Protein AF-A0A843T7A4-F1 (afdb_monomer)

Nearest PDB structures (foldseek):
  7qun-assembly1_A  TM=5.580E-01  e=2.796E-06  Sus scrofa domesticus
  6w3g-assembly2_B  TM=7.634E-01  e=1.228E-01  synthetic construct
  6w3g-assembly1_A  TM=7.476E-01  e=2.231E-01  synthetic construct
  6w3d-assembly1_A  TM=8.335E-01  e=5.316E-01  synthetic construct
  6uk5-assembly1_B  TM=4.728E-01  e=7.772E-01  Micromonospora echinospora

pLDDT: mean 81.69, std 20.85, range [26.53, 98.75]

Foldseek 3Di:
DDDDDDDDDDDDDDDDDDDDDDDDDDPPPPPPPPPDVLVVVVPPPPPVPPPDQDEPVNVLVLLVVLLVVQDQPQKEKEWEAEPLDVLLVVQVVQQVLLCVVVVHYYHYHYLVNLQVLLCVLQPPPFFDPPVSPLPDSSSVVSLVLVQLPVLQAPGWMWIDGSSHTQHHIDDAGEGNVVSNVVNVCSVVSVQCPPQAFQDPADDADPQFPDKDKAFDPADWHQDKAAQAPQCWIWTAHSQWIWIQRNVPSDIFTAAGRDQFDAALNNQWTWFADPPLQAIFIAGRVVLVVCRVVNRRHVDHGLDGHSQHSAGDKAKAWQDWDDDPQKIWTKMWIWHDHYPAIKIWIWIWIDGPVDGRIDIDTDDDIAGADRQWPPWHAERNNQKIWTQGNRNRFIFIWGQDPRRYTDTDGTLSFNFHHWEAASVRQKIKTFDDQSNHAGRVRHGPSDSTSQPTFMWMAGRVVRHIHGDPPGSQFDRSHYWYDNHNFKIWTWGDPPPHRIIIMITGRPDD

Structure (mmCIF, N/CA/C/O backbone):
data_AF-A0A843T7A4-F1
#
_entry.id   AF-A0A843T7A4-F1
#
loop_
_atom_site.group_PDB
_atom_site.id
_atom_site.type_symbol
_atom_site.label_atom_id
_atom_site.label_alt_id
_atom_site.label_comp_id
_atom_site.label_asym_id
_atom_site.label_entity_id
_atom_site.label_seq_id
_atom_site.pdbx_PDB_ins_code
_atom_site.Cartn_x
_atom_site.Cartn_y
_atom_site.Cartn_z
_atom_site.occupancy
_atom_site.B_iso_or_equiv
_atom_site.auth_seq_id
_atom_site.auth_comp_id
_atom_site.auth_asym_id
_atom_site.auth_atom_id
_atom_site.pdbx_PDB_m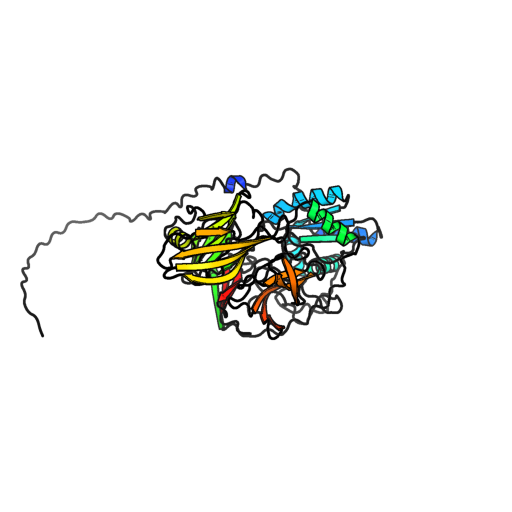odel_num
ATOM 1 N N . MET A 1 1 ? -36.726 32.105 47.347 1.00 32.94 1 MET A N 1
ATOM 2 C CA . MET A 1 1 ? -36.975 33.467 47.876 1.00 32.94 1 MET A CA 1
ATOM 3 C C . MET A 1 1 ? -35.730 33.967 48.592 1.00 32.94 1 MET A C 1
ATOM 5 O O . MET A 1 1 ? -34.893 33.162 48.966 1.00 32.94 1 MET A O 1
ATOM 9 N N . ARG A 1 2 ? -35.601 35.293 48.638 1.00 27.58 2 ARG A N 1
ATOM 10 C CA . ARG A 1 2 ? -34.392 36.120 48.757 1.00 27.58 2 ARG A CA 1
ATOM 11 C C . ARG A 1 2 ? -33.567 36.023 50.068 1.00 27.58 2 ARG A C 1
ATOM 13 O O . ARG A 1 2 ? -34.093 35.556 51.071 1.00 27.58 2 ARG A O 1
ATOM 20 N N . PRO A 1 3 ? -32.307 36.523 50.027 1.00 58.66 3 PRO A N 1
ATOM 21 C CA . PRO A 1 3 ? -31.283 36.493 51.084 1.00 58.66 3 PRO A CA 1
ATOM 22 C C . PRO A 1 3 ? -31.205 37.799 51.912 1.00 58.66 3 PRO A C 1
ATOM 24 O O . PRO A 1 3 ? -31.914 38.748 51.585 1.00 58.66 3 PRO A O 1
ATOM 27 N N . ALA A 1 4 ? -30.298 37.840 52.911 1.00 34.97 4 ALA A N 1
ATOM 28 C CA . ALA A 1 4 ? -29.448 38.959 53.416 1.00 34.97 4 ALA A CA 1
ATOM 29 C C . ALA A 1 4 ? -29.015 38.647 54.889 1.00 34.97 4 ALA A C 1
ATOM 31 O O . ALA A 1 4 ? -29.746 37.945 55.572 1.00 34.97 4 ALA A O 1
ATOM 32 N N . THR A 1 5 ? -27.889 39.063 55.503 1.00 38.06 5 THR A N 1
ATOM 33 C CA . THR A 1 5 ? -27.015 40.236 55.300 1.00 38.06 5 THR A CA 1
ATOM 34 C C . THR A 1 5 ? -25.673 40.133 56.085 1.00 38.06 5 THR A C 1
ATOM 36 O O . THR A 1 5 ? -25.670 39.687 57.225 1.00 38.06 5 THR A O 1
ATOM 39 N N . LEU A 1 6 ? -24.588 40.642 55.470 1.00 34.41 6 LEU A N 1
ATOM 40 C CA . LEU A 1 6 ? -23.441 41.466 55.951 1.00 34.41 6 LEU A CA 1
ATOM 41 C C . LEU A 1 6 ? -22.726 41.259 57.313 1.00 34.41 6 LEU A C 1
ATOM 43 O O . LEU A 1 6 ? -23.307 41.472 58.373 1.00 34.41 6 LEU A O 1
ATOM 47 N N . LYS A 1 7 ? -21.376 41.258 57.250 1.00 31.23 7 LYS A N 1
ATOM 48 C CA . LYS A 1 7 ? -20.558 42.284 57.943 1.00 31.23 7 LYS A CA 1
ATOM 49 C C . LYS A 1 7 ? -19.188 42.534 57.281 1.00 31.23 7 LYS A C 1
ATOM 51 O O . LYS A 1 7 ? -18.397 41.618 57.094 1.00 31.23 7 LYS A O 1
ATOM 56 N N . ARG A 1 8 ? -18.928 43.807 56.954 1.00 38.66 8 ARG A N 1
ATOM 57 C CA . ARG A 1 8 ? -17.623 44.404 56.603 1.00 38.66 8 ARG A CA 1
ATOM 58 C C . ARG A 1 8 ? -16.931 44.889 57.880 1.00 38.66 8 ARG A C 1
ATOM 60 O O . ARG A 1 8 ? -17.603 45.476 58.725 1.00 38.66 8 ARG A O 1
ATOM 67 N N . ILE A 1 9 ? -15.605 44.778 57.941 1.00 40.78 9 ILE A N 1
ATOM 68 C CA . IL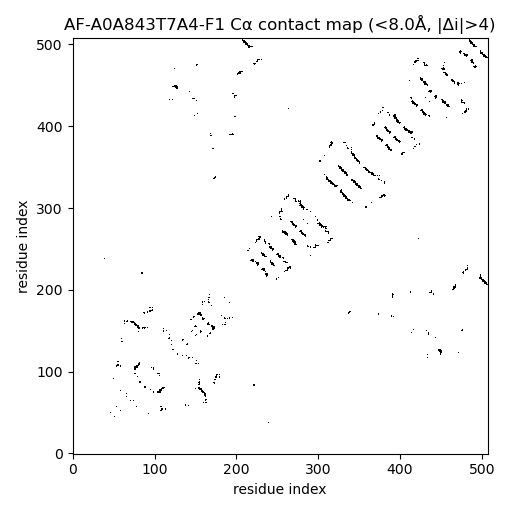E A 1 9 ? -14.725 45.663 58.721 1.00 40.78 9 ILE A CA 1
ATOM 69 C C . ILE A 1 9 ? -13.539 46.010 57.813 1.00 40.78 9 ILE A C 1
ATOM 71 O O . ILE A 1 9 ? -13.006 45.132 57.140 1.00 40.78 9 ILE A O 1
ATOM 75 N N . GLY A 1 10 ? -13.201 47.297 57.734 1.00 38.22 10 GLY A N 1
ATOM 76 C CA . GLY A 1 10 ? -12.089 47.832 56.949 1.00 38.22 10 GLY A CA 1
ATOM 77 C C . GLY A 1 10 ? -10.997 48.461 57.817 1.00 38.22 10 GLY A C 1
ATOM 78 O O . GLY A 1 10 ? -11.131 48.534 59.036 1.00 38.22 10 GLY A O 1
ATOM 79 N N . GLY A 1 11 ? -9.965 48.962 57.132 1.00 34.75 11 GLY A N 1
ATOM 80 C CA . GLY A 1 11 ? -8.785 49.663 57.660 1.00 34.75 11 GLY A CA 1
ATOM 81 C C . GLY A 1 11 ? -7.541 48.786 57.496 1.00 34.75 11 GLY A C 1
ATOM 82 O O . GLY A 1 11 ? -7.519 47.677 58.001 1.00 34.75 11 GLY A O 1
ATOM 83 N N . GLY A 1 12 ? -6.490 49.136 56.759 1.00 31.48 12 GLY A N 1
ATOM 84 C CA . GLY A 1 12 ? -5.969 50.443 56.372 1.00 31.48 12 GLY A CA 1
ATOM 85 C C . GLY A 1 12 ? -4.492 50.446 56.772 1.00 31.48 12 GLY A C 1
ATOM 86 O O . GLY A 1 12 ? -4.188 50.546 57.953 1.00 31.48 12 GLY A O 1
ATOM 87 N N . GLY A 1 13 ? -3.583 50.273 55.811 1.00 28.12 13 GLY A N 1
ATOM 88 C CA . GLY A 1 13 ? -2.144 50.207 56.070 1.00 28.12 13 GLY A CA 1
ATOM 89 C C . GLY A 1 13 ? -1.349 50.272 54.773 1.00 28.12 13 GLY A C 1
ATOM 90 O O . GLY A 1 13 ? -1.184 49.271 54.086 1.00 28.12 13 GLY A O 1
ATOM 91 N N . LEU A 1 14 ? -0.911 51.483 54.437 1.00 28.67 14 LEU A N 1
ATOM 92 C CA . LEU A 1 14 ? -0.013 51.806 53.336 1.00 28.67 14 LEU A CA 1
ATOM 93 C C . LEU A 1 14 ? 1.423 51.454 53.768 1.00 28.67 14 LEU A C 1
ATOM 95 O O . LEU A 1 14 ? 1.902 52.007 54.757 1.00 28.67 14 LEU A O 1
ATOM 99 N N . LEU A 1 15 ? 2.119 50.582 53.036 1.00 26.86 15 LEU A N 1
ATOM 100 C CA . LEU A 1 15 ? 3.578 50.478 53.109 1.00 26.86 15 LEU A CA 1
ATOM 101 C C . LEU A 1 15 ? 4.146 50.458 51.687 1.00 26.86 15 LEU A C 1
ATOM 103 O O . LEU A 1 15 ? 3.897 49.542 50.908 1.00 26.86 15 LEU A O 1
ATOM 107 N N . VAL A 1 16 ? 4.880 51.518 51.362 1.00 28.86 16 VAL A N 1
ATOM 108 C CA . VAL A 1 16 ? 5.720 51.651 50.171 1.00 28.86 16 VAL A CA 1
ATOM 109 C C . VAL A 1 16 ? 7.085 51.063 50.513 1.00 28.86 16 VAL A C 1
ATOM 111 O O . VAL A 1 16 ? 7.691 51.509 51.483 1.00 28.86 16 VAL A O 1
ATOM 114 N N . LEU A 1 17 ? 7.585 50.120 49.712 1.00 27.45 17 LEU A N 1
ATOM 115 C CA . LEU A 1 17 ? 9.018 49.847 49.565 1.00 27.45 17 LEU A CA 1
ATOM 116 C C . LEU A 1 17 ? 9.290 49.183 48.208 1.00 27.45 17 LEU A C 1
ATOM 118 O O . LEU A 1 17 ? 8.478 48.430 47.677 1.00 27.45 17 LEU A O 1
ATOM 122 N N . ALA A 1 18 ? 10.414 49.585 47.630 1.00 26.53 18 ALA A N 1
ATOM 123 C CA . ALA A 1 18 ? 10.749 49.529 46.221 1.00 26.53 18 ALA A CA 1
ATOM 124 C C . ALA A 1 18 ? 11.377 48.203 45.749 1.00 26.53 18 ALA A C 1
ATOM 126 O O . ALA A 1 18 ? 12.042 47.510 46.508 1.00 26.53 18 ALA A O 1
ATOM 127 N N . ALA A 1 19 ? 11.197 47.962 44.446 1.00 27.08 19 ALA A N 1
ATOM 128 C CA . ALA A 1 19 ? 12.132 47.392 43.470 1.00 27.08 19 ALA A CA 1
ATOM 129 C C . ALA A 1 19 ? 12.989 46.163 43.844 1.00 27.08 19 ALA A C 1
ATOM 131 O O . ALA A 1 19 ? 14.020 46.277 44.496 1.00 27.08 19 ALA A O 1
ATOM 132 N N . ALA A 1 20 ? 12.682 45.038 43.192 1.00 27.23 20 ALA A N 1
ATOM 133 C CA . ALA A 1 20 ? 13.686 44.192 42.545 1.00 27.23 20 ALA A CA 1
ATOM 134 C C . ALA A 1 20 ? 13.016 43.446 41.381 1.00 27.23 20 ALA A C 1
ATOM 136 O O . ALA A 1 20 ? 12.158 42.589 41.585 1.00 27.23 20 ALA A O 1
ATOM 137 N N . GLY A 1 21 ? 13.367 43.826 40.151 1.00 28.50 21 GLY A N 1
ATOM 138 C CA . GLY A 1 21 ? 12.999 43.078 38.956 1.00 28.50 21 GLY A CA 1
ATOM 139 C C . GLY A 1 21 ? 13.788 41.775 38.910 1.00 28.50 21 GLY A C 1
ATOM 140 O O . GLY A 1 21 ? 15.016 41.798 38.929 1.00 28.50 21 GLY A O 1
ATOM 141 N N . ALA A 1 22 ? 13.079 40.653 38.842 1.00 28.42 22 ALA A N 1
ATOM 142 C CA . ALA A 1 22 ? 13.646 39.359 38.503 1.00 28.42 22 ALA A CA 1
ATOM 143 C C . ALA A 1 22 ? 13.045 38.926 37.166 1.00 28.42 22 ALA A C 1
ATOM 145 O O . ALA A 1 22 ? 11.831 38.761 37.029 1.00 28.42 22 ALA A O 1
ATOM 146 N N . ALA A 1 23 ? 13.925 38.829 36.175 1.00 28.23 23 ALA A N 1
ATOM 147 C CA . ALA A 1 23 ? 13.643 38.347 34.841 1.00 28.23 23 ALA A CA 1
ATOM 148 C C . ALA A 1 23 ? 13.050 36.933 34.898 1.00 28.23 23 ALA A C 1
ATOM 150 O O . ALA A 1 23 ? 13.580 36.050 35.571 1.00 28.23 23 ALA A O 1
ATOM 151 N N . TRP A 1 24 ? 11.954 36.731 34.172 1.00 27.98 24 TRP A N 1
ATOM 152 C CA . TRP A 1 24 ? 11.478 35.404 33.813 1.00 27.98 24 TRP A CA 1
ATOM 153 C C . TRP A 1 24 ? 12.401 34.859 32.726 1.00 27.98 24 TRP A C 1
ATOM 155 O O . TRP A 1 24 ? 12.303 35.243 31.561 1.00 27.98 24 TRP A O 1
ATOM 165 N N . SER A 1 25 ? 13.334 34.002 33.123 1.00 27.39 25 SER A N 1
ATOM 166 C CA . SER A 1 25 ? 14.077 33.155 32.199 1.00 27.39 25 SER A CA 1
ATOM 167 C C . SER A 1 25 ? 13.113 32.110 31.648 1.00 27.39 25 SER A C 1
ATOM 169 O O . SER A 1 25 ? 12.501 31.361 32.413 1.00 27.39 25 SER A O 1
ATOM 171 N N . ALA A 1 26 ? 12.985 32.072 30.324 1.00 29.28 26 ALA A N 1
ATOM 172 C CA . ALA A 1 26 ? 12.411 30.950 29.607 1.00 29.28 26 ALA A CA 1
ATOM 173 C C . ALA A 1 26 ? 13.112 29.664 30.066 1.00 29.28 26 ALA A C 1
ATOM 175 O O . ALA A 1 26 ? 14.338 29.559 30.013 1.00 29.28 26 ALA A O 1
ATOM 176 N N . VAL A 1 27 ? 12.332 28.711 30.568 1.00 28.22 27 VAL A N 1
ATOM 177 C CA . VAL A 1 27 ? 12.802 27.341 30.732 1.00 28.22 27 VAL A CA 1
ATOM 178 C C . VAL A 1 27 ? 12.770 26.745 29.334 1.00 28.22 27 VAL A C 1
ATOM 180 O O . VAL A 1 27 ? 11.709 26.366 28.845 1.00 28.22 27 VAL A O 1
ATOM 183 N N . ASP A 1 28 ? 13.932 26.731 28.683 1.00 27.98 28 ASP A N 1
ATOM 184 C CA . ASP A 1 28 ? 14.195 25.846 27.556 1.00 27.98 28 ASP A CA 1
ATOM 185 C C . ASP A 1 28 ? 13.931 24.418 28.035 1.00 27.98 28 ASP A C 1
ATOM 187 O O . ASP A 1 28 ? 14.698 23.828 28.801 1.00 27.98 28 ASP A O 1
ATOM 191 N N . SER A 1 29 ? 12.799 23.866 27.611 1.00 31.92 29 SER A N 1
ATOM 192 C CA . SER A 1 29 ? 12.557 22.435 27.630 1.00 31.92 29 SER A CA 1
ATOM 193 C C . SER A 1 29 ? 13.517 21.806 26.627 1.00 31.92 29 SER A C 1
ATOM 195 O O . SER A 1 29 ? 13.191 21.647 25.451 1.00 31.92 29 SER A O 1
ATOM 197 N N . ALA A 1 30 ? 14.720 21.487 27.100 1.00 28.83 30 ALA A N 1
ATOM 198 C CA . ALA A 1 30 ? 15.607 20.545 26.449 1.00 28.83 30 ALA A CA 1
ATOM 199 C C . ALA A 1 30 ? 14.851 19.216 26.344 1.00 28.83 30 ALA A C 1
ATOM 201 O O . ALA A 1 30 ? 14.731 18.466 27.313 1.00 28.83 30 ALA A O 1
ATOM 202 N N . ALA A 1 31 ? 14.267 18.979 25.171 1.00 34.06 31 ALA A N 1
ATOM 203 C CA . ALA A 1 31 ? 13.872 17.652 24.758 1.00 34.06 31 ALA A CA 1
ATOM 204 C C . ALA A 1 31 ? 15.146 16.810 24.776 1.00 34.06 31 ALA A C 1
ATOM 206 O O . ALA A 1 31 ? 16.089 17.058 24.027 1.00 34.06 31 ALA A O 1
ATOM 207 N N . ASP A 1 32 ? 15.180 15.878 25.716 1.00 30.86 32 ASP A N 1
ATOM 208 C CA . ASP A 1 32 ? 16.190 14.849 25.841 1.00 30.86 32 ASP A CA 1
ATOM 209 C C . ASP A 1 32 ? 16.163 14.031 24.539 1.00 30.86 32 ASP A C 1
ATOM 211 O O . ASP A 1 32 ? 15.323 13.145 24.352 1.00 30.86 32 ASP A O 1
ATOM 215 N N . GLU A 1 33 ? 17.034 14.386 23.588 1.00 35.16 33 GLU A N 1
ATOM 216 C CA . GLU A 1 33 ? 17.391 13.571 22.426 1.00 35.16 33 GLU A CA 1
ATOM 217 C C . GLU A 1 33 ? 18.154 12.336 22.925 1.00 35.16 33 GLU A C 1
ATOM 219 O O . GLU A 1 33 ? 19.340 12.130 22.668 1.00 35.16 33 GLU A O 1
ATOM 224 N N . GLY A 1 34 ? 17.456 11.488 23.677 1.00 32.03 34 GLY A N 1
ATOM 225 C CA . GLY A 1 34 ? 17.878 10.133 23.961 1.00 32.03 34 GLY A CA 1
ATOM 226 C C . GLY A 1 34 ? 17.916 9.379 22.641 1.00 32.03 34 GLY A C 1
ATOM 227 O O . GLY A 1 34 ? 16.900 8.843 22.191 1.00 32.03 34 GLY A O 1
ATOM 228 N N . ALA A 1 35 ? 19.089 9.381 22.005 1.00 36.66 35 ALA A N 1
ATOM 229 C CA . ALA A 1 35 ? 19.400 8.565 20.847 1.00 36.66 35 ALA A CA 1
ATOM 230 C C . ALA A 1 35 ? 18.907 7.138 21.104 1.00 36.66 35 ALA A C 1
ATOM 232 O O . ALA A 1 35 ? 19.307 6.478 22.061 1.00 36.66 35 ALA A O 1
ATOM 233 N N . ASN A 1 36 ? 17.978 6.696 20.263 1.00 39.56 36 ASN A N 1
ATOM 234 C CA . ASN A 1 36 ? 17.315 5.413 20.384 1.00 39.56 36 ASN A CA 1
ATOM 235 C C . ASN A 1 36 ? 18.342 4.278 20.161 1.00 39.56 36 ASN A C 1
ATOM 237 O O . ASN A 1 36 ? 18.807 4.115 19.030 1.00 39.56 36 ASN A O 1
ATOM 241 N N . PRO A 1 37 ? 18.680 3.448 21.167 1.00 34.62 37 PRO A N 1
ATOM 242 C CA . PRO A 1 37 ? 19.574 2.309 20.960 1.00 34.62 37 PRO A CA 1
ATOM 243 C C . PRO A 1 37 ? 18.940 1.217 20.078 1.00 34.62 37 PRO A C 1
ATOM 245 O O . PRO A 1 37 ? 19.645 0.326 19.619 1.00 34.62 37 PRO A O 1
ATOM 248 N N . VAL A 1 38 ? 17.634 1.293 19.777 1.00 40.56 38 VAL A N 1
ATOM 249 C CA . VAL A 1 38 ? 16.965 0.414 18.799 1.00 40.56 38 VAL A CA 1
ATOM 250 C C . VAL A 1 38 ? 17.103 0.956 17.370 1.00 40.56 38 VAL A C 1
ATOM 252 O O . VAL A 1 38 ? 17.266 0.171 16.439 1.00 40.56 38 VAL A O 1
ATOM 255 N N . ALA A 1 39 ? 17.180 2.281 17.185 1.00 36.53 39 ALA A N 1
ATOM 256 C CA . ALA A 1 39 ? 17.607 2.861 15.906 1.00 36.53 39 ALA A CA 1
ATOM 257 C C . ALA A 1 39 ? 19.091 2.575 15.625 1.00 36.53 39 ALA A C 1
ATOM 259 O O . ALA A 1 39 ? 19.486 2.538 14.468 1.00 36.53 39 ALA A O 1
ATOM 260 N N . ALA A 1 40 ? 19.894 2.287 16.658 1.00 33.09 40 ALA A N 1
ATOM 261 C CA . ALA A 1 40 ? 21.277 1.829 16.517 1.00 33.09 40 ALA A CA 1
ATOM 262 C C . ALA A 1 40 ? 21.425 0.383 15.993 1.00 33.09 40 ALA A C 1
ATOM 264 O O . ALA A 1 40 ? 22.534 -0.026 15.671 1.00 33.09 40 ALA A O 1
ATOM 265 N N . GLY A 1 41 ? 20.331 -0.384 15.888 1.00 33.44 41 GLY A N 1
ATOM 266 C CA . GLY A 1 41 ? 20.296 -1.673 15.177 1.00 33.44 41 GLY A CA 1
ATOM 267 C C . GLY A 1 41 ? 19.819 -1.566 13.722 1.00 33.44 41 GLY A C 1
ATOM 268 O O . GLY A 1 41 ? 19.955 -2.518 12.961 1.00 33.44 41 GLY A O 1
ATOM 269 N N . LEU A 1 42 ? 19.277 -0.403 13.345 1.00 38.19 42 LEU A N 1
ATOM 270 C CA . LEU A 1 42 ? 18.969 0.011 11.972 1.00 38.19 42 LEU A CA 1
ATOM 271 C C . LEU A 1 42 ? 19.854 1.190 11.545 1.00 38.19 42 LEU A C 1
ATOM 273 O O . LEU A 1 42 ? 19.560 1.867 10.555 1.00 38.19 42 LEU A O 1
ATOM 277 N N . THR A 1 43 ? 20.949 1.445 12.274 1.00 35.44 43 THR A N 1
ATOM 278 C CA . THR A 1 43 ? 22.011 2.281 11.741 1.00 35.44 43 THR A CA 1
ATOM 279 C C . THR A 1 43 ? 22.417 1.641 10.437 1.00 35.44 43 THR A C 1
ATOM 281 O O . THR A 1 43 ? 22.543 0.423 10.309 1.00 35.44 43 THR A O 1
ATOM 284 N N . SER A 1 44 ? 22.539 2.492 9.434 1.00 38.09 44 SER A N 1
ATOM 285 C CA . SER A 1 44 ? 23.208 2.194 8.194 1.00 38.09 44 SER A CA 1
ATOM 286 C C . SER A 1 44 ? 24.624 1.713 8.500 1.00 38.09 44 SER A C 1
ATOM 288 O O . SER A 1 44 ? 25.580 2.465 8.330 1.00 38.09 44 SER A O 1
ATOM 290 N N . ASP A 1 45 ? 24.788 0.452 8.888 1.00 33.81 45 ASP A N 1
ATOM 291 C CA . ASP A 1 45 ? 25.914 -0.269 8.347 1.00 33.81 45 ASP A CA 1
ATOM 292 C C . ASP A 1 45 ? 25.742 -0.106 6.830 1.00 33.81 45 ASP A C 1
ATOM 294 O O . ASP A 1 45 ? 24.685 -0.465 6.278 1.00 33.81 45 ASP A O 1
ATOM 298 N N . PRO A 1 46 ? 26.671 0.583 6.138 1.00 38.31 46 PRO A N 1
ATOM 299 C CA . PRO A 1 46 ? 26.697 0.496 4.694 1.00 38.31 46 PRO A CA 1
ATOM 300 C C . PRO A 1 46 ? 26.722 -0.999 4.416 1.00 38.31 46 PRO A C 1
ATOM 302 O O . PRO A 1 46 ? 27.550 -1.719 4.980 1.00 38.31 46 PRO A O 1
ATOM 305 N N . ILE A 1 47 ? 25.742 -1.483 3.654 1.00 42.53 47 ILE A N 1
ATOM 306 C CA . ILE A 1 47 ? 25.723 -2.873 3.222 1.00 42.53 47 ILE A CA 1
ATOM 307 C C . ILE A 1 47 ? 27.067 -3.059 2.523 1.00 42.53 47 ILE A C 1
ATOM 309 O O . ILE A 1 47 ? 27.257 -2.548 1.421 1.00 42.53 47 ILE A O 1
ATOM 313 N N . ARG A 1 48 ? 28.033 -3.689 3.205 1.00 36.66 48 ARG A N 1
ATOM 314 C CA . ARG A 1 48 ? 29.382 -3.902 2.682 1.00 36.66 48 ARG A CA 1
ATOM 315 C C . ARG A 1 48 ? 29.216 -4.686 1.384 1.00 36.66 48 ARG A C 1
ATOM 317 O O . ARG A 1 48 ? 28.902 -5.872 1.434 1.00 36.66 48 ARG A O 1
ATOM 324 N N . GLY A 1 49 ? 29.373 -4.006 0.248 1.00 40.50 49 GLY A N 1
ATOM 325 C CA . GLY A 1 49 ? 29.210 -4.581 -1.090 1.00 40.50 49 GLY A CA 1
ATOM 326 C C . GLY A 1 49 ? 28.120 -3.966 -1.978 1.00 40.50 49 GLY A C 1
ATOM 327 O O . GLY A 1 49 ? 28.036 -4.367 -3.133 1.00 40.50 49 GLY A O 1
ATOM 328 N N . VAL A 1 50 ? 27.322 -2.997 -1.509 1.00 48.53 50 VAL A N 1
ATOM 329 C CA . VAL A 1 50 ? 26.348 -2.269 -2.353 1.00 48.53 50 VAL A CA 1
ATOM 330 C C . VAL A 1 50 ? 26.647 -0.763 -2.332 1.00 48.53 50 VAL A C 1
ATOM 332 O O . VAL A 1 50 ? 25.810 0.051 -1.966 1.00 48.53 50 VAL A O 1
ATOM 335 N N . ASP A 1 51 ? 27.863 -0.389 -2.734 1.00 45.94 51 ASP A N 1
ATOM 336 C CA . ASP A 1 51 ? 28.260 1.009 -2.998 1.00 45.94 51 ASP A CA 1
ATOM 337 C C . ASP A 1 51 ? 27.915 1.452 -4.440 1.00 45.94 51 ASP A C 1
ATOM 339 O O . ASP A 1 51 ? 28.473 2.412 -4.962 1.00 45.94 51 ASP A O 1
ATOM 343 N N . GLY A 1 52 ? 27.016 0.743 -5.128 1.00 61.41 52 GLY A N 1
ATOM 344 C CA . GLY A 1 52 ? 26.780 0.919 -6.561 1.00 61.41 52 GLY A CA 1
ATOM 345 C C . GLY A 1 52 ? 25.311 1.069 -6.916 1.00 61.41 52 GLY A C 1
ATOM 346 O O . GLY A 1 52 ? 24.770 0.207 -7.608 1.00 61.41 52 GLY A O 1
ATOM 347 N N . SER A 1 53 ? 24.663 2.157 -6.487 1.00 82.38 53 SER A N 1
ATOM 348 C CA . SER A 1 53 ? 23.508 2.631 -7.255 1.00 82.38 53 SER A CA 1
ATOM 349 C C . SER A 1 53 ? 23.996 2.886 -8.680 1.00 82.38 53 SER A C 1
ATOM 351 O O . SER A 1 53 ? 24.945 3.635 -8.903 1.00 82.38 53 SER A O 1
ATOM 353 N N . THR A 1 54 ? 23.399 2.198 -9.639 1.00 92.00 54 THR A N 1
ATOM 354 C CA . THR A 1 54 ? 23.608 2.450 -11.057 1.00 92.00 54 THR A CA 1
ATOM 355 C C . THR A 1 54 ? 22.861 3.736 -11.396 1.00 92.00 54 THR A C 1
ATOM 357 O O . THR A 1 54 ? 21.642 3.748 -11.214 1.00 92.00 54 THR A O 1
ATOM 360 N N . PRO A 1 55 ? 23.536 4.794 -11.886 1.00 95.75 55 PRO A N 1
ATOM 361 C CA . PRO A 1 55 ? 22.841 5.979 -12.377 1.00 95.75 55 PRO A CA 1
ATOM 362 C C . PRO A 1 55 ? 21.770 5.577 -13.391 1.00 95.75 55 PRO A C 1
ATOM 364 O O . PRO A 1 55 ? 22.006 4.702 -14.232 1.00 95.75 55 PRO A O 1
ATOM 367 N N . PHE A 1 56 ? 20.597 6.204 -13.343 1.00 95.75 56 PHE A N 1
ATOM 368 C CA . PHE A 1 56 ? 19.471 5.787 -14.181 1.00 95.75 56 PHE A CA 1
ATOM 369 C C . PHE A 1 56 ? 19.815 5.803 -15.680 1.00 95.75 56 PHE A C 1
ATOM 371 O O . PHE A 1 56 ? 19.479 4.867 -16.408 1.00 95.75 56 PHE A O 1
ATOM 378 N N . ASN A 1 57 ? 20.572 6.808 -16.130 1.00 95.38 57 ASN A N 1
ATOM 379 C CA . ASN A 1 57 ? 21.034 6.902 -17.517 1.00 95.38 57 ASN A CA 1
ATOM 380 C C . ASN A 1 57 ? 21.938 5.725 -17.922 1.00 95.38 57 ASN A C 1
ATOM 382 O O . ASN A 1 57 ? 21.800 5.207 -19.027 1.00 95.38 57 ASN A O 1
ATOM 386 N N . ASP A 1 58 ? 22.796 5.231 -17.025 1.00 96.69 58 ASP A N 1
ATOM 387 C CA . ASP A 1 58 ? 23.665 4.084 -17.315 1.00 96.69 58 ASP A CA 1
ATOM 388 C C . ASP A 1 58 ? 22.847 2.792 -17.480 1.00 96.69 58 ASP A C 1
ATOM 390 O O . ASP A 1 58 ? 23.167 1.943 -18.323 1.00 96.69 58 ASP A O 1
ATOM 394 N N . ALA A 1 59 ? 21.768 2.645 -16.699 1.00 96.38 59 ALA A N 1
ATOM 395 C CA . ALA A 1 59 ? 20.830 1.532 -16.827 1.00 96.38 59 ALA A CA 1
ATOM 396 C C . ALA A 1 59 ? 20.074 1.583 -18.168 1.00 96.38 59 ALA A C 1
ATOM 398 O O . ALA A 1 59 ? 19.994 0.568 -18.867 1.00 96.38 59 ALA A O 1
ATOM 399 N N . ILE A 1 60 ? 19.584 2.763 -18.562 1.00 96.56 60 ILE A N 1
ATOM 400 C CA . ILE A 1 60 ? 18.940 3.003 -19.863 1.00 96.56 60 ILE A CA 1
ATOM 401 C C . ILE A 1 60 ? 19.898 2.676 -21.012 1.00 96.56 60 ILE A C 1
ATOM 403 O O . ILE A 1 60 ? 19.565 1.874 -21.889 1.00 96.56 60 ILE A O 1
ATOM 407 N N . ASP A 1 61 ? 21.115 3.216 -20.974 1.00 95.88 61 ASP A N 1
ATOM 408 C CA . ASP A 1 61 ? 22.126 3.001 -22.005 1.00 95.88 61 ASP A CA 1
ATOM 409 C C . ASP A 1 61 ? 22.482 1.519 -22.155 1.00 95.88 61 ASP A C 1
ATOM 411 O O . ASP A 1 61 ? 22.688 1.026 -23.268 1.00 95.88 61 ASP A O 1
ATOM 415 N N . ARG A 1 62 ? 22.539 0.769 -21.047 1.00 94.69 62 ARG A N 1
ATOM 416 C CA . ARG A 1 62 ? 22.769 -0.682 -21.075 1.00 94.69 62 ARG A CA 1
ATOM 417 C C . ARG A 1 62 ? 21.665 -1.408 -21.840 1.00 94.69 62 ARG A C 1
ATOM 419 O O . ARG A 1 62 ? 21.978 -2.220 -22.713 1.00 94.69 62 ARG A O 1
ATOM 426 N N . ILE A 1 63 ? 20.401 -1.103 -21.552 1.00 95.38 63 ILE A N 1
ATOM 427 C CA . ILE A 1 63 ? 19.248 -1.723 -22.221 1.00 95.38 63 ILE A CA 1
ATOM 428 C C . ILE A 1 63 ? 19.236 -1.350 -23.711 1.00 95.38 63 ILE A C 1
ATOM 430 O O . ILE A 1 63 ? 19.091 -2.226 -24.569 1.00 95.38 63 ILE A O 1
ATOM 434 N N . LEU A 1 64 ? 19.460 -0.077 -24.045 1.00 95.38 64 LEU A N 1
ATOM 435 C CA . LEU A 1 64 ? 19.486 0.390 -25.433 1.00 95.38 64 LEU A CA 1
ATOM 436 C C . LEU A 1 64 ? 20.652 -0.207 -26.233 1.00 95.38 64 LEU A C 1
ATOM 438 O O . LEU A 1 64 ? 20.462 -0.594 -27.387 1.00 95.38 64 LEU A O 1
ATOM 442 N N . ARG A 1 65 ? 21.838 -0.380 -25.633 1.00 94.44 65 ARG A N 1
ATOM 443 C CA . ARG A 1 65 ? 22.955 -1.093 -26.281 1.00 94.44 65 ARG A CA 1
ATOM 444 C C . ARG A 1 65 ? 22.582 -2.526 -26.645 1.00 94.44 65 ARG A C 1
ATOM 446 O O . ARG A 1 65 ? 22.960 -2.991 -27.718 1.00 94.44 65 ARG A O 1
ATOM 453 N N . CYS A 1 66 ? 21.818 -3.210 -25.799 1.00 92.38 66 CYS A N 1
ATOM 454 C CA . CYS A 1 66 ? 21.336 -4.554 -26.104 1.00 92.38 66 CYS A CA 1
ATOM 455 C C . CYS A 1 66 ? 20.370 -4.587 -27.286 1.00 92.38 66 CYS A C 1
ATOM 457 O O . CYS A 1 66 ? 20.466 -5.493 -28.116 1.00 92.38 66 CYS A O 1
ATOM 459 N N . ARG A 1 67 ? 19.503 -3.572 -27.394 1.00 90.56 67 ARG A N 1
ATOM 460 C CA . ARG A 1 67 ? 18.597 -3.386 -28.534 1.00 90.56 67 ARG A CA 1
ATOM 461 C C . ARG A 1 67 ? 19.388 -3.205 -29.833 1.00 90.56 67 ARG A C 1
ATOM 463 O O . ARG A 1 67 ? 19.154 -3.919 -30.802 1.00 90.56 67 ARG A O 1
ATOM 470 N N . THR A 1 68 ? 20.370 -2.303 -29.831 1.00 90.31 68 THR A N 1
ATOM 471 C CA . THR A 1 68 ? 21.191 -1.981 -31.013 1.00 90.31 68 THR A CA 1
ATOM 472 C C . THR A 1 68 ? 22.103 -3.132 -31.435 1.00 90.31 68 THR A C 1
ATOM 474 O O . THR A 1 68 ? 22.313 -3.346 -32.625 1.00 90.31 68 THR A O 1
ATOM 477 N N . ALA A 1 69 ? 22.639 -3.894 -30.478 1.00 89.81 69 ALA A N 1
ATOM 478 C CA . ALA A 1 69 ? 23.503 -5.036 -30.767 1.00 89.81 69 ALA A CA 1
ATOM 479 C C . ALA A 1 69 ? 22.740 -6.270 -31.288 1.00 89.81 69 ALA A C 1
ATOM 481 O O . ALA A 1 69 ? 23.384 -7.219 -31.729 1.00 89.81 69 ALA A O 1
ATOM 482 N N . GLY A 1 70 ? 21.401 -6.292 -31.208 1.00 83.00 70 GLY A N 1
ATOM 483 C CA . GLY A 1 70 ? 20.584 -7.433 -31.641 1.00 83.00 70 GLY A CA 1
ATOM 484 C C . GLY A 1 70 ? 20.886 -8.728 -30.879 1.00 83.00 70 GLY A C 1
ATOM 485 O O . GLY A 1 70 ? 20.745 -9.819 -31.423 1.00 83.00 70 GLY A O 1
ATOM 486 N N . ARG A 1 71 ? 21.363 -8.618 -29.633 1.00 82.75 71 ARG A N 1
ATOM 487 C CA . ARG A 1 71 ? 21.812 -9.757 -28.826 1.00 82.75 71 ARG A CA 1
ATOM 488 C C . ARG A 1 71 ? 20.638 -10.427 -28.118 1.00 82.75 71 ARG A C 1
ATOM 490 O O . ARG A 1 71 ? 20.107 -9.899 -27.138 1.00 82.75 71 ARG A O 1
ATOM 497 N N . GLU A 1 72 ? 20.251 -11.608 -28.594 1.00 82.69 72 GLU A N 1
ATOM 498 C CA . GLU A 1 72 ? 19.220 -12.444 -27.955 1.00 82.69 72 GLU A CA 1
ATOM 499 C C . GLU A 1 72 ? 19.600 -12.868 -26.529 1.00 82.69 72 GLU A C 1
ATOM 501 O O . GLU A 1 72 ? 18.737 -13.024 -25.667 1.00 82.69 72 GLU A O 1
ATOM 506 N N . ASP A 1 73 ? 20.901 -12.973 -26.255 1.00 87.44 73 ASP A N 1
ATOM 507 C CA . ASP A 1 73 ? 21.458 -13.350 -24.959 1.00 87.44 73 ASP A CA 1
ATOM 508 C C . ASP A 1 73 ? 21.589 -12.180 -23.970 1.00 87.44 73 ASP A C 1
ATOM 510 O O . ASP A 1 73 ? 21.933 -12.404 -22.810 1.00 87.44 73 ASP A O 1
ATOM 514 N N . CYS A 1 74 ? 21.296 -10.938 -24.378 1.00 93.88 74 CYS A N 1
ATOM 515 C CA . CYS A 1 74 ? 21.280 -9.829 -23.429 1.00 93.88 74 CYS A CA 1
ATOM 516 C C . CYS A 1 74 ? 20.007 -9.859 -22.576 1.00 93.88 74 CYS A C 1
ATOM 518 O O . CYS A 1 74 ? 18.937 -9.412 -23.002 1.00 93.88 74 CYS A O 1
ATOM 520 N N . VAL A 1 75 ? 20.151 -10.346 -21.347 1.00 96.06 75 VAL A N 1
ATOM 521 C CA . VAL A 1 75 ? 19.088 -10.448 -20.349 1.00 96.06 75 VAL A CA 1
ATOM 522 C C . VAL A 1 75 ? 19.536 -9.779 -19.058 1.00 96.06 75 VAL A C 1
ATOM 524 O O . VAL A 1 75 ? 20.671 -9.963 -18.617 1.00 96.06 75 VAL A O 1
ATOM 527 N N . GLY A 1 76 ? 18.635 -9.028 -18.434 1.00 96.62 76 GLY A N 1
ATOM 528 C CA . GLY A 1 76 ? 18.930 -8.371 -17.172 1.00 96.62 76 GLY A CA 1
ATOM 529 C C . GLY A 1 76 ? 17.704 -7.856 -16.443 1.00 96.62 76 GLY A C 1
ATOM 530 O O . GLY A 1 76 ? 16.560 -8.021 -16.877 1.00 96.62 76 GLY A O 1
ATOM 531 N N . VAL A 1 77 ? 17.980 -7.249 -15.298 1.00 97.81 77 VAL A N 1
ATOM 532 C CA . VAL A 1 77 ? 17.014 -6.709 -14.356 1.00 97.81 77 VAL A CA 1
ATOM 533 C C . VAL A 1 77 ? 17.404 -5.283 -13.978 1.00 97.81 77 VAL A C 1
ATOM 535 O O . VAL A 1 77 ? 18.560 -5.013 -13.653 1.00 97.81 77 VAL A O 1
ATOM 538 N N . VAL A 1 78 ? 16.416 -4.389 -13.944 1.00 98.12 78 VAL A N 1
ATOM 539 C CA . VAL A 1 78 ? 16.506 -3.108 -13.236 1.00 98.12 78 VAL A CA 1
ATOM 540 C C . VAL A 1 78 ? 15.725 -3.228 -11.932 1.00 98.12 78 VAL A C 1
ATOM 542 O O . VAL A 1 78 ? 14.510 -3.423 -11.951 1.00 98.12 78 VAL A O 1
ATOM 545 N N . TYR A 1 79 ? 16.424 -3.128 -10.807 1.00 97.75 79 TYR A N 1
ATOM 546 C CA . TYR A 1 79 ? 15.848 -3.072 -9.470 1.00 97.75 79 TYR A CA 1
ATOM 547 C C . TYR A 1 79 ? 15.710 -1.613 -9.043 1.00 97.75 79 TYR A C 1
ATOM 549 O O . TYR A 1 79 ? 16.712 -0.921 -8.861 1.00 97.75 79 TYR A O 1
ATOM 557 N N . VAL A 1 80 ? 14.476 -1.148 -8.883 1.00 96.88 80 VAL A N 1
ATOM 558 C CA . VAL A 1 80 ? 14.163 0.219 -8.466 1.00 96.88 80 VAL A CA 1
ATOM 559 C C . VAL A 1 80 ? 13.894 0.232 -6.965 1.00 96.88 80 VAL A C 1
ATOM 561 O O . VAL A 1 80 ? 13.041 -0.513 -6.477 1.00 96.88 80 VAL A O 1
ATOM 564 N N . TRP A 1 81 ? 14.603 1.078 -6.223 1.00 94.62 81 TRP A N 1
ATOM 565 C CA . TRP A 1 81 ? 14.508 1.160 -4.760 1.00 94.62 81 TRP A CA 1
ATOM 566 C C . TRP A 1 81 ? 14.265 2.593 -4.282 1.00 94.62 81 TRP A C 1
ATOM 568 O O . TRP A 1 81 ? 14.423 3.540 -5.047 1.00 94.62 81 TRP A O 1
ATOM 578 N N . SER A 1 82 ? 13.869 2.760 -3.019 1.00 88.81 82 SER A N 1
ATOM 579 C CA . SER A 1 82 ? 13.670 4.077 -2.411 1.00 88.81 82 SER A CA 1
ATOM 580 C C . SER A 1 82 ? 14.260 4.143 -0.997 1.00 88.81 82 SER A C 1
ATOM 582 O O . SER A 1 82 ? 13.989 3.259 -0.176 1.00 88.81 82 SER A O 1
ATOM 584 N N . PRO A 1 83 ? 14.993 5.214 -0.641 1.00 83.19 83 PRO A N 1
ATOM 585 C CA . PRO A 1 83 ? 15.484 5.408 0.721 1.00 83.19 83 PRO A CA 1
ATOM 586 C C . PRO A 1 83 ? 14.360 5.577 1.754 1.00 83.19 83 PRO A C 1
ATOM 588 O O . PRO A 1 83 ? 14.590 5.326 2.935 1.00 83.19 83 PRO A O 1
ATOM 591 N N . SER A 1 84 ? 13.144 5.950 1.336 1.00 78.31 84 SER A N 1
ATOM 592 C CA . SER A 1 84 ? 11.981 6.068 2.228 1.00 78.31 84 SER A CA 1
ATOM 593 C C . SER A 1 84 ? 11.284 4.734 2.517 1.00 78.31 84 SER A C 1
ATOM 595 O O . SER A 1 84 ? 10.304 4.707 3.255 1.00 78.31 84 SER A O 1
ATOM 597 N N . MET A 1 85 ? 11.752 3.628 1.929 1.00 82.88 85 MET A N 1
ATOM 598 C CA . MET A 1 85 ? 11.179 2.295 2.117 1.00 82.88 85 MET A CA 1
ATOM 599 C C . MET A 1 85 ? 12.284 1.322 2.546 1.00 82.88 85 MET A C 1
ATOM 601 O O . MET A 1 85 ? 12.956 0.758 1.675 1.00 82.88 85 MET A O 1
ATOM 605 N N . PRO A 1 86 ? 12.479 1.083 3.860 1.00 82.44 86 PRO A N 1
ATOM 606 C CA . PRO A 1 86 ? 13.580 0.264 4.381 1.00 82.44 86 PRO A CA 1
ATOM 607 C C . PRO A 1 86 ? 13.698 -1.113 3.717 1.00 82.44 86 PRO A C 1
ATOM 609 O O . PRO A 1 86 ? 14.784 -1.530 3.317 1.00 82.44 86 PRO A O 1
ATOM 612 N N . LEU A 1 87 ? 12.564 -1.777 3.482 1.00 84.31 87 LEU A N 1
ATOM 613 C CA . LEU A 1 87 ? 12.527 -3.091 2.835 1.00 84.31 87 LEU A CA 1
ATOM 614 C C . LEU A 1 87 ? 12.974 -3.049 1.366 1.00 84.31 87 LEU A C 1
ATOM 616 O O . LEU A 1 87 ? 13.486 -4.040 0.852 1.00 84.31 87 LEU A O 1
ATOM 620 N N . SER A 1 88 ? 12.840 -1.912 0.679 1.00 89.81 88 SER A N 1
ATOM 621 C CA . SER A 1 88 ? 13.386 -1.764 -0.674 1.00 89.81 88 SER A CA 1
ATOM 622 C C . SER A 1 88 ? 14.917 -1.758 -0.676 1.00 89.81 88 SER A C 1
ATOM 624 O O . SER A 1 88 ? 15.522 -2.312 -1.592 1.00 89.81 88 SER A O 1
ATOM 626 N N . ARG A 1 89 ? 15.547 -1.231 0.382 1.00 89.38 89 ARG A N 1
ATOM 627 C CA . ARG A 1 89 ? 17.000 -1.282 0.579 1.00 89.38 89 ARG A CA 1
ATOM 628 C C . ARG A 1 89 ? 17.460 -2.693 0.941 1.00 89.38 89 ARG A C 1
ATOM 630 O O . ARG A 1 89 ? 18.421 -3.185 0.358 1.00 89.38 89 ARG A O 1
ATOM 637 N N . GLU A 1 90 ? 16.753 -3.365 1.852 1.00 87.69 90 GLU A N 1
ATOM 638 C CA . GLU A 1 90 ? 17.053 -4.760 2.213 1.00 87.69 90 GLU A CA 1
ATOM 639 C C . GLU A 1 90 ? 16.988 -5.698 1.000 1.00 87.69 90 GLU A C 1
ATOM 641 O O . GLU A 1 90 ? 17.825 -6.590 0.848 1.00 87.69 90 GLU A O 1
ATOM 646 N N . GLY A 1 91 ? 16.026 -5.478 0.100 1.00 91.88 91 GLY A N 1
ATOM 647 C CA . GLY A 1 91 ? 15.840 -6.325 -1.075 1.00 91.88 91 GLY A CA 1
ATOM 648 C C . GLY A 1 91 ? 16.960 -6.242 -2.117 1.00 91.88 91 GLY A C 1
ATOM 649 O O . GLY A 1 91 ? 17.022 -7.130 -2.964 1.00 91.88 91 GLY A O 1
ATOM 650 N N . ILE A 1 92 ? 17.876 -5.262 -2.041 1.00 94.81 92 ILE A N 1
ATOM 651 C CA . ILE A 1 92 ? 19.015 -5.160 -2.972 1.00 94.81 92 ILE A CA 1
ATOM 652 C C . ILE A 1 92 ? 19.929 -6.393 -2.859 1.00 94.81 92 ILE A C 1
ATOM 654 O O . ILE A 1 92 ? 20.388 -6.936 -3.864 1.00 94.81 92 ILE A O 1
ATOM 658 N N . VAL A 1 93 ? 20.156 -6.883 -1.636 1.00 93.69 93 VAL A N 1
ATOM 659 C CA . VAL A 1 93 ? 20.963 -8.094 -1.408 1.00 93.69 93 VAL A CA 1
ATOM 660 C C . VAL A 1 93 ? 20.254 -9.330 -1.965 1.00 93.69 93 VAL A C 1
ATOM 662 O O . VAL A 1 93 ? 20.889 -10.193 -2.573 1.00 93.69 93 VAL A O 1
ATOM 665 N N . GLU A 1 94 ? 18.936 -9.413 -1.785 1.00 94.31 94 GLU A N 1
ATOM 666 C CA . GLU A 1 94 ? 18.132 -10.544 -2.251 1.00 94.31 94 GLU A CA 1
ATOM 667 C C . GLU A 1 94 ? 18.069 -10.612 -3.782 1.00 94.31 94 GLU A C 1
ATOM 669 O O . GLU A 1 94 ? 18.287 -11.683 -4.353 1.00 94.31 94 GLU A O 1
ATOM 674 N N . ILE A 1 95 ? 17.845 -9.483 -4.467 1.00 96.25 95 ILE A N 1
ATOM 675 C CA . ILE A 1 95 ? 17.852 -9.464 -5.935 1.00 96.25 95 ILE A CA 1
ATOM 676 C C . ILE A 1 95 ? 19.251 -9.733 -6.494 1.00 96.25 95 ILE A C 1
ATOM 678 O O . ILE A 1 95 ? 19.364 -10.463 -7.473 1.00 96.25 95 ILE A O 1
ATOM 682 N N . GLY A 1 96 ? 20.313 -9.234 -5.847 1.00 96.44 96 GLY A N 1
ATOM 683 C CA . GLY A 1 96 ? 21.696 -9.504 -6.246 1.00 96.44 96 GLY A CA 1
ATOM 684 C C . GLY A 1 96 ? 21.989 -11.002 -6.291 1.00 96.44 96 GLY A C 1
ATOM 685 O O . GLY A 1 96 ? 22.424 -11.521 -7.321 1.00 96.44 96 GLY A O 1
ATOM 686 N N . ARG A 1 97 ? 21.634 -11.719 -5.216 1.00 96.62 97 ARG A N 1
ATOM 687 C CA . ARG A 1 97 ? 21.739 -13.187 -5.148 1.00 96.62 97 ARG A CA 1
ATOM 688 C C . ARG A 1 97 ? 20.908 -13.879 -6.228 1.00 96.62 97 ARG A C 1
ATOM 690 O O . ARG A 1 97 ? 21.385 -14.827 -6.846 1.00 96.62 97 ARG A O 1
ATOM 697 N N . ALA A 1 98 ? 19.679 -13.420 -6.467 1.00 96.75 98 ALA A N 1
ATOM 698 C CA . ALA A 1 98 ? 18.822 -13.992 -7.503 1.00 96.75 98 ALA A CA 1
ATOM 699 C C . ALA A 1 98 ? 19.433 -13.821 -8.906 1.00 96.75 98 ALA A C 1
ATOM 701 O O . ALA A 1 98 ? 19.506 -14.784 -9.668 1.00 96.75 98 ALA A O 1
ATOM 702 N N . THR A 1 99 ? 19.933 -12.625 -9.238 1.00 97.06 99 THR A N 1
ATOM 703 C CA . THR A 1 99 ? 20.563 -12.349 -10.539 1.00 97.06 99 THR A CA 1
ATOM 704 C C . THR A 1 99 ? 21.882 -13.093 -10.734 1.00 97.06 99 THR A C 1
ATOM 706 O O . THR A 1 99 ? 22.147 -13.568 -11.836 1.00 97.06 99 THR A O 1
ATOM 709 N N . GLU A 1 100 ? 22.668 -13.287 -9.668 1.00 97.00 100 GLU A N 1
ATOM 710 C CA . GLU A 1 100 ? 23.893 -14.096 -9.699 1.00 97.00 100 GLU A CA 1
ATOM 711 C C . GLU A 1 100 ? 23.583 -15.564 -10.026 1.00 97.00 100 GLU A C 1
ATOM 713 O O . GLU A 1 100 ? 24.214 -16.158 -10.902 1.00 97.00 100 GLU A O 1
ATOM 718 N N . GLN A 1 101 ? 22.561 -16.137 -9.382 1.00 97.44 101 GLN A N 1
ATOM 719 C CA . GLN A 1 101 ? 22.112 -17.507 -9.652 1.00 97.44 101 GLN A CA 1
ATOM 720 C C . GLN A 1 101 ? 21.598 -17.675 -11.087 1.00 97.44 101 GLN A C 1
ATOM 722 O O . GLN A 1 101 ? 21.866 -18.697 -11.719 1.00 97.44 101 GLN A O 1
ATOM 727 N N . LEU A 1 102 ? 20.900 -16.663 -11.610 1.00 96.88 102 LEU A N 1
ATOM 728 C CA . LEU A 1 102 ? 20.405 -16.633 -12.989 1.00 96.88 102 LEU A CA 1
ATOM 729 C C . LEU A 1 102 ? 21.484 -16.313 -14.023 1.00 96.88 102 LEU A C 1
ATOM 731 O O . LEU A 1 102 ? 21.260 -16.540 -15.210 1.00 96.88 102 LEU A O 1
ATOM 735 N N . ARG A 1 103 ? 22.645 -15.811 -13.585 1.00 96.81 103 ARG A N 1
ATOM 736 C CA . ARG A 1 103 ? 23.729 -15.318 -14.445 1.00 96.81 103 ARG A CA 1
ATOM 737 C C . ARG A 1 103 ? 23.246 -14.246 -15.425 1.00 96.81 103 ARG A C 1
ATOM 739 O O . ARG A 1 103 ? 23.592 -14.278 -16.604 1.00 96.81 103 ARG A O 1
ATOM 746 N N . ILE A 1 104 ? 22.436 -13.317 -14.925 1.00 96.19 104 ILE A N 1
ATOM 747 C CA . ILE A 1 104 ? 21.924 -12.174 -15.687 1.00 96.19 104 ILE A CA 1
ATOM 748 C C . ILE A 1 104 ? 22.408 -10.863 -15.082 1.00 96.19 104 ILE A C 1
ATOM 750 O O . ILE A 1 104 ? 22.865 -10.799 -13.941 1.00 96.19 104 ILE A O 1
ATOM 754 N N . ASP A 1 105 ? 22.272 -9.807 -15.865 1.00 95.81 105 ASP A N 1
ATOM 755 C CA . ASP A 1 105 ? 22.683 -8.468 -15.492 1.00 95.81 105 ASP A CA 1
ATOM 756 C C . ASP A 1 105 ? 21.761 -7.839 -14.434 1.00 95.81 105 ASP A C 1
ATOM 758 O O . ASP A 1 105 ? 20.543 -7.991 -14.497 1.00 95.81 105 ASP A O 1
ATOM 762 N N . LEU A 1 106 ? 22.331 -7.070 -13.501 1.00 97.25 106 LEU A N 1
ATOM 763 C CA . LEU A 1 106 ? 21.593 -6.248 -12.536 1.00 97.25 106 LEU A CA 1
ATOM 764 C C . LEU A 1 106 ? 22.003 -4.774 -12.663 1.00 97.25 106 LEU A C 1
ATOM 766 O O . LEU A 1 106 ? 23.194 -4.461 -12.741 1.00 97.25 106 LEU A O 1
ATOM 770 N N . ALA A 1 107 ? 21.015 -3.883 -12.657 1.00 97.19 107 ALA A N 1
ATOM 771 C CA . ALA A 1 107 ? 21.160 -2.453 -12.401 1.00 97.19 107 ALA A CA 1
ATOM 772 C C . ALA A 1 107 ? 20.289 -2.074 -11.195 1.00 97.19 107 ALA A C 1
ATOM 774 O O . ALA A 1 107 ? 19.122 -2.457 -11.140 1.00 97.19 107 ALA A O 1
ATOM 775 N N . VAL A 1 108 ? 20.840 -1.334 -10.233 1.00 97.25 108 VAL A N 1
ATOM 776 C CA . VAL A 1 108 ? 20.122 -0.889 -9.024 1.00 97.25 108 VAL A CA 1
ATOM 777 C C . VAL A 1 108 ? 19.916 0.616 -9.116 1.00 97.25 108 VAL A C 1
ATOM 779 O O . VAL A 1 108 ? 20.884 1.354 -9.006 1.00 97.25 108 VAL A O 1
ATOM 782 N N . VAL A 1 109 ? 18.685 1.073 -9.324 1.00 96.69 109 VAL A N 1
ATOM 783 C CA . VAL A 1 109 ? 18.363 2.477 -9.635 1.00 96.69 109 VAL A CA 1
ATOM 784 C C . VAL A 1 109 ? 17.515 3.083 -8.520 1.00 96.69 109 VAL A C 1
ATOM 786 O O . VAL A 1 109 ? 16.587 2.438 -8.029 1.00 96.69 109 VAL A O 1
ATOM 789 N N . GLU A 1 110 ? 17.807 4.317 -8.111 1.00 94.69 110 GLU A N 1
ATOM 790 C CA . GLU A 1 110 ? 16.952 5.029 -7.159 1.00 94.69 110 GLU A CA 1
ATOM 791 C C . GLU A 1 110 ? 15.671 5.529 -7.849 1.00 94.69 110 GLU A C 1
ATOM 793 O O . GLU A 1 110 ? 15.710 6.104 -8.937 1.00 94.69 110 GLU A O 1
ATOM 798 N N . ALA A 1 111 ? 14.514 5.325 -7.216 1.00 92.00 111 ALA A N 1
ATOM 799 C CA . ALA A 1 111 ? 13.213 5.714 -7.761 1.00 92.00 111 ALA A CA 1
ATOM 800 C C . ALA A 1 111 ? 13.127 7.212 -8.093 1.00 92.00 111 ALA A C 1
ATOM 802 O O . ALA A 1 111 ? 12.520 7.572 -9.101 1.00 92.00 111 ALA A O 1
ATOM 803 N N . SER A 1 112 ? 13.784 8.061 -7.296 1.00 89.00 112 SER A N 1
ATOM 804 C CA . SER A 1 112 ? 13.797 9.518 -7.468 1.00 89.00 112 SER A CA 1
ATOM 805 C C . SER A 1 112 ? 14.380 9.953 -8.822 1.00 89.00 112 SER A C 1
ATOM 807 O O . SER A 1 112 ? 13.907 10.924 -9.411 1.00 89.00 112 SER A O 1
ATOM 809 N N . GLU A 1 113 ? 15.339 9.206 -9.382 1.00 93.12 113 GLU A N 1
ATOM 810 C CA . GLU A 1 113 ? 15.911 9.487 -10.707 1.00 93.12 113 GLU A CA 1
ATOM 811 C C . GLU A 1 113 ? 14.898 9.227 -11.834 1.00 93.12 113 GLU A C 1
ATOM 813 O O . GLU A 1 113 ? 14.783 10.013 -12.780 1.00 93.12 113 GLU A O 1
ATOM 818 N N . ILE A 1 114 ? 14.121 8.145 -11.715 1.00 91.69 114 ILE A N 1
ATOM 819 C CA . ILE A 1 114 ? 13.049 7.808 -12.663 1.00 91.69 114 ILE A CA 1
ATOM 820 C C . ILE A 1 114 ? 11.908 8.820 -12.533 1.00 91.69 114 ILE A C 1
ATOM 822 O O . ILE A 1 114 ? 11.369 9.285 -13.535 1.00 91.69 114 ILE A O 1
ATOM 826 N N . GLU A 1 115 ? 11.554 9.194 -11.304 1.00 86.06 115 GLU A N 1
ATOM 827 C CA . GLU A 1 115 ? 10.489 10.148 -10.994 1.00 86.06 115 GLU A CA 1
ATOM 828 C C . GLU A 1 115 ? 10.782 11.563 -11.497 1.00 86.06 115 GLU A C 1
ATOM 830 O O . GLU A 1 115 ? 9.874 12.201 -12.040 1.00 86.06 115 GLU A O 1
ATOM 835 N N . ALA A 1 116 ? 12.027 12.030 -11.370 1.00 87.56 116 ALA A N 1
ATOM 836 C CA . ALA A 1 116 ? 12.468 13.313 -11.912 1.00 87.56 116 ALA A CA 1
ATOM 837 C C . ALA A 1 116 ? 12.407 13.319 -13.448 1.00 87.56 116 ALA A C 1
ATOM 839 O O . ALA A 1 116 ? 11.979 14.295 -14.070 1.00 87.56 116 ALA A O 1
ATOM 840 N N . ARG A 1 117 ? 12.779 12.200 -14.087 1.00 88.19 117 ARG A N 1
ATOM 841 C CA . ARG A 1 117 ? 12.639 12.047 -15.541 1.00 88.19 117 ARG A CA 1
ATOM 842 C C . ARG A 1 117 ? 11.170 11.996 -15.960 1.00 88.19 117 ARG A C 1
ATOM 844 O O . ARG A 1 117 ? 10.812 12.628 -16.951 1.00 88.19 117 ARG A O 1
ATOM 851 N N . ALA A 1 118 ? 10.325 11.299 -15.202 1.00 82.38 118 ALA A N 1
ATOM 852 C CA . ALA A 1 118 ? 8.884 11.236 -15.429 1.00 82.38 118 ALA A CA 1
ATOM 853 C C . ALA A 1 118 ? 8.251 12.630 -15.380 1.00 82.38 118 ALA A C 1
ATOM 855 O O . ALA A 1 118 ? 7.470 12.972 -16.256 1.00 82.38 118 ALA A O 1
ATOM 856 N N . GLU A 1 119 ? 8.625 13.462 -14.411 1.00 80.44 119 GLU A N 1
ATOM 857 C CA . GLU A 1 119 ? 8.131 14.837 -14.310 1.00 80.44 119 GLU A CA 1
ATOM 858 C C . GLU A 1 119 ? 8.568 15.717 -15.487 1.00 80.44 119 GLU A C 1
ATOM 860 O O . GLU A 1 119 ? 7.779 16.502 -16.010 1.00 80.44 119 GLU A O 1
ATOM 865 N N . ALA A 1 120 ? 9.797 15.543 -15.977 1.00 83.00 120 ALA A N 1
ATOM 866 C CA . ALA A 1 120 ? 10.255 16.249 -17.171 1.00 83.00 120 ALA A CA 1
ATOM 867 C C . ALA A 1 120 ? 9.476 15.842 -18.442 1.00 83.00 120 ALA A C 1
ATOM 869 O O . ALA A 1 120 ? 9.270 16.674 -19.340 1.00 83.00 120 ALA A O 1
ATOM 870 N N . LEU A 1 121 ? 9.057 14.571 -18.519 1.00 79.12 121 LEU A N 1
ATOM 871 C CA . LEU A 1 121 ? 8.253 14.011 -19.610 1.00 79.12 121 LEU A CA 1
ATOM 872 C C . LEU A 1 121 ? 6.767 14.391 -19.500 1.00 79.12 121 LEU A C 1
ATOM 874 O O . LEU A 1 121 ? 6.137 14.669 -20.521 1.00 79.12 121 LEU A O 1
ATOM 878 N N . PHE A 1 122 ? 6.239 14.444 -18.276 1.00 76.75 122 PHE A N 1
ATOM 879 C CA . PHE A 1 122 ? 4.826 14.639 -17.939 1.00 76.75 122 PHE A CA 1
ATOM 880 C C . PHE A 1 122 ? 4.678 15.745 -16.867 1.00 76.75 122 PHE A C 1
ATOM 882 O O . PHE A 1 122 ? 4.456 15.436 -15.691 1.00 76.75 122 PHE A O 1
ATOM 889 N N . PRO A 1 123 ? 4.869 17.030 -17.226 1.00 71.06 123 PRO A N 1
ATOM 890 C CA . PRO A 1 123 ? 4.753 18.137 -16.275 1.00 71.06 123 PRO A CA 1
ATOM 891 C C . PRO A 1 123 ? 3.294 18.393 -15.874 1.00 71.06 123 PRO A C 1
ATOM 893 O O . PRO A 1 123 ? 2.399 18.205 -16.690 1.00 71.06 123 PRO A O 1
ATOM 896 N N . SER A 1 124 ? 3.090 18.893 -14.652 1.00 64.88 124 SER A N 1
ATOM 897 C CA . SER A 1 124 ? 1.776 19.167 -14.039 1.00 64.88 124 SER A CA 1
ATOM 898 C C . SER A 1 124 ? 1.013 20.366 -14.611 1.00 64.88 124 SER A C 1
ATOM 900 O O . SER A 1 124 ? -0.160 20.547 -14.314 1.00 64.88 124 SER A O 1
ATOM 902 N N . ASP A 1 125 ? 1.684 21.238 -15.368 1.00 63.47 125 ASP A N 1
ATOM 903 C CA . ASP A 1 125 ? 1.154 22.568 -15.710 1.00 63.47 125 ASP A CA 1
ATOM 904 C C . ASP A 1 125 ? 0.577 22.626 -17.140 1.00 63.47 125 ASP A C 1
ATOM 906 O O . ASP A 1 125 ? 0.504 23.694 -17.755 1.00 63.47 125 ASP A O 1
ATOM 910 N N . GLY A 1 126 ? 0.179 21.478 -17.700 1.00 54.59 126 GLY A N 1
ATOM 911 C CA . GLY A 1 126 ? -0.601 21.422 -18.935 1.00 54.59 126 GLY A CA 1
ATOM 912 C C . GLY A 1 126 ? -0.334 20.222 -19.844 1.00 54.59 126 GLY A C 1
ATOM 913 O O . GLY A 1 126 ? 0.719 19.585 -19.802 1.00 54.59 126 GLY A O 1
ATOM 914 N N . ALA A 1 127 ? -1.309 19.976 -20.729 1.00 53.00 127 ALA A N 1
ATOM 915 C CA . ALA A 1 127 ? -1.285 18.994 -21.816 1.00 53.00 127 ALA A CA 1
ATOM 916 C C . ALA A 1 127 ? 0.103 18.892 -22.476 1.00 53.00 127 ALA A C 1
ATOM 918 O O . ALA A 1 127 ? 0.637 19.921 -22.917 1.00 53.00 127 ALA A O 1
ATOM 919 N N . PRO A 1 128 ? 0.698 17.691 -22.636 1.00 51.31 128 PRO A N 1
ATOM 920 C CA . PRO A 1 128 ? 1.914 17.570 -23.416 1.00 51.31 128 PRO A CA 1
ATOM 921 C C . PRO A 1 128 ? 1.546 18.009 -24.831 1.00 51.31 128 PRO A C 1
ATOM 923 O O . PRO A 1 128 ? 0.630 17.456 -25.445 1.00 51.31 128 PRO A O 1
ATOM 926 N N . THR A 1 129 ? 2.213 19.033 -25.364 1.00 53.06 129 THR A N 1
ATOM 927 C CA . THR A 1 129 ? 1.964 19.407 -26.755 1.00 53.06 129 THR A CA 1
ATOM 928 C C . THR A 1 129 ? 2.271 18.190 -27.641 1.00 53.06 129 THR A C 1
ATOM 930 O O . THR A 1 129 ? 3.223 17.459 -27.359 1.00 53.06 129 THR A O 1
ATOM 933 N N . PRO A 1 130 ? 1.524 17.944 -28.734 1.00 50.28 130 PRO A N 1
ATOM 934 C CA . PRO A 1 130 ? 1.801 16.840 -29.663 1.00 50.28 130 PRO A CA 1
ATOM 935 C C . PRO A 1 130 ? 3.235 16.825 -30.231 1.00 50.28 130 PRO A C 1
ATOM 937 O O . PRO A 1 130 ? 3.673 15.825 -30.795 1.00 50.28 130 PRO A O 1
ATOM 940 N N . GLU A 1 131 ? 3.966 17.932 -30.090 1.00 49.72 131 GLU A N 1
ATOM 941 C CA . GLU A 1 131 ? 5.375 18.127 -30.453 1.00 49.72 131 GLU A CA 1
ATOM 942 C C . GLU A 1 131 ? 6.362 17.588 -29.401 1.00 49.72 131 GLU A C 1
ATOM 944 O O . GLU A 1 131 ? 7.551 17.426 -29.676 1.00 49.72 131 GLU A O 1
ATOM 949 N N . ARG A 1 132 ? 5.881 17.260 -28.199 1.00 56.53 132 ARG A N 1
ATOM 950 C CA . ARG A 1 132 ? 6.647 16.675 -27.092 1.00 56.53 132 ARG A CA 1
ATOM 951 C C . ARG A 1 132 ? 6.687 15.142 -27.154 1.00 56.53 132 ARG A C 1
ATOM 953 O O . ARG A 1 132 ? 6.884 14.496 -26.130 1.00 56.53 132 ARG A O 1
ATOM 960 N N . ARG A 1 133 ? 6.522 14.567 -28.359 1.00 57.25 133 ARG A N 1
ATOM 961 C CA . ARG A 1 133 ? 6.791 13.143 -28.641 1.00 57.25 133 ARG A CA 1
ATOM 962 C C . ARG A 1 133 ? 8.120 12.759 -28.010 1.00 57.25 133 ARG A C 1
ATOM 964 O O . ARG A 1 133 ? 9.055 13.544 -28.126 1.00 57.25 133 ARG A O 1
ATOM 971 N N . LEU A 1 134 ? 8.172 11.574 -27.398 1.00 69.12 134 LEU A N 1
ATOM 972 C CA . LEU A 1 134 ? 9.368 10.919 -26.853 1.00 69.12 134 LEU A CA 1
ATOM 973 C C . LEU A 1 134 ? 10.560 11.216 -27.779 1.00 69.12 134 LEU A C 1
ATOM 975 O O . LEU A 1 134 ? 10.643 10.661 -28.877 1.00 69.12 134 LEU A O 1
ATOM 979 N N . LYS A 1 135 ? 11.388 12.206 -27.410 1.00 74.94 135 LYS A N 1
ATOM 980 C CA . LYS A 1 135 ? 12.297 12.872 -28.365 1.00 74.94 135 LYS A CA 1
ATOM 981 C C . LYS A 1 135 ? 13.507 12.006 -28.663 1.00 74.94 135 LYS A C 1
ATOM 983 O O . LYS A 1 135 ? 14.202 12.230 -29.654 1.00 74.94 135 LYS A O 1
ATOM 988 N N . SER A 1 136 ? 13.745 11.027 -27.802 1.00 88.81 136 SER A N 1
ATOM 989 C CA . SER A 1 136 ? 14.880 10.137 -27.861 1.00 88.81 136 SER A CA 1
ATOM 990 C C . SER A 1 136 ? 14.483 8.702 -27.468 1.00 88.81 136 SER A C 1
ATOM 992 O O . SER A 1 136 ? 13.451 8.495 -26.817 1.00 88.81 136 SER A O 1
ATOM 994 N N . PRO A 1 137 ? 15.271 7.685 -27.860 1.00 90.56 137 PRO A N 1
ATOM 995 C CA . PRO A 1 137 ? 15.065 6.305 -27.415 1.00 90.56 137 PRO A CA 1
ATOM 996 C C . PRO A 1 137 ? 15.043 6.150 -25.885 1.00 90.56 137 PRO A C 1
ATOM 998 O O . PRO A 1 137 ? 14.339 5.286 -25.368 1.00 90.56 137 PRO A O 1
ATOM 1001 N N . GLU A 1 138 ? 15.776 6.999 -25.163 1.00 92.31 138 GLU A N 1
ATOM 1002 C CA . GLU A 1 138 ? 15.825 7.057 -23.700 1.00 92.31 138 GLU A CA 1
ATOM 1003 C C . GLU A 1 138 ? 14.492 7.525 -23.105 1.00 92.31 138 GLU A C 1
ATOM 1005 O O . GLU A 1 138 ? 14.012 6.929 -22.139 1.00 92.31 138 GLU A O 1
ATOM 1010 N N . ASP A 1 139 ? 13.864 8.556 -23.688 1.00 88.50 139 ASP A N 1
ATOM 1011 C CA . ASP A 1 139 ? 12.521 8.999 -23.287 1.00 88.50 139 ASP A CA 1
ATOM 1012 C C . ASP A 1 139 ? 11.509 7.868 -23.487 1.00 88.50 139 ASP A C 1
ATOM 1014 O O . ASP A 1 139 ? 10.700 7.587 -22.600 1.00 88.50 139 ASP A O 1
ATOM 1018 N N . ALA A 1 140 ? 11.581 7.189 -24.639 1.00 86.88 140 ALA A N 1
ATOM 1019 C CA . ALA A 1 140 ? 10.688 6.082 -24.959 1.00 86.88 140 ALA A CA 1
ATOM 1020 C C . ALA A 1 140 ? 10.841 4.920 -23.974 1.00 86.88 140 ALA A C 1
ATOM 1022 O O . ALA A 1 140 ? 9.846 4.472 -23.406 1.00 86.88 140 ALA A O 1
ATOM 1023 N N . LEU A 1 141 ? 12.075 4.491 -23.695 1.00 90.81 141 LEU A N 1
ATOM 1024 C CA . LEU A 1 141 ? 12.329 3.433 -22.721 1.00 90.81 141 LEU A CA 1
ATOM 1025 C C . LEU A 1 141 ? 11.928 3.854 -21.299 1.00 90.81 141 LEU A C 1
ATOM 1027 O O . LEU A 1 141 ? 11.344 3.056 -20.575 1.00 90.81 141 LEU A O 1
ATOM 1031 N N . THR A 1 142 ? 12.160 5.108 -20.905 1.00 91.25 142 THR A N 1
ATOM 1032 C CA . THR A 1 142 ? 11.698 5.622 -19.604 1.00 91.25 142 THR A CA 1
ATOM 1033 C C . THR A 1 142 ? 10.177 5.527 -19.488 1.00 91.25 142 THR A C 1
ATOM 1035 O O . THR A 1 142 ? 9.654 5.041 -18.485 1.00 91.25 142 THR A O 1
ATOM 1038 N N . SER A 1 143 ? 9.454 5.940 -20.531 1.00 85.50 143 SER A N 1
ATOM 1039 C CA . SER A 1 143 ? 7.996 5.832 -20.577 1.00 85.50 143 SER A CA 1
ATOM 1040 C C . SER A 1 143 ? 7.527 4.372 -20.540 1.00 85.50 143 SER A C 1
ATOM 1042 O O . SER A 1 143 ? 6.561 4.075 -19.839 1.00 85.50 143 SER A O 1
ATOM 1044 N N . GLU A 1 144 ? 8.221 3.453 -21.223 1.00 87.31 144 GLU A N 1
ATOM 1045 C CA . GLU A 1 144 ? 7.961 2.009 -21.138 1.00 87.31 144 GLU A CA 1
ATOM 1046 C C . GLU A 1 144 ? 8.142 1.484 -19.703 1.00 87.31 144 GLU A C 1
ATOM 1048 O O . GLU A 1 144 ? 7.297 0.728 -19.224 1.00 87.31 144 GLU A O 1
ATOM 1053 N N . MET A 1 145 ? 9.202 1.903 -19.001 1.00 91.81 145 MET A N 1
ATOM 1054 C CA . MET A 1 145 ? 9.484 1.496 -17.617 1.00 91.81 145 MET A CA 1
ATOM 1055 C C . MET A 1 145 ? 8.410 1.998 -16.647 1.00 91.81 145 MET A C 1
ATOM 1057 O O . MET A 1 145 ? 7.915 1.226 -15.824 1.00 91.81 145 MET A O 1
ATOM 1061 N N . ILE A 1 146 ? 8.001 3.265 -16.766 1.00 87.69 146 ILE A N 1
ATOM 1062 C CA . ILE A 1 146 ? 6.920 3.842 -15.952 1.00 87.69 146 ILE A CA 1
ATOM 1063 C C . ILE A 1 146 ? 5.613 3.082 -16.196 1.00 87.69 146 ILE A C 1
ATOM 1065 O O . ILE A 1 146 ? 4.984 2.633 -15.243 1.00 87.69 146 ILE A O 1
ATOM 1069 N N . ALA A 1 147 ? 5.255 2.849 -17.462 1.00 81.31 147 ALA A N 1
ATOM 1070 C CA . ALA A 1 147 ? 4.044 2.117 -17.830 1.00 81.31 147 ALA A CA 1
ATOM 1071 C C . ALA A 1 147 ? 4.067 0.636 -17.403 1.00 81.31 147 ALA A C 1
ATOM 1073 O O . ALA A 1 147 ? 3.018 0.012 -17.237 1.00 81.31 147 ALA A O 1
ATOM 1074 N N . ALA A 1 148 ? 5.257 0.052 -17.251 1.00 86.75 148 ALA A N 1
ATOM 1075 C CA . ALA A 1 148 ? 5.420 -1.282 -16.686 1.00 86.75 148 ALA A CA 1
ATOM 1076 C C . ALA A 1 148 ? 5.217 -1.301 -15.159 1.00 86.75 148 ALA A C 1
ATOM 1078 O O . ALA A 1 148 ? 5.011 -2.376 -14.601 1.00 86.75 148 ALA A O 1
ATOM 1079 N N . GLY A 1 149 ? 5.255 -0.147 -14.490 1.00 88.19 149 GLY A N 1
ATOM 1080 C CA . GLY A 1 149 ? 5.018 -0.013 -13.055 1.00 88.19 149 GLY A CA 1
ATOM 1081 C C . GLY A 1 149 ? 6.272 0.274 -12.227 1.00 88.19 149 GLY A C 1
ATOM 1082 O O . GLY A 1 149 ? 6.271 0.019 -11.025 1.00 88.19 149 GLY A O 1
ATOM 1083 N N . ALA A 1 150 ? 7.344 0.800 -12.836 1.00 91.88 150 ALA A N 1
ATOM 1084 C CA . ALA A 1 150 ? 8.604 1.117 -12.147 1.00 91.88 150 ALA A CA 1
ATOM 1085 C C . ALA A 1 150 ? 8.421 1.991 -10.891 1.00 91.88 150 ALA A C 1
ATOM 1087 O O . ALA A 1 150 ? 9.129 1.828 -9.897 1.00 91.88 150 ALA A O 1
ATOM 1088 N N . THR A 1 151 ? 7.459 2.911 -10.940 1.00 88.31 151 THR A N 1
ATOM 1089 C CA . THR A 1 151 ? 7.204 3.923 -9.906 1.00 88.31 151 THR A CA 1
ATOM 1090 C C . THR A 1 151 ? 5.946 3.643 -9.081 1.00 88.31 151 THR A C 1
ATOM 1092 O O . THR A 1 151 ? 5.595 4.445 -8.225 1.00 88.31 151 THR A O 1
ATOM 1095 N N . VAL A 1 152 ? 5.265 2.513 -9.309 1.00 86.19 152 VAL A N 1
ATOM 1096 C CA . VAL A 1 152 ? 3.991 2.184 -8.639 1.00 86.19 152 VAL A CA 1
ATOM 1097 C C . VAL A 1 152 ? 4.190 1.821 -7.165 1.00 86.19 152 VAL A C 1
ATOM 1099 O O . VAL A 1 152 ? 3.347 2.124 -6.324 1.00 86.19 152 VAL A O 1
ATOM 1102 N N . HIS A 1 153 ? 5.298 1.154 -6.843 1.00 90.38 153 HIS A N 1
ATOM 1103 C CA . HIS A 1 153 ? 5.670 0.763 -5.485 1.00 90.38 153 HIS A CA 1
ATOM 1104 C C . HIS A 1 153 ? 7.175 0.469 -5.437 1.00 90.38 153 HIS A C 1
ATOM 1106 O O . HIS A 1 153 ? 7.728 0.040 -6.449 1.00 90.38 153 HIS A O 1
ATOM 1112 N N . GLN A 1 154 ? 7.838 0.611 -4.280 1.00 91.31 154 GLN A N 1
ATOM 1113 C CA . GLN A 1 154 ? 9.226 0.158 -4.106 1.00 91.31 154 GLN A CA 1
ATOM 1114 C C . GLN A 1 154 ? 9.377 -0.955 -3.049 1.00 91.31 154 GLN A C 1
ATOM 1116 O O . GLN A 1 154 ? 8.712 -0.942 -2.013 1.00 91.31 154 GLN A O 1
ATOM 1121 N N . PRO A 1 155 ? 10.251 -1.945 -3.298 1.00 93.69 155 PRO A N 1
ATOM 1122 C CA . PRO A 1 155 ? 11.012 -2.097 -4.534 1.00 93.69 155 PRO A CA 1
ATOM 1123 C C . PRO A 1 155 ? 10.124 -2.521 -5.713 1.00 93.69 155 PRO A C 1
ATOM 1125 O O . PRO A 1 155 ? 9.059 -3.108 -5.511 1.00 93.69 155 PRO A O 1
ATOM 1128 N N . SER A 1 156 ? 10.570 -2.215 -6.928 1.00 94.56 156 SER A N 1
ATOM 1129 C CA . SER A 1 156 ? 10.011 -2.764 -8.166 1.00 94.56 156 SER A CA 1
ATOM 1130 C C . SER A 1 156 ? 11.129 -3.332 -9.035 1.00 94.56 156 SER A C 1
ATOM 1132 O O . SER A 1 156 ? 12.285 -2.917 -8.949 1.00 94.56 156 SER A O 1
ATOM 1134 N N . ILE A 1 157 ? 10.799 -4.335 -9.844 1.00 95.75 157 ILE A N 1
ATOM 1135 C CA . ILE A 1 157 ? 11.765 -5.061 -10.668 1.00 95.75 157 ILE A CA 1
ATOM 1136 C C . ILE A 1 157 ? 11.267 -5.097 -12.098 1.00 95.75 157 ILE A C 1
ATOM 1138 O O . ILE A 1 157 ? 10.208 -5.655 -12.378 1.00 95.75 157 ILE A O 1
ATOM 1142 N N . LEU A 1 158 ? 12.068 -4.556 -13.006 1.00 96.19 158 LEU A N 1
ATOM 1143 C CA . LEU A 1 158 ? 11.823 -4.588 -14.440 1.00 96.19 158 LEU A CA 1
ATOM 1144 C C . LEU A 1 158 ? 12.758 -5.616 -15.065 1.00 96.19 158 LEU A C 1
ATOM 1146 O O . LEU A 1 158 ? 13.976 -5.514 -14.932 1.00 96.19 158 LEU A O 1
ATOM 1150 N N . VAL A 1 159 ? 12.193 -6.600 -15.755 1.00 96.06 159 VAL A N 1
ATOM 1151 C CA . VAL A 1 159 ? 12.961 -7.616 -16.482 1.00 96.06 159 VAL A CA 1
ATOM 1152 C C . VAL A 1 159 ? 13.095 -7.171 -17.931 1.00 96.06 159 VAL A C 1
ATOM 1154 O O . VAL A 1 159 ? 12.113 -6.730 -18.525 1.00 96.06 159 VAL A O 1
ATOM 1157 N N . HIS A 1 160 ? 14.281 -7.301 -18.522 1.00 95.56 160 HIS A N 1
ATOM 1158 C CA . HIS A 1 160 ? 14.493 -7.012 -19.938 1.00 95.56 160 HIS A CA 1
ATOM 1159 C C . HIS A 1 160 ? 15.198 -8.159 -20.669 1.00 95.56 160 HIS A C 1
ATOM 1161 O O . HIS A 1 160 ? 16.034 -8.870 -20.108 1.00 95.56 160 HIS A O 1
ATOM 1167 N N . ARG A 1 161 ? 14.886 -8.304 -21.959 1.00 94.56 161 ARG A N 1
ATOM 1168 C CA . ARG A 1 161 ? 15.539 -9.217 -22.905 1.00 94.56 161 ARG A CA 1
ATOM 1169 C C . ARG A 1 161 ? 15.735 -8.498 -24.233 1.00 94.56 161 ARG A C 1
ATOM 1171 O O . ARG A 1 161 ? 14.808 -7.867 -24.732 1.00 94.56 161 ARG A O 1
ATOM 1178 N N . SER A 1 162 ? 16.941 -8.576 -24.790 1.00 93.31 162 SER A N 1
ATOM 1179 C CA . SER A 1 162 ? 17.290 -7.992 -26.096 1.00 93.31 162 SER A CA 1
ATOM 1180 C C . SER A 1 162 ? 16.958 -6.501 -26.207 1.00 93.31 162 SER A C 1
ATOM 1182 O O . SER A 1 162 ? 16.565 -6.003 -27.259 1.00 93.31 162 SER A O 1
ATOM 1184 N N . GLY A 1 163 ? 17.094 -5.782 -25.090 1.00 91.19 163 GLY A N 1
ATOM 1185 C CA . GLY A 1 163 ? 16.807 -4.352 -25.009 1.00 91.19 163 GLY A CA 1
ATOM 1186 C C . GLY A 1 163 ? 15.323 -3.975 -24.969 1.00 91.19 163 GLY A C 1
ATOM 1187 O O . GLY A 1 163 ? 14.999 -2.805 -25.165 1.00 91.19 163 GLY A O 1
ATOM 1188 N N . SER A 1 164 ? 14.426 -4.928 -24.714 1.00 92.31 164 SER A N 1
ATOM 1189 C CA . SER A 1 164 ? 12.991 -4.695 -24.511 1.00 92.31 164 SER A CA 1
ATOM 1190 C C . SER A 1 164 ? 12.559 -5.188 -23.135 1.00 92.31 164 SER A C 1
ATOM 1192 O O . SER A 1 164 ? 13.060 -6.209 -22.658 1.00 92.31 164 SER A O 1
ATOM 1194 N N . LEU A 1 165 ? 11.624 -4.483 -22.497 1.00 92.44 165 LEU A N 1
ATOM 1195 C CA . LEU A 1 165 ? 11.023 -4.940 -21.244 1.00 92.44 165 LEU A CA 1
ATOM 1196 C C . LEU A 1 165 ? 10.169 -6.192 -21.480 1.00 92.44 165 LEU A C 1
ATOM 1198 O O . LEU A 1 165 ? 9.495 -6.320 -22.503 1.00 92.44 165 LEU A O 1
ATOM 1202 N N . VAL A 1 166 ? 10.189 -7.111 -20.519 1.00 91.06 166 VAL A N 1
ATOM 1203 C CA . VAL A 1 166 ? 9.431 -8.362 -20.552 1.00 91.06 166 VAL A CA 1
ATOM 1204 C C . VAL A 1 166 ? 8.319 -8.284 -19.510 1.00 91.06 166 VAL A C 1
ATOM 1206 O O . VAL A 1 166 ? 8.540 -8.511 -18.323 1.00 91.06 166 VAL A O 1
ATOM 1209 N N . GLY A 1 167 ? 7.109 -7.965 -19.971 1.00 86.38 167 GLY A N 1
ATOM 1210 C CA . GLY A 1 167 ? 5.923 -7.807 -19.128 1.00 86.38 167 GLY A CA 1
ATOM 1211 C C . GLY A 1 167 ? 5.984 -6.597 -18.186 1.00 86.38 167 GLY A C 1
ATOM 1212 O O . GLY A 1 167 ? 6.776 -5.676 -18.368 1.00 86.38 167 GLY A O 1
ATOM 1213 N N . SER A 1 168 ? 5.103 -6.596 -17.188 1.00 88.31 168 SER A N 1
ATOM 1214 C CA . SER A 1 168 ? 5.052 -5.585 -16.127 1.00 88.31 168 SER A CA 1
ATOM 1215 C C . SER A 1 168 ? 6.144 -5.760 -15.061 1.00 88.31 168 SER A C 1
ATOM 1217 O O . SER A 1 168 ? 6.784 -6.808 -14.964 1.00 88.31 168 SER A O 1
ATOM 1219 N N . ALA A 1 169 ? 6.326 -4.742 -14.224 1.00 91.81 169 ALA A N 1
ATOM 1220 C CA . ALA A 1 169 ? 7.195 -4.793 -13.063 1.00 91.81 169 ALA A CA 1
ATOM 1221 C C . ALA A 1 169 ? 6.693 -5.828 -12.047 1.00 91.81 169 ALA A C 1
ATOM 1223 O O . ALA A 1 169 ? 5.486 -5.965 -11.833 1.00 91.81 169 ALA A O 1
ATOM 1224 N N . ILE A 1 170 ? 7.620 -6.521 -11.392 1.00 91.50 170 ILE A N 1
ATOM 1225 C CA . ILE A 1 170 ? 7.345 -7.319 -10.193 1.00 91.50 170 ILE A CA 1
ATOM 1226 C C . ILE A 1 170 ? 7.437 -6.372 -8.994 1.00 91.50 170 ILE A C 1
ATOM 1228 O O . ILE A 1 170 ? 8.448 -5.682 -8.848 1.00 91.50 170 ILE A O 1
ATOM 1232 N N . LEU A 1 171 ? 6.398 -6.313 -8.155 1.00 90.81 171 LEU A N 1
ATOM 1233 C CA . LEU A 1 171 ? 6.326 -5.344 -7.055 1.00 90.81 171 LEU A CA 1
ATOM 1234 C C . LEU A 1 171 ? 6.598 -5.955 -5.679 1.00 90.81 171 LEU A C 1
ATOM 1236 O O . LEU A 1 171 ? 6.180 -7.072 -5.350 1.00 90.81 171 LEU A O 1
ATOM 1240 N N . GLY A 1 172 ? 7.240 -5.148 -4.838 1.00 88.81 172 GLY A N 1
ATOM 1241 C CA . GLY A 1 172 ? 7.492 -5.418 -3.432 1.00 88.81 172 GLY A CA 1
ATOM 1242 C C . GLY A 1 172 ? 8.687 -6.329 -3.182 1.00 88.81 172 GLY A C 1
ATOM 1243 O O . GLY A 1 172 ? 9.087 -7.100 -4.055 1.00 88.81 172 GLY A O 1
ATOM 1244 N N . TYR A 1 173 ? 9.234 -6.275 -1.963 1.00 89.75 173 TYR A N 1
ATOM 1245 C CA . TYR A 1 173 ? 10.343 -7.145 -1.564 1.00 89.75 173 TYR A CA 1
ATOM 1246 C C . TYR A 1 173 ? 9.957 -8.607 -1.764 1.00 89.75 173 TYR A C 1
ATOM 1248 O O . TYR A 1 173 ? 8.797 -8.974 -1.565 1.00 89.75 173 TYR A O 1
ATOM 1256 N N . LYS A 1 174 ? 10.940 -9.435 -2.099 1.00 89.06 174 LYS A N 1
ATOM 1257 C CA . LYS A 1 174 ? 10.873 -10.889 -2.018 1.00 89.06 174 LYS A CA 1
ATOM 1258 C C . LYS A 1 174 ? 12.224 -11.414 -1.537 1.00 89.06 174 LYS A C 1
ATOM 1260 O O . LYS A 1 174 ? 13.236 -10.715 -1.591 1.00 89.06 174 LYS A O 1
ATOM 1265 N N . THR A 1 175 ? 12.240 -12.666 -1.103 1.00 89.25 175 THR A N 1
ATOM 1266 C CA . THR A 1 175 ? 13.489 -13.414 -0.916 1.00 89.25 175 THR A CA 1
ATOM 1267 C C . THR A 1 175 ? 14.168 -13.689 -2.261 1.00 89.25 175 THR A C 1
ATOM 1269 O O . THR A 1 175 ? 13.514 -13.679 -3.307 1.00 89.25 175 THR A O 1
ATOM 1272 N N . ALA A 1 176 ? 15.470 -13.987 -2.249 1.00 93.25 176 ALA A N 1
ATOM 1273 C CA . ALA A 1 176 ? 16.224 -14.312 -3.461 1.00 93.25 176 ALA A CA 1
ATOM 1274 C C . ALA A 1 176 ? 15.592 -15.452 -4.284 1.00 93.25 176 ALA A C 1
ATOM 1276 O O . ALA A 1 176 ? 15.489 -15.343 -5.504 1.00 93.25 176 ALA A O 1
ATOM 1277 N N . ASP A 1 177 ? 15.118 -16.523 -3.636 1.00 91.62 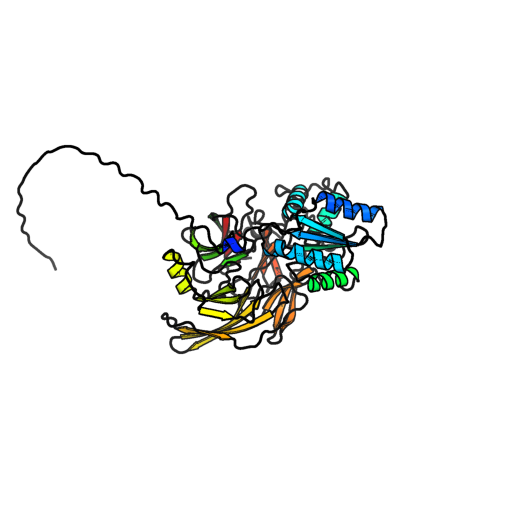177 ASP A N 1
ATOM 1278 C CA . ASP A 1 177 ? 14.473 -17.648 -4.330 1.00 91.62 177 ASP A CA 1
ATOM 1279 C C . ASP A 1 177 ? 13.160 -17.236 -5.008 1.00 91.62 177 ASP A C 1
ATOM 1281 O O . ASP A 1 177 ? 12.878 -17.666 -6.129 1.00 91.62 177 ASP A O 1
ATOM 1285 N N . ALA A 1 178 ? 12.368 -16.386 -4.351 1.00 88.50 178 ALA A N 1
ATOM 1286 C CA . ALA A 1 178 ? 11.123 -15.876 -4.907 1.00 88.50 178 ALA A CA 1
ATOM 1287 C C . ALA A 1 178 ? 11.385 -14.905 -6.069 1.00 88.50 178 ALA A C 1
ATOM 1289 O O . ALA A 1 178 ? 10.764 -15.047 -7.122 1.00 88.50 178 ALA A O 1
ATOM 1290 N N . TYR A 1 179 ? 12.354 -13.990 -5.945 1.00 92.94 179 TYR A N 1
ATOM 1291 C CA . TYR A 1 179 ? 12.776 -13.158 -7.075 1.00 92.94 179 TYR A CA 1
ATOM 1292 C C . TYR A 1 179 ? 13.276 -13.995 -8.247 1.00 92.94 179 TYR A C 1
ATOM 1294 O O . TYR A 1 179 ? 12.850 -13.757 -9.375 1.00 92.94 179 TYR A O 1
ATOM 1302 N N . ARG A 1 180 ? 14.122 -15.003 -7.996 1.00 95.19 180 ARG A N 1
ATOM 1303 C CA . ARG A 1 180 ? 14.602 -15.919 -9.037 1.00 95.19 180 ARG A CA 1
ATOM 1304 C C . ARG A 1 180 ? 13.428 -16.551 -9.779 1.00 95.19 180 ARG A C 1
ATOM 1306 O O . ARG A 1 180 ? 13.349 -16.431 -10.998 1.00 95.19 180 ARG A O 1
ATOM 1313 N N . ALA A 1 181 ? 12.502 -17.173 -9.048 1.00 91.31 181 ALA A N 1
ATOM 1314 C CA . ALA A 1 181 ? 11.356 -17.860 -9.637 1.00 91.31 181 ALA A CA 1
ATOM 1315 C C . ALA A 1 181 ? 10.487 -16.922 -10.495 1.00 91.31 181 ALA A C 1
ATOM 1317 O O . ALA A 1 181 ? 10.122 -17.282 -11.615 1.00 91.31 181 ALA A O 1
ATOM 1318 N N . MET A 1 182 ? 10.203 -15.709 -10.005 1.00 90.12 182 MET A N 1
ATOM 1319 C CA . MET A 1 182 ? 9.390 -14.726 -10.731 1.00 90.12 182 MET A CA 1
ATOM 1320 C C . MET A 1 182 ? 10.108 -14.173 -11.972 1.00 90.12 182 MET A C 1
ATOM 1322 O O . MET A 1 182 ? 9.478 -13.991 -13.015 1.00 90.12 182 MET A O 1
ATOM 1326 N N . VAL A 1 183 ? 11.421 -13.927 -11.895 1.00 93.94 183 VAL A N 1
ATOM 1327 C CA . VAL A 1 183 ? 12.219 -13.477 -13.047 1.00 93.94 183 VAL A CA 1
ATOM 1328 C C . VAL A 1 183 ? 12.307 -14.579 -14.106 1.00 93.94 183 VAL A C 1
ATOM 1330 O O . VAL A 1 183 ? 12.104 -14.299 -15.286 1.00 93.94 183 VAL A O 1
ATOM 1333 N N . GLU A 1 184 ? 12.533 -15.837 -13.718 1.00 94.25 184 GLU A N 1
ATOM 1334 C CA . GLU A 1 184 ? 12.524 -16.970 -14.654 1.00 94.25 184 GLU A CA 1
ATOM 1335 C C . GLU A 1 184 ? 11.174 -17.139 -15.352 1.00 94.25 184 GLU A C 1
ATOM 1337 O O . GLU A 1 184 ? 11.134 -17.344 -16.564 1.00 94.25 184 GLU A O 1
ATOM 1342 N N . GLU A 1 185 ? 10.071 -17.049 -14.605 1.00 89.50 185 GLU A N 1
ATOM 1343 C CA . GLU A 1 185 ? 8.716 -17.119 -15.162 1.00 89.50 185 GLU A CA 1
ATOM 1344 C C . GLU A 1 185 ? 8.483 -16.009 -16.191 1.00 89.50 185 GLU A C 1
ATOM 1346 O O . GLU A 1 185 ? 7.964 -16.264 -17.281 1.00 89.50 185 GLU A O 1
ATOM 1351 N N . ARG A 1 186 ? 8.944 -14.790 -15.893 1.00 89.56 186 ARG A N 1
ATOM 1352 C CA . ARG A 1 186 ? 8.860 -13.657 -16.818 1.00 89.56 186 ARG A CA 1
ATOM 1353 C C . ARG A 1 186 ? 9.672 -13.912 -18.088 1.00 89.56 186 ARG A C 1
ATOM 1355 O O . ARG A 1 186 ? 9.175 -13.713 -19.193 1.00 89.56 186 ARG A O 1
ATOM 1362 N N . LEU A 1 187 ? 10.894 -14.421 -17.942 1.00 91.69 187 LEU A N 1
ATOM 1363 C CA . LEU A 1 187 ? 11.786 -14.759 -19.051 1.00 91.69 187 LEU A CA 1
ATOM 1364 C C . LEU A 1 187 ? 11.265 -15.922 -19.912 1.00 91.69 187 LEU A C 1
ATOM 1366 O O . LEU A 1 187 ? 11.531 -15.952 -21.115 1.00 91.69 187 LEU A O 1
ATOM 1370 N N . ARG A 1 188 ? 10.516 -16.875 -19.356 1.00 90.69 188 ARG A N 1
ATOM 1371 C CA . ARG A 1 188 ? 9.894 -17.948 -20.150 1.00 90.69 188 ARG A CA 1
ATOM 1372 C C . ARG A 1 188 ? 8.754 -17.450 -21.045 1.00 90.69 188 ARG A C 1
ATOM 1374 O O . ARG A 1 188 ? 8.461 -18.088 -22.048 1.00 90.69 188 ARG A O 1
ATOM 1381 N N . GLY A 1 189 ? 8.180 -16.283 -20.742 1.00 78.88 189 GLY A N 1
ATOM 1382 C CA . GLY A 1 189 ? 7.032 -15.731 -21.467 1.00 78.88 189 GLY A CA 1
ATOM 1383 C C . GLY A 1 189 ? 5.689 -16.308 -21.012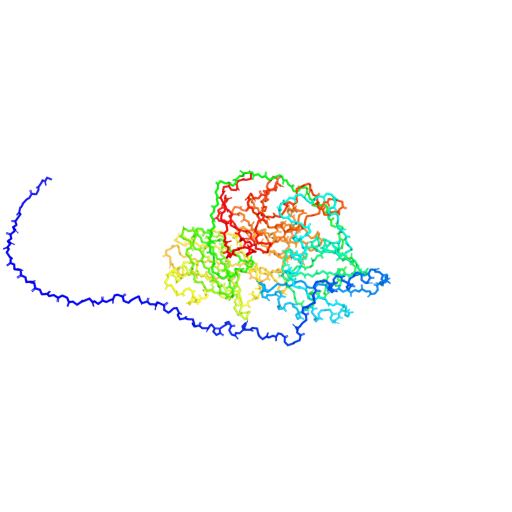 1.00 78.88 189 GLY A C 1
ATOM 1384 O O . GLY A 1 189 ? 4.663 -15.986 -21.601 1.00 78.88 189 GLY A O 1
ATOM 1385 N N . ASP A 1 190 ? 5.680 -17.102 -19.936 1.00 61.97 190 ASP A N 1
ATOM 1386 C CA . ASP A 1 190 ? 4.498 -17.809 -19.418 1.00 61.97 190 ASP A CA 1
ATOM 1387 C C . ASP A 1 190 ? 3.427 -16.861 -18.833 1.00 61.97 190 ASP A C 1
ATOM 1389 O O . ASP A 1 190 ? 2.293 -17.268 -18.585 1.00 61.97 190 ASP A O 1
ATOM 1393 N N . THR A 1 191 ? 3.773 -15.591 -18.594 1.00 56.50 191 THR A N 1
ATOM 1394 C CA . THR A 1 191 ? 2.937 -14.606 -17.879 1.00 56.50 191 THR A CA 1
ATOM 1395 C C . THR A 1 191 ? 2.622 -13.345 -18.667 1.00 56.50 191 THR A C 1
ATOM 1397 O O . THR A 1 191 ? 1.913 -12.481 -18.158 1.00 56.50 191 THR A O 1
ATOM 1400 N N . ALA A 1 192 ? 3.095 -13.218 -19.909 1.00 50.28 192 ALA A N 1
ATOM 1401 C CA . ALA A 1 192 ? 2.786 -12.057 -20.733 1.00 50.28 192 ALA A CA 1
ATOM 1402 C C . ALA A 1 192 ? 1.377 -12.190 -21.331 1.00 50.28 192 ALA A C 1
ATOM 1404 O O . ALA A 1 192 ? 1.210 -12.328 -22.543 1.00 50.28 192 ALA A O 1
ATOM 1405 N N . ALA A 1 193 ? 0.343 -12.126 -20.486 1.00 47.81 193 ALA A N 1
ATOM 1406 C CA . ALA A 1 193 ? -0.924 -11.625 -20.986 1.00 47.81 193 ALA A CA 1
ATOM 1407 C C . ALA A 1 193 ? -0.621 -10.236 -21.576 1.00 47.81 193 ALA A C 1
ATOM 1409 O O . ALA A 1 193 ? 0.028 -9.427 -20.900 1.00 47.81 193 ALA A O 1
ATOM 1410 N N . PRO A 1 194 ? -0.991 -9.953 -22.838 1.00 51.62 194 PRO A N 1
ATOM 1411 C CA . PRO A 1 194 ? -0.867 -8.600 -23.352 1.00 51.62 194 PRO A CA 1
ATOM 1412 C C . PRO A 1 194 ? -1.583 -7.688 -22.360 1.00 51.62 194 PRO A C 1
ATOM 1414 O O . PRO A 1 194 ? -2.723 -7.982 -21.989 1.00 51.62 194 PRO A O 1
ATOM 1417 N N . MET A 1 195 ? -0.887 -6.646 -21.882 1.00 51.03 195 MET A N 1
ATOM 1418 C CA . MET A 1 195 ? -1.483 -5.657 -20.985 1.00 51.03 195 MET A CA 1
ATOM 1419 C C . MET A 1 195 ? -2.817 -5.253 -21.589 1.00 51.03 195 MET A C 1
ATOM 1421 O O . MET A 1 195 ? -2.862 -4.747 -22.715 1.00 51.03 195 MET A O 1
ATOM 1425 N N . ARG A 1 196 ? -3.901 -5.566 -20.877 1.00 47.72 196 ARG A N 1
ATOM 1426 C CA . ARG A 1 196 ? -5.222 -5.213 -21.360 1.00 47.72 196 ARG A CA 1
ATOM 1427 C C . ARG A 1 196 ? -5.308 -3.690 -21.428 1.00 47.72 196 ARG A C 1
ATOM 1429 O O . ARG A 1 196 ? -4.687 -3.015 -20.606 1.00 47.72 196 ARG A O 1
ATOM 1436 N N . PRO A 1 197 ? -6.068 -3.160 -22.395 1.00 46.94 197 PRO A N 1
ATOM 1437 C CA . PRO A 1 197 ? -6.574 -1.809 -22.309 1.00 46.94 197 PRO A CA 1
ATOM 1438 C C . PRO A 1 197 ? -6.989 -1.460 -20.894 1.00 46.94 197 PRO A C 1
ATOM 1440 O O . PRO A 1 197 ? -7.883 -2.108 -20.349 1.00 46.94 197 PRO A O 1
ATOM 1443 N N . THR A 1 198 ? -6.376 -0.429 -20.324 1.00 51.81 198 THR A N 1
ATOM 1444 C CA . THR A 1 198 ? -7.008 0.250 -19.202 1.00 51.81 198 THR A CA 1
ATOM 1445 C C . THR A 1 198 ? -8.349 0.763 -19.721 1.00 51.81 198 THR A C 1
ATOM 1447 O O . THR A 1 198 ? -8.406 1.349 -20.812 1.00 51.81 198 THR A O 1
ATOM 1450 N N . GLY A 1 199 ? -9.434 0.524 -18.982 1.00 50.59 199 GLY A N 1
ATOM 1451 C CA . GLY A 1 199 ? -10.682 1.240 -19.232 1.00 50.59 199 GLY A CA 1
ATOM 1452 C C . GLY A 1 199 ? -10.404 2.746 -19.238 1.00 50.59 199 GLY A C 1
ATOM 1453 O O . GLY A 1 199 ? -9.478 3.211 -18.573 1.00 50.59 199 GLY A O 1
ATOM 1454 N N . SER A 1 200 ? -11.147 3.517 -20.031 1.00 52.75 200 SER A N 1
ATOM 1455 C CA . SER A 1 200 ? -11.033 4.977 -19.987 1.00 52.75 200 SER A CA 1
ATOM 1456 C C . SER A 1 200 ? -11.313 5.456 -18.562 1.00 52.75 200 SER A C 1
ATOM 1458 O O . SER A 1 200 ? -12.415 5.224 -18.062 1.00 52.75 200 SER A O 1
ATOM 1460 N N . LEU A 1 201 ? -10.332 6.104 -17.928 1.00 56.88 201 LEU A N 1
ATOM 1461 C CA . LEU A 1 201 ? -10.545 6.778 -16.651 1.00 56.88 201 LEU A CA 1
ATOM 1462 C C . LEU A 1 201 ? -11.527 7.949 -16.875 1.00 56.88 201 LEU A C 1
ATOM 1464 O O . LEU A 1 201 ? -11.313 8.722 -17.814 1.00 56.88 201 LEU A O 1
ATOM 1468 N N . PRO A 1 202 ? -12.632 8.047 -16.113 1.00 57.16 202 PRO A N 1
ATOM 1469 C CA . PRO A 1 202 ? -13.639 9.095 -16.276 1.00 57.16 202 PRO A CA 1
ATOM 1470 C C . PRO A 1 202 ? -13.196 10.474 -15.758 1.00 57.16 202 PRO A C 1
ATOM 1472 O O . PRO A 1 202 ? -12.085 10.669 -15.271 1.00 57.16 202 PRO A O 1
ATOM 1475 N N . VAL A 1 203 ? -14.103 11.434 -15.952 1.00 56.88 203 VAL A N 1
ATOM 1476 C CA . VAL A 1 203 ? -13.964 12.892 -15.815 1.00 56.88 203 VAL A CA 1
ATOM 1477 C C . VAL A 1 203 ? -13.818 13.329 -14.351 1.00 56.88 203 VAL A C 1
ATOM 1479 O O . VAL A 1 203 ? -14.440 12.752 -13.467 1.00 56.88 203 VAL A O 1
ATOM 1482 N N . VAL A 1 204 ? -13.027 14.381 -14.116 1.00 56.56 204 VAL A N 1
ATOM 1483 C CA . VAL A 1 204 ? -12.911 15.083 -12.824 1.00 56.56 204 VAL A CA 1
ATOM 1484 C C . VAL A 1 204 ? -14.293 15.519 -12.336 1.00 56.56 204 VAL A C 1
ATOM 1486 O O . VAL A 1 204 ? -15.025 16.165 -13.088 1.00 56.56 204 VAL A O 1
ATOM 1489 N N . ASN A 1 205 ? -14.647 15.182 -11.095 1.00 58.56 205 ASN A N 1
ATOM 1490 C CA . ASN A 1 205 ? -15.845 15.714 -10.455 1.00 58.56 205 ASN A CA 1
ATOM 1491 C C . ASN A 1 205 ? -15.429 16.766 -9.415 1.00 58.56 205 ASN A C 1
ATOM 1493 O O . ASN A 1 205 ? -14.611 16.477 -8.543 1.00 58.56 205 ASN A O 1
ATOM 1497 N N . ASP A 1 206 ? -15.998 17.972 -9.495 1.00 60.88 206 ASP A N 1
ATOM 1498 C CA . ASP A 1 206 ? -15.723 19.100 -8.586 1.00 60.88 206 ASP A CA 1
ATOM 1499 C C . ASP A 1 206 ? -16.422 18.900 -7.216 1.00 60.88 206 ASP A C 1
ATOM 1501 O O . ASP A 1 206 ? -17.125 19.784 -6.724 1.00 60.88 206 ASP A O 1
ATOM 1505 N N . SER A 1 207 ? -16.309 17.712 -6.607 1.00 66.62 207 SER A N 1
ATOM 1506 C CA . SER A 1 207 ? -17.066 17.336 -5.401 1.00 66.62 207 SER A CA 1
ATOM 1507 C C . SER A 1 207 ? -16.348 17.611 -4.075 1.00 66.62 207 SER A C 1
ATOM 1509 O O . SER A 1 207 ? -16.907 17.347 -3.013 1.00 66.62 207 SER A O 1
ATOM 1511 N N . VAL A 1 208 ? -15.138 18.180 -4.085 1.00 78.31 208 VAL A N 1
ATOM 1512 C CA . VAL A 1 208 ? -14.424 18.510 -2.840 1.00 78.31 208 VAL A CA 1
ATOM 1513 C C . VAL A 1 208 ? -14.984 19.796 -2.231 1.00 78.31 208 VAL A C 1
ATOM 1515 O O . VAL A 1 208 ? -14.759 20.894 -2.734 1.00 78.31 208 VAL A O 1
ATOM 1518 N N . GLU A 1 209 ? -15.684 19.675 -1.101 1.00 84.38 209 GLU A N 1
ATOM 1519 C CA . GLU A 1 209 ? -16.267 20.838 -0.414 1.00 84.38 209 GLU A CA 1
ATOM 1520 C C . GLU A 1 209 ? -15.230 21.641 0.381 1.00 84.38 209 GLU A C 1
ATOM 1522 O O . GLU A 1 209 ? -15.287 22.872 0.436 1.00 84.38 209 GLU A O 1
ATOM 1527 N N . TRP A 1 210 ? -14.285 20.957 1.035 1.00 88.62 210 TRP A N 1
ATOM 1528 C CA . TRP A 1 210 ? -13.221 21.609 1.795 1.00 88.62 210 TRP A CA 1
ATOM 1529 C C . TRP A 1 210 ? -11.972 20.741 1.926 1.00 88.62 210 TRP A C 1
ATOM 1531 O O . TRP A 1 210 ? -12.023 19.510 1.885 1.00 88.62 210 TRP A O 1
ATOM 1541 N N . THR A 1 211 ? -10.844 21.417 2.156 1.00 91.38 211 THR A N 1
ATOM 1542 C CA . THR A 1 211 ? -9.529 20.804 2.365 1.00 91.38 211 THR A CA 1
ATOM 1543 C C . THR A 1 211 ? -8.860 21.346 3.629 1.00 91.38 211 THR A C 1
ATOM 1545 O O . THR A 1 211 ? -8.961 22.543 3.915 1.00 91.38 211 THR A O 1
ATOM 1548 N N . LYS A 1 212 ? -8.123 20.508 4.362 1.00 94.12 212 LYS A N 1
ATOM 1549 C CA . LYS A 1 212 ? -7.279 20.921 5.493 1.00 94.12 212 LYS A CA 1
ATOM 1550 C C . LYS A 1 212 ? -5.935 20.199 5.450 1.00 94.12 212 LYS A C 1
ATOM 1552 O O . LYS A 1 212 ? -5.896 18.973 5.445 1.00 94.12 212 LYS A O 1
ATOM 1557 N N . ASP A 1 213 ? -4.851 20.969 5.496 1.00 94.44 213 ASP A N 1
ATOM 1558 C CA . ASP A 1 213 ? -3.487 20.439 5.506 1.00 94.44 213 ASP A CA 1
ATOM 1559 C C . ASP A 1 213 ? -2.948 20.362 6.946 1.00 94.44 213 ASP A C 1
ATOM 1561 O O . ASP A 1 213 ? -3.003 21.330 7.710 1.00 94.44 213 ASP A O 1
ATOM 1565 N N . TYR A 1 214 ? -2.384 19.213 7.307 1.00 94.38 214 TYR A N 1
ATOM 1566 C CA . TYR A 1 214 ? -1.748 18.938 8.591 1.00 94.38 214 TYR A CA 1
ATOM 1567 C C . TYR A 1 214 ? -0.247 18.802 8.386 1.00 94.38 214 TYR A C 1
ATOM 1569 O O . TYR A 1 214 ? 0.216 17.879 7.719 1.00 94.38 214 TYR A O 1
ATOM 1577 N N . SER A 1 215 ? 0.526 19.719 8.967 1.00 91.19 215 SER A N 1
ATOM 1578 C CA . SER A 1 215 ? 1.986 19.614 8.948 1.00 91.19 215 SER A CA 1
ATOM 1579 C C . SER A 1 215 ? 2.436 18.399 9.749 1.00 91.19 215 SER A C 1
ATOM 1581 O O . SER A 1 215 ? 1.941 18.174 10.850 1.00 91.19 215 SER A O 1
ATOM 1583 N N . VAL A 1 216 ? 3.411 17.658 9.230 1.00 88.06 216 VAL A N 1
ATOM 1584 C CA . VAL A 1 216 ? 3.965 16.494 9.928 1.00 88.06 216 VAL A CA 1
ATOM 1585 C C . VAL A 1 216 ? 5.430 16.681 10.286 1.00 88.06 216 VAL A C 1
ATOM 1587 O O . VAL A 1 216 ? 6.175 17.431 9.648 1.00 88.06 216 VAL A O 1
ATOM 1590 N N . SER A 1 217 ? 5.850 15.963 11.323 1.00 77.81 217 SER A N 1
ATOM 1591 C CA . SER A 1 217 ? 7.260 15.849 11.682 1.00 77.81 217 SER A CA 1
ATOM 1592 C C . SER A 1 217 ? 7.962 14.822 10.793 1.00 77.81 217 SER A C 1
ATOM 1594 O O . SER A 1 217 ? 7.464 13.713 10.602 1.00 77.81 217 SER A O 1
ATOM 1596 N N . GLY A 1 218 ? 9.150 15.173 10.300 1.00 84.81 218 GLY A N 1
ATOM 1597 C CA . GLY A 1 218 ? 9.978 14.283 9.487 1.00 84.81 218 GLY A CA 1
ATOM 1598 C C . GLY A 1 218 ? 9.455 14.080 8.063 1.00 84.81 218 GLY A C 1
ATOM 1599 O O . GLY A 1 218 ? 8.777 14.936 7.497 1.00 84.81 218 GLY A O 1
ATOM 1600 N N . ARG A 1 219 ? 9.833 12.946 7.469 1.00 86.38 219 ARG A N 1
ATOM 1601 C CA . ARG A 1 219 ? 9.349 12.482 6.166 1.00 86.38 219 ARG A CA 1
ATOM 1602 C C . ARG A 1 219 ? 8.576 11.192 6.408 1.00 86.38 219 ARG A C 1
ATOM 1604 O O . ARG A 1 219 ? 9.231 10.179 6.664 1.00 86.38 219 ARG A O 1
ATOM 1611 N N . PRO A 1 220 ? 7.235 11.228 6.401 1.00 88.94 220 PRO A N 1
ATOM 1612 C CA . PRO A 1 220 ? 6.456 10.017 6.545 1.00 88.94 220 PRO A CA 1
ATOM 1613 C C . PRO A 1 220 ? 6.839 8.999 5.476 1.00 88.94 220 PRO A C 1
ATOM 1615 O O . PRO A 1 220 ? 7.162 9.359 4.337 1.00 88.94 220 PRO A O 1
ATOM 1618 N N . GLY A 1 221 ? 6.817 7.730 5.862 1.00 84.38 221 GLY A N 1
ATOM 1619 C CA . GLY A 1 221 ? 6.902 6.627 4.926 1.00 84.38 221 GLY A CA 1
ATOM 1620 C C . GLY A 1 221 ? 5.685 6.590 4.000 1.00 84.38 221 GLY A C 1
ATOM 1621 O O . GLY A 1 221 ? 4.771 7.411 4.061 1.00 84.38 221 GLY A O 1
ATOM 1622 N N . ALA A 1 222 ? 5.653 5.580 3.137 1.00 80.38 222 ALA A N 1
ATOM 1623 C CA . ALA A 1 222 ? 4.533 5.370 2.222 1.00 80.38 222 ALA A CA 1
ATOM 1624 C C . ALA A 1 222 ? 3.217 5.016 2.946 1.00 80.38 222 ALA A C 1
ATOM 1626 O O . ALA A 1 222 ? 2.147 5.143 2.359 1.00 80.38 222 ALA A O 1
ATOM 1627 N N . TYR A 1 223 ? 3.283 4.548 4.198 1.00 87.06 223 TYR A N 1
ATOM 1628 C CA . TYR A 1 223 ? 2.152 3.948 4.898 1.00 87.06 223 TYR A CA 1
ATOM 1629 C C . TYR A 1 223 ? 1.671 4.775 6.094 1.00 87.06 223 TYR A C 1
ATOM 1631 O O . TYR A 1 223 ? 2.427 5.077 7.019 1.00 87.06 223 TYR A O 1
ATOM 1639 N N . PHE A 1 224 ? 0.378 5.076 6.089 1.00 94.12 224 PHE A N 1
ATOM 1640 C CA . PHE A 1 224 ? -0.370 5.648 7.200 1.00 94.12 224 PHE A CA 1
ATOM 1641 C C . PHE A 1 224 ? -1.813 5.146 7.128 1.00 94.12 224 PHE A C 1
ATOM 1643 O O . PHE A 1 224 ? -2.241 4.688 6.068 1.00 94.12 224 PHE A O 1
ATOM 1650 N N . ARG A 1 225 ? -2.545 5.194 8.245 1.00 96.38 225 ARG A N 1
ATOM 1651 C CA . ARG A 1 225 ? -3.944 4.761 8.326 1.00 96.38 225 ARG A CA 1
ATOM 1652 C C . ARG A 1 225 ? -4.770 5.621 9.266 1.00 96.38 225 ARG A C 1
ATOM 1654 O O . ARG A 1 225 ? -4.277 6.034 10.315 1.00 96.38 225 ARG A O 1
ATOM 1661 N N . SER A 1 226 ? -6.031 5.847 8.927 1.00 96.94 226 SER A N 1
ATOM 1662 C CA . SER A 1 226 ? -6.996 6.466 9.826 1.00 96.94 226 SER A CA 1
ATOM 1663 C C . SER A 1 226 ? -7.414 5.501 10.930 1.00 96.94 226 SER A C 1
ATOM 1665 O O . SER A 1 226 ? -7.499 4.288 10.738 1.00 96.94 226 SER A O 1
ATOM 1667 N N . VAL A 1 227 ? -7.666 6.043 12.119 1.00 97.81 227 VAL A N 1
ATOM 1668 C CA . VAL A 1 227 ? -8.126 5.265 13.268 1.00 97.81 227 VAL A CA 1
ATOM 1669 C C . VAL A 1 227 ? -9.619 5.497 13.451 1.00 97.81 227 VAL A C 1
ATOM 1671 O O . VAL A 1 227 ? -10.046 6.575 13.886 1.00 97.81 227 VAL A O 1
ATOM 1674 N N . ALA A 1 228 ? -10.411 4.475 13.120 1.00 96.06 228 ALA A N 1
ATOM 1675 C CA . ALA A 1 228 ? -11.865 4.521 13.211 1.00 96.06 228 ALA A CA 1
ATOM 1676 C C . ALA A 1 228 ? -12.325 4.989 14.604 1.00 96.06 228 ALA A C 1
ATOM 1678 O O . ALA A 1 228 ? -11.813 4.553 15.634 1.00 96.06 228 ALA A O 1
ATOM 1679 N N . GLY A 1 229 ? -13.266 5.935 14.631 1.00 95.19 229 GLY A N 1
ATOM 1680 C CA . GLY A 1 229 ? -13.830 6.491 15.866 1.00 95.19 229 GLY A CA 1
ATOM 1681 C C . GLY A 1 229 ? -12.946 7.485 16.633 1.00 95.19 229 GLY A C 1
ATOM 1682 O O . GLY A 1 229 ? -13.429 8.076 17.596 1.00 95.19 229 GLY A O 1
ATOM 1683 N N . ARG A 1 230 ? -11.688 7.729 16.226 1.00 94.69 230 ARG A N 1
ATOM 1684 C CA . ARG A 1 230 ? -10.734 8.527 17.028 1.00 94.69 230 ARG A CA 1
ATOM 1685 C C . ARG A 1 230 ? -10.256 9.837 16.399 1.00 94.69 230 ARG A C 1
ATOM 1687 O O . ARG A 1 230 ? -9.487 10.545 17.036 1.00 94.69 230 ARG A O 1
ATOM 1694 N N . GLN A 1 231 ? -10.715 10.188 15.191 1.00 95.75 231 GLN A N 1
ATOM 1695 C CA . GLN A 1 231 ? -10.240 11.367 14.438 1.00 95.75 231 GLN A CA 1
ATOM 1696 C C . GLN A 1 231 ? -8.710 11.498 14.483 1.00 95.75 231 GLN A C 1
ATOM 1698 O O . GLN A 1 231 ? -8.169 12.556 14.795 1.00 95.75 231 GLN A O 1
ATOM 1703 N N . ALA A 1 232 ? -8.016 10.399 14.209 1.00 97.62 232 ALA A N 1
ATOM 1704 C CA . ALA A 1 232 ? -6.567 10.332 14.266 1.00 97.62 232 ALA A CA 1
ATOM 1705 C C . ALA A 1 232 ? -6.015 9.545 13.078 1.00 97.62 232 ALA A C 1
ATOM 1707 O O . ALA A 1 232 ? -6.715 8.698 12.521 1.00 97.62 232 ALA A O 1
ATOM 1708 N N . LEU A 1 233 ? -4.757 9.804 12.725 1.00 97.31 233 LEU A N 1
ATOM 1709 C CA . LEU A 1 233 ? -3.986 9.019 11.763 1.00 97.31 233 LEU A CA 1
ATOM 1710 C C . LEU A 1 233 ? -2.782 8.392 12.456 1.00 97.31 233 LEU A C 1
ATOM 1712 O O . LEU A 1 233 ? -2.024 9.092 13.125 1.00 97.31 233 LEU A O 1
ATOM 1716 N N . ALA A 1 234 ? -2.577 7.098 12.251 1.00 97.00 234 ALA A N 1
ATOM 1717 C CA . ALA A 1 234 ? -1.327 6.424 12.552 1.00 97.00 234 ALA A CA 1
ATOM 1718 C C . ALA A 1 234 ? -0.401 6.517 11.337 1.00 97.00 234 ALA A C 1
ATOM 1720 O O . ALA A 1 234 ? -0.806 6.166 10.231 1.00 97.00 234 ALA A O 1
ATOM 1721 N N . TYR A 1 235 ? 0.837 6.967 11.520 1.00 95.06 235 TYR A N 1
ATOM 1722 C CA . TYR A 1 235 ? 1.829 7.023 10.445 1.00 95.06 235 TYR A CA 1
ATOM 1723 C C . TYR A 1 235 ? 3.231 6.715 10.965 1.00 95.06 235 TYR A C 1
ATOM 1725 O O . TYR A 1 235 ? 3.506 6.841 12.157 1.00 95.06 235 TYR A O 1
ATOM 1733 N N . GLU A 1 236 ? 4.129 6.307 10.075 1.00 92.12 236 GLU A N 1
ATOM 1734 C CA . GLU A 1 236 ? 5.533 6.053 10.400 1.00 92.12 236 GLU A CA 1
ATOM 1735 C C . GLU A 1 236 ? 6.430 7.120 9.767 1.00 92.12 236 GLU A C 1
ATOM 1737 O O . GLU A 1 236 ? 6.198 7.540 8.634 1.00 92.12 236 GLU A O 1
ATOM 1742 N N . ALA A 1 237 ? 7.445 7.571 10.504 1.00 89.31 237 ALA A N 1
ATOM 1743 C CA . ALA A 1 237 ? 8.532 8.382 9.970 1.00 89.31 237 ALA A CA 1
ATOM 1744 C C . ALA A 1 237 ? 9.851 8.054 10.689 1.00 89.31 237 ALA A C 1
ATOM 1746 O O . ALA A 1 237 ? 9.974 8.225 11.905 1.00 89.31 237 ALA A O 1
ATOM 1747 N N . GLY A 1 238 ? 10.862 7.612 9.937 1.00 86.12 238 GLY A N 1
ATOM 1748 C CA . GLY A 1 238 ? 12.201 7.334 10.469 1.00 86.12 238 GLY A CA 1
ATOM 1749 C C . GLY A 1 238 ? 12.246 6.198 11.500 1.00 86.12 238 GLY A C 1
ATOM 1750 O O . GLY A 1 238 ? 12.981 6.288 12.483 1.00 86.12 238 GLY A O 1
ATOM 1751 N N . GLY A 1 239 ? 11.433 5.157 11.318 1.00 87.12 239 GLY A N 1
ATOM 1752 C CA . GLY A 1 239 ? 11.295 4.017 12.227 1.00 87.12 239 GLY A CA 1
ATOM 1753 C C . GLY A 1 239 ? 10.555 4.339 13.527 1.00 87.12 239 GLY A C 1
ATOM 1754 O O . GLY A 1 239 ? 10.648 3.580 14.491 1.00 87.12 239 GLY A O 1
ATOM 1755 N N . THR A 1 240 ? 9.870 5.484 13.594 1.00 91.62 240 THR A N 1
ATOM 1756 C CA . THR A 1 240 ? 9.008 5.864 14.719 1.00 91.62 240 THR A CA 1
ATOM 1757 C C . THR A 1 240 ? 7.565 5.946 14.251 1.00 91.62 240 THR A C 1
ATOM 1759 O O . THR A 1 240 ? 7.273 6.576 13.236 1.00 91.62 240 THR A O 1
ATOM 1762 N N . VAL A 1 241 ? 6.664 5.344 15.025 1.00 95.38 241 VAL A N 1
ATOM 1763 C CA . VAL A 1 241 ? 5.220 5.452 14.823 1.00 95.38 241 VAL A CA 1
ATOM 1764 C C . VAL A 1 241 ? 4.684 6.680 15.553 1.00 95.38 241 VAL A C 1
ATOM 1766 O O . VAL A 1 241 ? 5.028 6.947 16.708 1.00 95.38 241 VAL A O 1
ATOM 1769 N N . TYR A 1 242 ? 3.809 7.408 14.877 1.00 96.56 242 TYR A N 1
ATOM 1770 C CA . TYR A 1 242 ? 3.166 8.618 15.352 1.00 96.56 242 TYR A CA 1
ATOM 1771 C C . TYR A 1 242 ? 1.644 8.516 15.225 1.00 96.56 242 TYR A C 1
ATOM 1773 O O . TYR A 1 242 ? 1.130 7.880 14.306 1.00 96.56 242 TYR A O 1
ATOM 1781 N N . LEU A 1 243 ? 0.936 9.188 16.131 1.00 97.75 243 LEU A N 1
ATOM 1782 C CA . LEU A 1 243 ? -0.500 9.436 16.073 1.00 97.75 243 LEU A CA 1
ATOM 1783 C C . LEU A 1 243 ? -0.722 10.935 15.869 1.00 97.75 243 LEU A C 1
ATOM 1785 O O . LEU A 1 243 ? -0.429 11.730 16.764 1.00 97.75 243 LEU A O 1
ATOM 1789 N N . LEU A 1 244 ? -1.229 11.312 14.697 1.00 97.38 244 LEU A N 1
ATOM 1790 C CA . LEU A 1 244 ? -1.673 12.668 14.383 1.00 97.38 244 LEU A CA 1
ATOM 1791 C C . LEU A 1 244 ? -3.148 12.817 14.756 1.00 97.38 244 LEU A C 1
ATOM 1793 O O . LEU A 1 244 ? -3.995 12.131 14.190 1.00 97.38 244 LEU A O 1
ATOM 1797 N N . ASN A 1 245 ? -3.464 13.733 15.663 1.00 97.19 245 ASN A N 1
ATOM 1798 C CA . ASN A 1 245 ? -4.831 14.106 16.005 1.00 97.19 245 ASN A CA 1
ATOM 1799 C C . ASN A 1 245 ? -5.382 15.078 14.947 1.00 97.19 245 ASN A C 1
ATOM 1801 O O . ASN A 1 245 ? -4.852 16.164 14.731 1.00 97.19 245 ASN A O 1
ATOM 1805 N N . LEU A 1 246 ? -6.467 14.701 14.271 1.00 96.12 246 LEU A N 1
ATOM 1806 C CA . LEU A 1 246 ? -7.061 15.490 13.190 1.00 96.12 246 LEU A CA 1
ATOM 1807 C C . LEU A 1 246 ? -7.899 16.674 13.695 1.00 96.12 246 LEU A C 1
ATOM 1809 O O . LEU A 1 246 ? -8.270 17.546 12.904 1.00 96.12 246 LEU A O 1
ATOM 1813 N N . ARG A 1 247 ? -8.192 16.769 14.993 1.00 95.19 247 ARG A N 1
ATOM 1814 C CA . ARG A 1 247 ? -8.891 17.936 15.552 1.00 95.19 247 ARG A CA 1
ATOM 1815 C C . ARG A 1 247 ? -7.967 19.147 15.593 1.00 95.19 247 ARG A C 1
ATOM 1817 O O . ARG A 1 247 ? -8.262 20.172 14.974 1.00 95.19 247 ARG A O 1
ATOM 1824 N N . ASP A 1 248 ? -6.835 18.999 16.267 1.00 95.69 248 ASP A N 1
ATOM 1825 C CA . ASP A 1 248 ? -5.889 20.074 16.590 1.00 95.69 248 ASP A CA 1
ATOM 1826 C C . ASP A 1 248 ? -4.588 20.022 15.772 1.00 95.69 248 ASP A C 1
ATOM 1828 O O . ASP A 1 248 ? -3.901 21.034 15.663 1.00 95.69 248 ASP A O 1
ATOM 1832 N N . GLY A 1 249 ? -4.288 18.897 15.120 1.00 95.69 249 GLY A N 1
ATOM 1833 C CA . GLY A 1 249 ? -3.056 18.690 14.361 1.00 95.69 249 GLY A CA 1
ATOM 1834 C C . GLY A 1 249 ? -1.853 18.312 15.223 1.00 95.69 249 GLY A C 1
ATOM 1835 O O . GLY A 1 249 ? -0.731 18.292 14.715 1.00 95.69 249 GLY A O 1
ATOM 1836 N N . GLU A 1 250 ? -2.054 18.010 16.507 1.00 96.06 250 GLU A N 1
ATOM 1837 C CA . GLU A 1 250 ? -0.972 17.573 17.379 1.00 96.06 250 GLU A CA 1
ATOM 1838 C C . GLU A 1 250 ? -0.533 16.147 17.049 1.00 96.06 250 GLU A C 1
ATOM 1840 O O . GLU A 1 250 ? -1.330 15.278 16.695 1.00 96.06 250 GLU A O 1
ATOM 1845 N N . THR A 1 251 ? 0.768 15.900 17.171 1.00 95.88 251 THR A N 1
ATOM 1846 C CA . THR A 1 251 ? 1.363 14.585 16.942 1.00 95.88 251 THR A CA 1
ATOM 1847 C C . THR A 1 251 ? 1.922 14.039 18.246 1.00 95.88 251 THR A C 1
ATOM 1849 O O . THR A 1 251 ? 2.677 14.717 18.940 1.00 95.88 251 THR A O 1
ATOM 1852 N N . SER A 1 252 ? 1.612 12.783 18.539 1.00 96.62 252 SER A N 1
ATOM 1853 C CA . SER A 1 252 ? 2.164 12.038 19.670 1.00 96.62 252 SER A CA 1
ATOM 1854 C C . SER A 1 252 ? 2.855 10.767 19.186 1.00 96.62 252 SER A C 1
ATOM 1856 O O . SER A 1 252 ? 2.603 10.290 18.083 1.00 96.62 252 SER A O 1
ATOM 1858 N N . VAL A 1 253 ? 3.781 10.234 19.978 1.00 96.94 253 VAL A N 1
ATOM 1859 C CA . VAL A 1 253 ? 4.502 9.005 19.623 1.00 96.94 253 VAL A CA 1
ATOM 1860 C C . VAL A 1 253 ? 3.719 7.788 20.109 1.00 96.94 253 VAL A C 1
ATOM 1862 O O . VAL A 1 253 ? 3.230 7.796 21.236 1.00 96.94 253 VAL A O 1
ATOM 1865 N N . ALA A 1 254 ? 3.663 6.738 19.292 1.00 97.19 254 ALA A N 1
ATOM 1866 C CA . ALA A 1 254 ? 3.010 5.460 19.579 1.00 97.19 254 ALA A CA 1
ATOM 1867 C C . ALA A 1 254 ? 4.032 4.301 19.667 1.00 97.19 254 ALA A C 1
ATOM 1869 O O . ALA A 1 254 ? 5.218 4.507 19.374 1.00 97.19 254 ALA A O 1
ATOM 1870 N N . PRO A 1 255 ? 3.615 3.097 20.107 1.00 96.62 255 PRO A N 1
ATOM 1871 C CA . PRO A 1 255 ? 4.472 1.917 20.076 1.00 96.62 255 PRO A CA 1
ATOM 1872 C C . PRO A 1 255 ? 4.610 1.367 18.647 1.00 96.62 255 PRO A C 1
ATOM 1874 O O . PRO A 1 255 ? 4.014 1.873 17.698 1.00 96.62 255 PRO A O 1
ATOM 1877 N N . GLY A 1 256 ? 5.403 0.306 18.499 1.00 92.19 256 GLY A N 1
ATOM 1878 C CA . GLY A 1 256 ? 5.733 -0.272 17.198 1.00 92.19 256 GLY A CA 1
ATOM 1879 C C . GLY A 1 256 ? 6.846 0.491 16.475 1.00 92.19 256 GLY A C 1
ATOM 1880 O O . GLY A 1 256 ? 7.422 1.448 16.997 1.00 92.19 256 GLY A O 1
ATOM 1881 N N . PHE A 1 257 ? 7.189 0.023 15.275 1.00 88.25 257 PHE A N 1
ATOM 1882 C CA . PHE A 1 257 ? 8.281 0.604 14.483 1.00 88.25 257 PHE A CA 1
ATOM 1883 C C . PHE A 1 257 ? 7.937 0.825 13.003 1.00 88.25 257 PHE A C 1
ATOM 1885 O O . PHE A 1 257 ? 8.589 1.643 12.359 1.00 88.25 257 PHE A O 1
ATOM 1892 N N . VAL A 1 258 ? 6.937 0.118 12.462 1.00 90.75 258 VAL A N 1
ATOM 1893 C CA . VAL A 1 258 ? 6.479 0.225 11.064 1.00 90.75 258 VAL A CA 1
ATOM 1894 C C . VAL A 1 258 ? 5.049 -0.302 10.935 1.00 90.75 258 VAL A C 1
ATOM 1896 O O . VAL A 1 258 ? 4.623 -1.084 11.777 1.00 90.75 258 VAL A O 1
ATOM 1899 N N . ASP A 1 259 ? 4.310 0.099 9.898 1.00 90.62 259 ASP A N 1
ATOM 1900 C CA . ASP A 1 259 ? 2.981 -0.437 9.563 1.00 90.62 259 ASP A CA 1
ATOM 1901 C C . ASP A 1 259 ? 2.064 -0.615 10.791 1.00 90.62 259 ASP A C 1
ATOM 1903 O O . ASP A 1 259 ? 1.658 -1.725 11.133 1.00 90.62 259 ASP A O 1
ATOM 1907 N N . PHE A 1 260 ? 1.779 0.476 11.507 1.00 95.62 260 PHE A N 1
ATOM 1908 C CA . PHE A 1 260 ? 0.910 0.461 12.686 1.00 95.62 260 PHE A CA 1
ATOM 1909 C C . PHE A 1 260 ? -0.559 0.535 12.253 1.00 95.62 260 PHE A C 1
ATOM 1911 O O . PHE A 1 260 ? -1.090 1.612 11.985 1.00 95.62 260 PHE A O 1
ATOM 1918 N N . VAL A 1 261 ? -1.195 -0.627 12.094 1.00 97.19 261 VAL A N 1
ATOM 1919 C CA . VAL A 1 261 ? -2.490 -0.771 11.414 1.00 97.19 261 VAL A CA 1
ATOM 1920 C C . VAL A 1 261 ? -3.629 -0.841 12.417 1.00 97.19 261 VAL A C 1
ATOM 1922 O O . VAL A 1 261 ? -3.708 -1.817 13.162 1.00 97.19 261 VAL A O 1
ATOM 1925 N N . PRO A 1 262 ? -4.542 0.139 12.438 1.00 98.12 262 PRO A N 1
ATOM 1926 C CA . PRO A 1 262 ? -5.746 0.036 13.239 1.00 98.12 262 PRO A CA 1
ATOM 1927 C C . PRO A 1 262 ? -6.687 -1.026 12.662 1.00 98.12 262 PRO A C 1
ATOM 1929 O O . PRO A 1 262 ? -6.815 -1.206 11.450 1.00 98.12 262 PRO A O 1
ATOM 1932 N N . THR A 1 263 ? -7.373 -1.723 13.557 1.00 98.31 263 THR A N 1
ATOM 1933 C CA . THR A 1 263 ? -8.545 -2.546 13.225 1.00 98.31 263 THR A CA 1
ATOM 1934 C C . THR A 1 263 ? -9.671 -1.682 12.641 1.00 98.31 263 THR A C 1
ATOM 1936 O O . THR A 1 263 ? -9.768 -0.506 13.000 1.00 98.31 263 THR A O 1
ATOM 1939 N N . PRO A 1 264 ? -10.564 -2.236 11.792 1.00 97.75 264 PRO A N 1
ATOM 1940 C CA . PRO A 1 264 ? -11.656 -1.459 11.193 1.00 97.75 264 PRO A CA 1
ATOM 1941 C C . PRO A 1 264 ? -12.607 -0.800 12.203 1.00 97.75 264 PRO A C 1
ATOM 1943 O O . PRO A 1 264 ? -13.250 0.191 11.878 1.00 97.75 264 PRO A O 1
ATOM 1946 N N . ASP A 1 265 ? -12.688 -1.322 13.430 1.00 96.62 265 ASP A N 1
ATOM 1947 C CA . ASP A 1 265 ? -13.470 -0.743 14.526 1.00 96.62 265 ASP A CA 1
ATOM 1948 C C . ASP A 1 265 ? -12.635 0.093 15.514 1.00 96.62 265 ASP A C 1
ATOM 1950 O O . ASP A 1 265 ? -13.154 0.523 16.541 1.00 96.62 265 ASP A O 1
ATOM 1954 N N . GLY A 1 266 ? -11.351 0.332 15.221 1.00 96.56 266 GLY A N 1
ATOM 1955 C CA . GLY A 1 266 ? -10.479 1.241 15.973 1.00 96.56 266 GLY A CA 1
ATOM 1956 C C . GLY A 1 266 ? -10.122 0.780 17.390 1.00 96.56 266 GLY A C 1
ATOM 1957 O O . GLY A 1 266 ? -9.666 1.596 18.199 1.00 96.56 266 GLY A O 1
ATOM 1958 N N . ARG A 1 267 ? -10.347 -0.503 17.708 1.00 95.81 267 ARG A N 1
ATOM 1959 C CA . ARG A 1 267 ? -10.124 -1.078 19.047 1.00 95.81 267 ARG A CA 1
ATOM 1960 C C . ARG A 1 267 ? -8.704 -1.524 19.305 1.00 95.81 267 ARG A C 1
ATOM 1962 O O . ARG A 1 267 ? -8.220 -1.409 20.421 1.00 95.81 267 ARG A O 1
ATOM 1969 N N . LEU A 1 268 ? -8.064 -2.064 18.284 1.00 97.94 268 LEU A N 1
ATOM 1970 C CA . LEU A 1 268 ? -6.700 -2.561 18.351 1.00 97.94 268 LEU A CA 1
ATOM 1971 C C . LEU A 1 268 ? -5.842 -1.927 17.271 1.00 97.94 268 LEU A C 1
ATOM 1973 O O . LEU A 1 268 ? -6.348 -1.572 16.201 1.00 97.94 268 LEU A O 1
ATOM 1977 N N . PHE A 1 269 ? -4.541 -1.915 17.527 1.00 98.44 269 PHE A N 1
ATOM 1978 C CA . PHE A 1 269 ? -3.520 -1.808 16.498 1.00 98.44 269 PHE A CA 1
ATOM 1979 C C . PHE A 1 269 ? -2.806 -3.140 16.308 1.00 98.44 269 PHE A C 1
ATOM 1981 O O . PHE A 1 269 ? -2.604 -3.900 17.255 1.00 98.44 269 PHE A O 1
ATOM 1988 N N . VAL A 1 270 ? -2.392 -3.387 15.072 1.00 98.12 270 VAL A N 1
ATOM 1989 C CA . VAL A 1 270 ? -1.592 -4.534 14.669 1.00 98.12 270 VAL A CA 1
ATOM 1990 C C . VAL A 1 270 ? -0.367 -4.030 13.916 1.00 98.12 270 VAL A C 1
ATOM 1992 O O . VAL A 1 270 ? -0.486 -3.200 13.019 1.00 98.12 270 VAL A O 1
ATOM 1995 N N . THR A 1 271 ? 0.813 -4.530 14.262 1.00 96.75 271 THR A N 1
ATOM 1996 C CA . THR A 1 271 ? 2.078 -4.123 13.635 1.00 96.75 271 THR A CA 1
ATOM 1997 C C . THR A 1 271 ? 3.066 -5.282 13.620 1.00 96.75 271 THR A C 1
ATOM 1999 O O . THR A 1 271 ? 3.024 -6.136 14.513 1.00 96.75 271 THR A O 1
ATOM 2002 N N . PRO A 1 272 ? 3.961 -5.381 12.624 1.00 94.50 272 PRO A N 1
ATOM 2003 C CA . PRO A 1 272 ? 5.075 -6.306 12.714 1.00 94.50 272 PRO A CA 1
ATOM 2004 C C . PRO A 1 272 ? 5.927 -5.971 13.941 1.00 94.50 272 PRO A C 1
ATOM 2006 O O . PRO A 1 272 ? 6.192 -4.811 14.241 1.00 94.50 272 PRO A O 1
ATOM 2009 N N . GLY A 1 273 ? 6.394 -6.996 14.639 1.00 92.94 273 GLY A N 1
ATOM 2010 C CA . GLY A 1 273 ? 7.302 -6.855 15.766 1.00 92.94 273 GLY A CA 1
ATOM 2011 C C . GLY A 1 273 ? 8.747 -6.697 15.313 1.00 92.94 273 GLY A C 1
ATOM 2012 O O . GLY A 1 273 ? 9.206 -7.363 14.375 1.00 92.94 273 GLY A O 1
ATOM 2013 N N . ALA A 1 274 ? 9.487 -5.822 15.998 1.00 87.81 274 ALA A N 1
ATOM 2014 C CA . ALA A 1 274 ? 10.891 -5.556 15.686 1.00 87.81 274 ALA A CA 1
ATOM 2015 C C . ALA A 1 274 ? 11.704 -6.860 15.664 1.00 87.81 274 ALA A C 1
ATOM 2017 O O . ALA A 1 274 ? 11.407 -7.798 16.408 1.00 87.81 274 ALA A O 1
ATOM 2018 N N . ASN A 1 275 ? 12.734 -6.934 14.815 1.00 84.44 275 ASN A N 1
ATOM 2019 C CA . ASN A 1 275 ? 13.577 -8.128 14.650 1.00 84.44 275 ASN A CA 1
ATOM 2020 C C . ASN A 1 275 ? 12.791 -9.409 14.304 1.00 84.44 275 ASN A C 1
ATOM 2022 O O . ASN A 1 275 ? 13.199 -10.510 14.677 1.00 84.44 275 ASN A O 1
ATOM 2026 N N . ARG A 1 276 ? 11.652 -9.277 13.606 1.00 84.06 276 ARG A N 1
ATOM 2027 C CA . ARG A 1 276 ? 10.799 -10.401 13.178 1.00 84.06 276 ARG A CA 1
ATOM 2028 C C . ARG A 1 276 ? 10.310 -11.267 14.352 1.00 84.06 276 ARG A C 1
ATOM 2030 O O . ARG A 1 276 ? 10.178 -12.486 14.217 1.00 84.06 276 ARG A O 1
ATOM 2037 N N . ARG A 1 277 ? 10.048 -10.652 15.516 1.00 92.06 277 ARG A N 1
ATOM 2038 C CA . ARG A 1 277 ? 9.550 -11.351 16.723 1.00 92.06 277 ARG A CA 1
ATOM 2039 C C . ARG A 1 277 ? 8.168 -11.984 16.536 1.00 92.06 277 ARG A C 1
ATOM 2041 O O . ARG A 1 277 ? 7.835 -12.918 17.264 1.00 92.06 277 ARG A O 1
ATOM 2048 N N . GLY A 1 278 ? 7.401 -11.514 15.561 1.00 94.69 278 GLY A N 1
ATOM 2049 C CA . GLY A 1 278 ? 6.025 -11.925 15.309 1.00 94.69 278 GLY A CA 1
ATOM 2050 C C . GLY A 1 278 ? 5.164 -10.718 14.979 1.00 94.69 278 GLY A C 1
ATOM 2051 O O . GLY A 1 278 ? 5.695 -9.631 14.782 1.00 94.69 278 GLY A O 1
ATOM 2052 N N . LEU A 1 279 ? 3.857 -10.917 14.948 1.00 97.31 279 LEU A N 1
ATOM 2053 C CA . LEU A 1 279 ? 2.863 -9.870 14.788 1.00 97.31 279 LEU A CA 1
ATOM 2054 C C . LEU A 1 279 ? 2.401 -9.405 16.172 1.00 97.31 279 LEU A C 1
ATOM 2056 O O . LEU A 1 279 ? 1.984 -10.228 16.985 1.00 97.31 279 LEU A O 1
ATOM 2060 N N . GLU A 1 280 ? 2.500 -8.114 16.452 1.00 98.12 280 GLU A N 1
ATOM 2061 C CA . GLU A 1 280 ? 2.213 -7.513 17.754 1.00 98.12 280 GLU A CA 1
ATOM 2062 C C . GLU A 1 280 ? 0.832 -6.843 17.733 1.00 98.12 280 GLU A C 1
ATOM 2064 O O . GLU A 1 280 ? 0.492 -6.129 16.788 1.00 98.12 280 GLU A O 1
ATOM 2069 N N . PHE A 1 281 ? 0.037 -7.093 18.775 1.00 98.38 281 PHE A N 1
ATOM 2070 C CA . PHE A 1 281 ? -1.293 -6.521 18.979 1.00 98.38 281 PHE A CA 1
ATOM 2071 C C . PHE A 1 281 ? -1.253 -5.568 20.168 1.00 98.38 281 PHE A C 1
ATOM 2073 O O . PHE A 1 281 ? -0.704 -5.912 21.215 1.00 98.38 281 PHE A O 1
ATOM 2080 N N . TYR A 1 282 ? -1.878 -4.407 20.018 1.00 98.00 282 TYR A N 1
ATOM 2081 C CA . TYR A 1 282 ? -1.956 -3.369 21.041 1.00 98.00 282 TYR A CA 1
ATOM 2082 C C . TYR A 1 282 ? -3.401 -2.940 21.251 1.00 98.00 282 TYR A C 1
ATOM 2084 O O . TYR A 1 282 ? -4.139 -2.790 20.275 1.00 98.00 282 TYR A O 1
ATOM 2092 N N . ASP A 1 283 ? -3.782 -2.699 22.503 1.00 96.56 283 ASP A N 1
ATOM 2093 C CA . ASP A 1 283 ? -5.058 -2.069 22.825 1.00 96.56 283 ASP A CA 1
ATOM 2094 C C . ASP A 1 283 ? -5.012 -0.578 22.456 1.00 96.56 283 ASP A C 1
ATOM 2096 O O . ASP A 1 283 ? -4.078 0.139 22.824 1.00 96.56 283 ASP A O 1
ATOM 2100 N N . ALA A 1 284 ? -5.981 -0.104 21.671 1.00 96.56 284 ALA A N 1
ATOM 2101 C CA . ALA A 1 284 ? -5.955 1.270 21.194 1.00 96.56 284 ALA A CA 1
ATOM 2102 C C . ALA A 1 284 ? -6.191 2.279 22.327 1.00 96.56 284 ALA A C 1
ATOM 2104 O O . ALA A 1 284 ? -5.562 3.335 22.310 1.00 96.56 284 ALA A O 1
ATOM 2105 N N . ASP A 1 285 ? -7.038 1.987 23.319 1.00 95.38 285 ASP A N 1
ATOM 2106 C CA . ASP A 1 285 ? -7.279 2.925 24.422 1.00 95.38 285 ASP A CA 1
ATOM 2107 C C . ASP A 1 285 ? -6.022 3.133 25.259 1.00 95.38 285 ASP A C 1
ATOM 2109 O O . ASP A 1 285 ? -5.627 4.280 25.491 1.00 95.38 285 ASP A O 1
ATOM 2113 N N . GLU A 1 286 ? -5.330 2.045 25.598 1.00 95.88 286 GLU A N 1
ATOM 2114 C CA . GLU A 1 286 ? -4.047 2.109 26.301 1.00 95.88 286 GLU A CA 1
ATOM 2115 C C . GLU A 1 286 ? -3.007 2.914 25.504 1.00 95.88 286 GLU A C 1
ATOM 2117 O O . GLU A 1 286 ? -2.311 3.772 26.056 1.00 95.88 286 GLU A O 1
ATOM 2122 N N . VAL A 1 287 ? -2.930 2.692 24.187 1.00 97.50 287 VAL A N 1
ATOM 2123 C CA . VAL A 1 287 ? -2.015 3.424 23.302 1.00 97.50 287 VAL A CA 1
ATOM 2124 C C . VAL A 1 287 ? -2.311 4.925 23.297 1.00 97.50 287 VAL A C 1
ATOM 2126 O O . VAL A 1 287 ? -1.382 5.720 23.454 1.00 97.50 287 VAL A O 1
ATOM 2129 N N . PHE A 1 288 ? -3.572 5.336 23.134 1.00 97.25 288 PHE A N 1
ATOM 2130 C CA . PHE A 1 288 ? -3.940 6.756 23.099 1.00 97.25 288 PHE A CA 1
ATOM 2131 C C . PHE A 1 288 ? -3.765 7.436 24.461 1.00 97.25 288 PHE A C 1
ATOM 2133 O O . PHE A 1 288 ? -3.243 8.552 24.511 1.00 97.25 288 PHE A O 1
ATOM 2140 N N . GLU A 1 289 ? -4.134 6.775 25.562 1.00 96.44 289 GLU A N 1
ATOM 2141 C CA . GLU A 1 289 ? -3.903 7.292 26.916 1.00 96.44 289 GLU A CA 1
ATOM 2142 C C . GLU A 1 289 ? -2.404 7.506 27.166 1.00 96.44 289 GLU A C 1
ATOM 2144 O O . GLU A 1 289 ? -1.966 8.567 27.625 1.00 96.44 289 GLU A O 1
ATOM 2149 N N . ALA A 1 290 ? -1.586 6.512 26.818 1.00 97.44 290 ALA A N 1
ATOM 2150 C CA . ALA A 1 290 ? -0.147 6.593 26.979 1.00 97.44 290 ALA A CA 1
ATOM 2151 C C . ALA A 1 290 ? 0.475 7.672 26.093 1.00 97.44 290 ALA A C 1
ATOM 2153 O O . ALA A 1 290 ? 1.354 8.398 26.557 1.00 97.44 290 ALA A O 1
ATOM 2154 N N . ALA A 1 291 ? 0.033 7.798 24.842 1.00 97.00 291 ALA A N 1
ATOM 2155 C CA . ALA A 1 291 ? 0.515 8.813 23.915 1.00 97.00 291 ALA A CA 1
ATOM 2156 C C . ALA A 1 291 ? 0.195 10.233 24.414 1.00 97.00 291 ALA A C 1
ATOM 2158 O O . ALA A 1 291 ? 1.100 11.068 24.468 1.00 97.00 291 ALA A O 1
ATOM 2159 N N . ALA A 1 292 ? -1.032 10.473 24.895 1.00 96.06 292 ALA A N 1
ATOM 2160 C CA . ALA A 1 292 ? -1.429 11.735 25.527 1.00 96.06 292 ALA A CA 1
ATOM 2161 C C . ALA A 1 292 ? -0.612 12.040 26.798 1.00 96.06 292 ALA A C 1
ATOM 2163 O O . ALA A 1 292 ? -0.297 13.193 27.085 1.00 96.06 292 ALA A O 1
ATOM 2164 N N . GLY A 1 293 ? -0.210 11.003 27.538 1.00 96.88 293 GLY A N 1
ATOM 2165 C CA . GLY A 1 293 ? 0.679 11.109 28.696 1.00 96.88 293 GLY A CA 1
ATOM 2166 C C . GLY A 1 293 ? 2.180 11.164 28.374 1.00 96.88 293 GLY A C 1
ATOM 2167 O O . GLY A 1 293 ? 2.986 11.063 29.300 1.00 96.88 293 GLY A O 1
ATOM 2168 N N . GLY A 1 294 ? 2.588 11.245 27.099 1.00 96.69 294 GLY A N 1
ATOM 2169 C CA . GLY A 1 294 ? 4.002 11.261 26.689 1.00 96.69 294 GLY A CA 1
ATOM 2170 C C . GLY A 1 294 ? 4.747 9.930 26.890 1.00 96.69 294 GLY A C 1
ATOM 2171 O O . GLY A 1 294 ? 5.977 9.887 26.901 1.00 96.69 294 GLY A O 1
ATOM 2172 N N . ARG A 1 295 ? 4.014 8.827 27.065 1.00 96.81 295 ARG A N 1
ATOM 2173 C CA . ARG A 1 295 ? 4.519 7.470 27.337 1.00 96.81 295 ARG A CA 1
ATOM 2174 C C . ARG A 1 295 ? 4.255 6.473 26.208 1.00 96.81 295 ARG A C 1
ATOM 2176 O O . ARG A 1 295 ? 4.555 5.301 26.398 1.00 96.81 295 ARG A O 1
ATOM 2183 N N . GLY A 1 296 ? 3.748 6.893 25.048 1.00 93.31 296 GLY A N 1
ATOM 2184 C CA . GLY A 1 296 ? 3.275 5.965 24.008 1.00 93.31 296 GLY A CA 1
ATOM 2185 C C . GLY A 1 296 ? 4.307 4.944 23.499 1.00 93.31 296 GLY A C 1
ATOM 2186 O O . GLY A 1 296 ? 3.928 3.846 23.120 1.00 93.31 296 GLY A O 1
ATOM 2187 N N . ARG A 1 297 ? 5.621 5.214 23.594 1.00 94.12 297 ARG A N 1
ATOM 2188 C CA . ARG A 1 297 ? 6.675 4.216 23.282 1.00 94.12 297 ARG A CA 1
ATOM 2189 C C . ARG A 1 297 ? 6.789 3.059 24.283 1.00 94.12 297 ARG A C 1
ATOM 2191 O O . ARG A 1 297 ? 7.479 2.088 24.000 1.00 94.12 297 ARG A O 1
ATOM 2198 N N . ARG A 1 298 ? 6.226 3.198 25.484 1.00 94.69 298 ARG A N 1
ATOM 2199 C CA . ARG A 1 298 ? 6.437 2.292 26.628 1.00 94.69 298 ARG A CA 1
ATOM 2200 C C . ARG A 1 298 ? 5.234 1.385 26.871 1.00 94.69 298 ARG A C 1
ATOM 2202 O O . ARG A 1 298 ? 4.932 1.087 28.021 1.00 94.69 298 ARG A O 1
ATOM 2209 N N . ILE A 1 299 ? 4.539 1.020 25.800 1.00 96.25 299 ILE A N 1
ATOM 2210 C CA . ILE A 1 299 ? 3.411 0.096 25.841 1.00 96.25 299 ILE A CA 1
ATOM 2211 C C . ILE A 1 299 ? 3.880 -1.240 25.290 1.00 96.25 299 ILE A C 1
ATOM 2213 O O . ILE A 1 299 ? 4.486 -1.298 24.217 1.00 96.25 299 ILE A O 1
ATOM 2217 N N . ASP A 1 300 ? 3.635 -2.292 26.061 1.00 96.62 300 ASP A N 1
ATOM 2218 C CA . ASP A 1 300 ? 3.901 -3.662 25.654 1.00 96.62 300 ASP A CA 1
ATOM 2219 C C . ASP A 1 300 ? 2.703 -4.199 24.859 1.00 96.62 300 ASP A C 1
ATOM 2221 O O . ASP A 1 300 ? 1.562 -3.819 25.123 1.00 96.62 300 ASP A O 1
ATOM 2225 N N . PRO A 1 301 ? 2.926 -5.072 23.865 1.00 97.50 301 PRO A N 1
ATOM 2226 C CA . PRO A 1 301 ? 1.822 -5.678 23.141 1.00 97.50 301 PRO A CA 1
ATOM 2227 C C . PRO A 1 301 ? 1.024 -6.612 24.057 1.00 97.50 301 PRO A C 1
ATOM 2229 O O . PRO A 1 301 ? 1.599 -7.458 24.746 1.00 97.50 301 PRO A O 1
ATOM 2232 N N . ILE A 1 302 ? -0.305 -6.527 23.990 1.00 97.50 302 ILE A N 1
ATOM 2233 C CA . ILE A 1 302 ? -1.220 -7.423 24.717 1.00 97.50 302 ILE A CA 1
ATOM 2234 C C . ILE A 1 302 ? -1.146 -8.864 24.191 1.00 97.50 302 ILE A C 1
ATOM 2236 O O . ILE A 1 302 ? -1.490 -9.818 24.888 1.00 97.50 302 ILE A O 1
ATOM 2240 N N . TYR A 1 303 ? -0.676 -9.044 22.952 1.00 98.00 303 TYR A N 1
ATOM 2241 C CA . TYR A 1 303 ? -0.454 -10.352 22.347 1.00 98.00 303 TYR A CA 1
ATOM 2242 C C . TYR A 1 303 ? 0.603 -10.293 21.238 1.00 98.00 303 TYR A C 1
ATOM 2244 O O . TYR A 1 303 ? 0.709 -9.304 20.513 1.00 98.00 303 TYR A O 1
ATOM 2252 N N . VAL A 1 304 ? 1.377 -11.375 21.085 1.00 98.00 304 VAL A N 1
ATOM 2253 C CA . VAL A 1 304 ? 2.382 -11.519 20.020 1.00 98.00 304 VAL A CA 1
ATOM 2254 C C . VAL A 1 304 ? 2.220 -12.861 19.312 1.00 98.00 304 VAL A C 1
ATOM 2256 O O . VAL A 1 304 ? 2.506 -13.916 19.890 1.00 98.00 304 VAL A O 1
ATOM 2259 N N . ASP A 1 305 ? 1.843 -12.833 18.034 1.00 97.69 305 ASP A N 1
ATOM 2260 C CA . ASP A 1 305 ? 1.812 -14.026 17.193 1.00 97.69 305 ASP A CA 1
ATOM 2261 C C . ASP A 1 305 ? 3.191 -14.302 16.584 1.00 97.69 305 ASP A C 1
ATOM 2263 O O . ASP A 1 305 ? 3.591 -13.726 15.575 1.00 97.69 305 ASP A O 1
ATOM 2267 N N . ARG A 1 306 ? 3.923 -15.254 17.164 1.00 96.31 306 ARG A N 1
ATOM 2268 C CA . ARG A 1 306 ? 5.252 -15.652 16.669 1.00 96.31 306 ARG A CA 1
ATOM 2269 C C . ARG A 1 306 ? 5.222 -16.464 15.368 1.00 96.31 306 ARG A C 1
ATOM 2271 O O . ARG A 1 306 ? 6.299 -16.807 14.869 1.00 96.31 306 ARG A O 1
ATOM 2278 N N . GLN A 1 307 ? 4.048 -16.836 14.856 1.00 94.69 307 GLN A N 1
ATOM 2279 C CA . GLN A 1 307 ? 3.878 -17.606 13.619 1.00 94.69 307 GLN A CA 1
ATOM 2280 C C . GLN A 1 307 ? 3.619 -16.716 12.396 1.00 94.69 307 GLN A C 1
ATOM 2282 O O . GLN A 1 307 ? 3.995 -17.116 11.292 1.00 94.69 307 GLN A O 1
ATOM 2287 N N . LEU A 1 308 ? 3.054 -15.518 12.582 1.00 94.00 308 LEU A N 1
ATOM 2288 C CA . LEU A 1 308 ? 2.988 -14.474 11.554 1.00 94.00 308 LEU A CA 1
ATOM 2289 C C . LEU A 1 308 ? 4.151 -13.497 11.746 1.00 94.00 308 LEU A C 1
ATOM 2291 O O . LEU A 1 308 ? 4.106 -12.614 12.590 1.00 94.00 308 LEU A O 1
ATOM 2295 N N . ARG A 1 309 ? 5.237 -13.688 10.992 1.00 90.94 309 ARG A N 1
ATOM 2296 C CA . ARG A 1 309 ? 6.453 -12.847 11.071 1.00 90.94 309 ARG A CA 1
ATOM 2297 C C . ARG A 1 309 ? 6.648 -11.947 9.856 1.00 90.94 309 ARG A C 1
ATOM 2299 O O . ARG A 1 309 ? 7.671 -11.267 9.756 1.00 90.94 309 ARG A O 1
ATOM 2306 N N . ASP A 1 310 ? 5.720 -12.034 8.912 1.00 87.88 310 ASP A N 1
ATOM 2307 C CA . ASP A 1 310 ? 5.774 -11.261 7.685 1.00 87.88 310 ASP A CA 1
ATOM 2308 C C . ASP A 1 310 ? 5.374 -9.794 7.951 1.00 87.88 310 ASP A C 1
ATOM 2310 O O . ASP A 1 310 ? 4.932 -9.445 9.047 1.00 87.88 310 ASP A O 1
ATOM 2314 N N . GLN A 1 311 ? 5.607 -8.921 6.978 1.00 86.81 311 GLN A N 1
ATOM 2315 C CA . GLN A 1 311 ? 5.319 -7.485 7.047 1.00 86.81 311 GLN A CA 1
ATOM 2316 C C . GLN A 1 311 ? 3.952 -7.172 6.422 1.00 86.81 311 GLN A C 1
ATOM 2318 O O . GLN A 1 311 ? 3.238 -8.078 5.985 1.00 86.81 311 GLN A O 1
ATOM 2323 N N . TYR A 1 312 ? 3.592 -5.886 6.378 1.00 88.31 312 TYR A N 1
ATOM 2324 C CA . TYR A 1 312 ? 2.351 -5.384 5.784 1.00 88.31 312 TYR A CA 1
ATOM 2325 C C . TYR A 1 312 ? 1.088 -6.064 6.313 1.00 88.31 312 TYR A C 1
ATOM 2327 O O . TYR A 1 312 ? 0.389 -6.756 5.564 1.00 88.31 312 TYR A O 1
ATOM 2335 N N . PRO A 1 313 ? 0.779 -5.882 7.607 1.00 95.62 313 PRO A N 1
ATOM 2336 C CA . PRO A 1 313 ? -0.490 -6.326 8.128 1.00 95.62 313 PRO A CA 1
ATOM 2337 C C . PRO A 1 313 ? -1.659 -5.585 7.476 1.00 95.62 313 PRO A C 1
ATOM 2339 O O . PRO A 1 313 ? -1.591 -4.407 7.124 1.00 95.62 313 PRO A O 1
ATOM 2342 N N . SER A 1 314 ? -2.769 -6.291 7.352 1.00 97.06 314 SER A N 1
ATOM 2343 C CA . SER A 1 314 ? -4.072 -5.760 6.984 1.00 97.06 314 SER A CA 1
ATOM 2344 C C . SER A 1 314 ? -5.128 -6.508 7.786 1.00 97.06 314 SER A C 1
ATOM 2346 O O . SER A 1 314 ? -4.942 -7.691 8.077 1.00 97.06 314 SER A O 1
ATOM 2348 N N . VAL A 1 315 ? -6.210 -5.838 8.182 1.00 98.44 315 VAL A N 1
ATOM 2349 C CA . VAL A 1 315 ? -7.188 -6.397 9.123 1.00 98.44 315 VAL A CA 1
ATOM 2350 C C . VAL A 1 315 ? -8.611 -6.167 8.629 1.00 98.44 315 VAL A C 1
ATOM 2352 O O . VAL A 1 315 ? -8.943 -5.066 8.201 1.00 98.44 315 VAL A O 1
ATOM 2355 N N . GLY A 1 316 ? -9.450 -7.197 8.736 1.00 98.44 316 GLY A N 1
ATOM 2356 C CA . GLY A 1 316 ? -10.892 -7.132 8.496 1.00 98.44 316 GLY A CA 1
ATOM 2357 C C . GLY A 1 316 ? -11.686 -7.830 9.605 1.00 98.44 316 GLY A C 1
ATOM 2358 O O . GLY A 1 316 ? -11.132 -8.640 10.350 1.00 98.44 316 GLY A O 1
ATOM 2359 N N . ILE A 1 317 ? -12.977 -7.523 9.728 1.00 98.62 317 ILE A N 1
ATOM 2360 C CA . ILE A 1 317 ? -13.889 -8.071 10.743 1.00 98.62 317 ILE A CA 1
ATOM 2361 C C . ILE A 1 317 ? -14.809 -9.109 10.097 1.00 98.62 317 ILE A C 1
ATOM 2363 O O . ILE A 1 317 ? -15.698 -8.760 9.325 1.00 98.62 317 ILE A O 1
ATOM 2367 N N . LEU A 1 318 ? -14.622 -10.383 10.449 1.00 98.44 318 LEU A N 1
ATOM 2368 C CA . LEU A 1 318 ? -15.448 -11.488 9.952 1.00 98.44 318 LEU A CA 1
ATOM 2369 C C . LEU A 1 318 ? -16.787 -11.600 10.688 1.00 98.44 318 LEU A C 1
ATOM 2371 O O . LEU A 1 318 ? -17.783 -12.007 10.083 1.00 98.44 318 LEU A O 1
ATOM 2375 N N . GLU A 1 319 ? -16.777 -11.300 11.988 1.00 97.81 319 GLU A N 1
ATOM 2376 C CA . GLU A 1 319 ? -17.910 -11.456 12.899 1.00 97.81 319 GLU A CA 1
ATOM 2377 C C . GLU A 1 319 ? -17.772 -10.509 14.100 1.00 97.81 319 GLU A C 1
ATOM 2379 O O . GLU A 1 319 ? -16.668 -10.220 14.567 1.00 97.81 319 GLU A O 1
ATOM 2384 N N . THR A 1 320 ? -18.901 -10.032 14.622 1.00 96.19 320 THR A N 1
ATOM 2385 C CA . THR A 1 320 ? -18.983 -9.324 15.902 1.00 96.19 320 THR A CA 1
ATOM 2386 C C . THR A 1 320 ? -20.237 -9.773 16.645 1.00 96.19 320 THR A C 1
ATOM 2388 O O . THR A 1 320 ? -21.326 -9.767 16.078 1.00 96.19 320 THR A O 1
ATOM 2391 N N . GLU A 1 321 ? -20.084 -10.138 17.914 1.00 95.81 321 GLU A N 1
ATOM 2392 C CA . GLU A 1 321 ? -21.144 -10.649 18.780 1.00 95.81 321 GLU A CA 1
ATOM 2393 C C . GLU A 1 321 ? -21.099 -9.948 20.147 1.00 95.81 321 GLU A C 1
ATOM 2395 O O . GLU A 1 321 ? -20.035 -9.797 20.756 1.00 95.81 321 GLU A O 1
ATOM 2400 N N . ALA A 1 322 ? -22.259 -9.516 20.645 1.00 91.31 322 ALA A N 1
ATOM 2401 C CA . ALA A 1 322 ? -22.389 -8.961 21.990 1.00 91.31 322 ALA A CA 1
ATOM 2402 C C . ALA A 1 322 ? -22.440 -10.090 23.035 1.00 91.31 322 ALA A C 1
ATOM 2404 O O . ALA A 1 322 ? -23.256 -11.004 22.928 1.00 91.31 322 ALA A O 1
ATOM 2405 N N . LEU A 1 323 ? -21.607 -10.004 24.073 1.00 86.31 323 LEU A N 1
ATOM 2406 C CA . LEU A 1 323 ? -21.506 -10.980 25.161 1.00 86.31 323 LEU A CA 1
ATOM 2407 C C . LEU A 1 323 ? -21.790 -10.312 26.512 1.00 86.31 323 LEU A C 1
ATOM 2409 O O . LEU A 1 323 ? -20.881 -9.994 27.281 1.00 86.31 323 LEU A O 1
ATOM 2413 N N . GLY A 1 324 ? -23.070 -10.100 26.822 1.00 86.44 324 GLY A N 1
ATOM 2414 C CA . GLY A 1 324 ? -23.470 -9.408 28.049 1.00 86.44 324 GLY A CA 1
ATOM 2415 C C . GLY A 1 324 ? -22.971 -7.961 28.053 1.00 86.44 324 GLY A C 1
ATOM 2416 O O . GLY A 1 324 ? -23.462 -7.158 27.269 1.00 86.44 324 GLY A O 1
ATOM 2417 N N . ALA A 1 325 ? -22.018 -7.642 28.935 1.00 82.69 325 ALA A N 1
ATOM 2418 C CA . ALA A 1 325 ? -21.356 -6.331 28.987 1.00 82.69 325 ALA A CA 1
ATOM 2419 C C . ALA A 1 325 ? -20.131 -6.216 28.053 1.00 82.69 325 ALA A C 1
ATOM 2421 O O . ALA A 1 325 ? -19.610 -5.124 27.857 1.00 82.69 325 ALA A O 1
ATOM 2422 N N . GLY A 1 326 ? -19.656 -7.332 27.491 1.00 87.50 326 GLY A N 1
ATOM 2423 C CA . GLY A 1 326 ? -18.495 -7.359 26.606 1.00 87.50 326 GLY A CA 1
ATOM 2424 C C . GLY A 1 326 ? -18.848 -7.602 25.144 1.00 87.50 326 GLY A C 1
ATOM 2425 O O . GLY A 1 326 ? -20.005 -7.800 24.768 1.00 87.50 326 GLY A O 1
ATOM 2426 N N . ARG A 1 327 ? -17.808 -7.645 24.312 1.00 92.38 327 ARG A N 1
ATOM 2427 C CA . ARG A 1 327 ? -17.912 -7.907 22.875 1.00 92.38 327 ARG A CA 1
ATOM 2428 C C . ARG A 1 327 ? -16.877 -8.930 22.431 1.00 92.38 327 ARG A C 1
ATOM 2430 O O . ARG A 1 327 ? -15.692 -8.797 22.743 1.00 92.38 327 ARG A O 1
ATOM 2437 N N . ARG A 1 328 ? -17.331 -9.919 21.661 1.00 95.56 328 ARG A N 1
ATOM 2438 C CA . ARG A 1 328 ? -16.492 -10.861 20.921 1.00 95.56 328 ARG A CA 1
ATOM 2439 C C . ARG A 1 328 ? -16.395 -10.398 19.475 1.00 95.56 328 ARG A C 1
ATOM 2441 O O . ARG A 1 328 ? -17.412 -10.232 18.810 1.00 95.56 328 ARG A O 1
ATOM 2448 N N . THR A 1 329 ? -15.178 -10.220 18.984 1.00 97.88 329 THR A N 1
ATOM 2449 C CA . THR A 1 329 ? -14.917 -9.898 17.579 1.00 97.88 329 THR A CA 1
ATOM 2450 C C . THR A 1 329 ? -14.005 -10.955 16.984 1.00 97.88 329 THR A C 1
ATOM 2452 O O . THR A 1 329 ? -13.011 -11.329 17.606 1.00 97.88 329 THR A O 1
ATOM 2455 N N . VAL A 1 330 ? -14.323 -11.420 15.777 1.00 98.56 330 VAL A N 1
ATOM 2456 C CA . VAL A 1 330 ? -13.417 -12.258 14.992 1.00 98.56 330 VAL A CA 1
ATOM 2457 C C . VAL A 1 330 ? -12.770 -11.405 13.912 1.00 98.56 330 VAL A C 1
ATOM 2459 O O . VAL A 1 330 ? -13.431 -10.971 12.968 1.00 98.56 330 VAL A O 1
ATOM 2462 N N . TYR A 1 331 ? -11.468 -11.177 14.049 1.00 98.75 331 TYR A N 1
ATOM 2463 C CA . TYR A 1 331 ? -10.662 -10.479 13.058 1.00 98.75 331 TYR A CA 1
ATOM 2464 C C . TYR A 1 331 ? -9.970 -11.479 12.141 1.00 98.75 331 TYR A C 1
ATOM 2466 O O . TYR A 1 331 ? -9.416 -12.468 12.612 1.00 98.75 331 TYR A O 1
ATOM 2474 N N . ARG A 1 332 ? -9.917 -11.180 10.845 1.00 98.69 332 ARG A N 1
ATOM 2475 C CA . ARG A 1 332 ? -8.936 -11.776 9.938 1.00 98.69 332 ARG A CA 1
ATOM 2476 C C . ARG A 1 332 ? -7.767 -10.823 9.812 1.00 98.69 332 ARG A C 1
ATOM 2478 O O . ARG A 1 332 ? -7.964 -9.680 9.403 1.00 98.69 332 ARG A O 1
ATOM 2485 N N . VAL A 1 333 ? -6.566 -11.297 10.123 1.00 98.38 333 VAL A N 1
ATOM 2486 C CA . VAL A 1 333 ? -5.338 -10.533 9.905 1.00 98.38 333 VAL A CA 1
ATOM 2487 C C . VAL A 1 333 ? -4.513 -11.211 8.829 1.00 98.38 333 VAL A C 1
ATOM 2489 O O . VAL A 1 333 ? -4.172 -12.387 8.935 1.00 98.38 333 VAL A O 1
ATOM 2492 N N . LEU A 1 334 ? -4.201 -10.449 7.791 1.00 97.31 334 LEU A N 1
ATOM 2493 C CA . LEU A 1 334 ? -3.351 -10.838 6.678 1.00 97.31 334 LEU A CA 1
ATOM 2494 C C . LEU A 1 334 ? -1.998 -10.155 6.831 1.00 97.31 334 LEU A C 1
ATOM 2496 O O . LEU A 1 334 ? -1.950 -8.981 7.167 1.00 97.31 334 LEU A O 1
ATOM 2500 N N . THR A 1 335 ? -0.919 -10.867 6.535 1.00 95.00 335 THR A N 1
ATOM 2501 C CA . THR A 1 335 ? 0.434 -10.327 6.361 1.00 95.00 335 THR A CA 1
ATOM 2502 C C . THR A 1 335 ? 0.972 -10.777 5.008 1.00 95.00 335 THR A C 1
ATOM 2504 O O . THR A 1 335 ? 0.615 -11.855 4.523 1.00 95.00 335 THR A O 1
ATOM 2507 N N . SER A 1 336 ? 1.818 -9.974 4.376 1.00 89.31 336 SER A N 1
ATOM 2508 C CA . SER A 1 336 ? 2.336 -10.280 3.045 1.00 89.31 336 SER A CA 1
ATOM 2509 C C . SER A 1 336 ? 3.600 -9.493 2.747 1.00 89.31 336 SER A C 1
ATOM 2511 O O . SER A 1 336 ? 3.513 -8.281 2.592 1.00 89.31 336 SER A O 1
ATOM 2513 N N . TRP A 1 337 ? 4.734 -10.160 2.526 1.00 76.81 337 TRP A N 1
ATOM 2514 C CA . TRP A 1 337 ? 5.892 -9.573 1.834 1.00 76.81 337 TRP A CA 1
ATOM 2515 C C . TRP A 1 337 ? 6.997 -10.597 1.558 1.00 76.81 337 TRP A C 1
ATOM 2517 O O . TRP A 1 337 ? 7.385 -10.819 0.414 1.00 76.81 337 TRP A O 1
ATOM 2527 N N . PHE A 1 338 ? 7.515 -11.200 2.625 1.00 70.44 338 PHE A N 1
ATOM 2528 C CA . PHE A 1 338 ? 8.680 -12.070 2.645 1.00 70.44 338 PHE A CA 1
ATOM 2529 C C . PHE A 1 338 ? 8.364 -13.449 2.086 1.00 70.44 338 PHE A C 1
ATOM 2531 O O . PHE A 1 338 ? 9.155 -13.986 1.310 1.00 70.44 338 PHE A O 1
ATOM 2538 N N . ASP A 1 339 ? 7.214 -14.000 2.469 1.00 69.56 339 ASP A N 1
ATOM 2539 C CA . ASP A 1 339 ? 6.807 -15.332 2.052 1.00 69.56 339 ASP A CA 1
ATOM 2540 C C . ASP A 1 339 ? 5.840 -15.234 0.867 1.00 69.56 339 ASP A C 1
ATOM 2542 O O . ASP A 1 339 ? 6.204 -15.296 -0.306 1.00 69.56 339 ASP A O 1
ATOM 2546 N N . ARG A 1 340 ? 4.566 -15.126 1.210 1.00 85.56 340 ARG A N 1
ATOM 2547 C CA . ARG A 1 340 ? 3.394 -15.090 0.348 1.00 85.56 340 ARG A CA 1
ATOM 2548 C C . ARG A 1 340 ? 2.303 -14.409 1.159 1.00 85.56 340 ARG A C 1
ATOM 2550 O O . ARG A 1 340 ? 2.472 -14.180 2.355 1.00 85.56 340 ARG A O 1
ATOM 2557 N N . ILE A 1 341 ? 1.164 -14.152 0.544 1.00 92.88 341 ILE A N 1
ATOM 2558 C CA . ILE A 1 341 ? 0.006 -13.699 1.301 1.00 92.88 341 ILE A CA 1
ATOM 2559 C C . ILE A 1 341 ? -0.385 -14.811 2.274 1.00 92.88 341 ILE A C 1
ATOM 2561 O O . ILE A 1 341 ? -0.652 -15.941 1.863 1.00 92.88 341 ILE A O 1
ATOM 2565 N N . VAL A 1 342 ? -0.369 -14.506 3.567 1.00 95.81 342 VAL A N 1
ATOM 2566 C CA . VAL A 1 342 ? -0.774 -15.423 4.631 1.00 95.81 342 VAL A CA 1
ATOM 2567 C C . VAL A 1 342 ? -1.746 -14.691 5.535 1.00 95.81 342 VAL A C 1
ATOM 2569 O O . VAL A 1 342 ? -1.508 -13.539 5.883 1.00 95.81 342 VAL A O 1
ATOM 2572 N N . PHE A 1 343 ? -2.822 -15.350 5.944 1.00 97.50 343 PHE A N 1
ATOM 2573 C CA . PHE A 1 343 ? -3.718 -14.813 6.958 1.00 97.50 343 PHE A CA 1
ATOM 2574 C C . PHE A 1 343 ? -3.941 -15.794 8.102 1.00 97.50 343 PHE A C 1
ATOM 2576 O O . PHE A 1 343 ? -3.650 -16.989 8.002 1.00 97.50 343 PHE A O 1
ATOM 2583 N N . ARG A 1 344 ? -4.463 -15.257 9.199 1.00 98.06 344 ARG A N 1
ATOM 2584 C CA . ARG A 1 344 ? -4.935 -16.000 10.360 1.00 98.06 344 ARG A CA 1
ATOM 2585 C C . ARG A 1 344 ? -6.126 -15.273 10.969 1.00 98.06 344 ARG A C 1
ATOM 2587 O O . ARG A 1 344 ? -6.187 -14.043 10.927 1.00 98.06 344 ARG A O 1
ATOM 2594 N N . ASP A 1 345 ? -7.044 -16.037 11.544 1.00 98.62 345 ASP A N 1
ATOM 2595 C CA . ASP A 1 345 ? -8.217 -15.486 12.212 1.00 98.62 345 ASP A CA 1
ATOM 2596 C C . ASP A 1 345 ? -7.981 -15.452 13.729 1.00 98.62 345 ASP A C 1
ATOM 2598 O O . ASP A 1 345 ? -7.384 -16.370 14.301 1.00 98.62 345 ASP A O 1
ATOM 2602 N N . TYR A 1 346 ? -8.438 -14.384 14.378 1.00 98.62 346 TYR A N 1
ATOM 2603 C CA . TYR A 1 346 ? -8.252 -14.113 15.799 1.00 98.62 346 TYR A CA 1
ATOM 2604 C C . TYR A 1 346 ? -9.585 -13.788 16.445 1.00 98.62 346 TYR A C 1
ATOM 2606 O O . TYR A 1 346 ? -10.331 -12.941 15.962 1.00 98.62 346 TYR A O 1
ATOM 2614 N N . GLU A 1 347 ? -9.847 -14.419 17.576 1.00 98.31 347 GLU A N 1
ATOM 2615 C CA . GLU A 1 347 ? -10.896 -14.009 18.488 1.00 98.31 347 GLU A CA 1
ATOM 2616 C C . GLU A 1 347 ? -10.338 -12.979 19.458 1.00 98.31 347 GLU A C 1
ATOM 2618 O O . GLU A 1 347 ? -9.292 -13.187 20.078 1.00 98.31 347 GLU A O 1
ATOM 2623 N N . VAL A 1 348 ? -11.067 -11.882 19.606 1.00 97.44 348 VAL A N 1
ATOM 2624 C CA . VAL A 1 348 ? -10.776 -10.845 20.583 1.00 97.44 348 VAL A CA 1
ATOM 2625 C C . VAL A 1 348 ? -11.992 -10.662 21.465 1.00 97.44 348 VAL A C 1
ATOM 2627 O O . VAL A 1 348 ? -13.090 -10.383 20.979 1.00 97.44 348 VAL A O 1
ATOM 2630 N N . GLN A 1 349 ? -11.784 -10.816 22.766 1.00 95.31 349 GLN A N 1
ATOM 2631 C CA . GLN A 1 349 ? -12.790 -10.563 23.788 1.00 95.31 349 GLN A CA 1
ATOM 2632 C C . GLN A 1 349 ? -12.329 -9.385 24.639 1.00 95.31 349 GLN A C 1
ATOM 2634 O O . GLN A 1 349 ? -11.163 -9.314 25.014 1.00 95.31 349 GLN A O 1
ATOM 2639 N N . GLY A 1 350 ? -13.239 -8.467 24.942 1.00 86.25 350 GLY A N 1
ATOM 2640 C CA . GLY A 1 350 ? -12.975 -7.361 25.857 1.00 86.25 350 GLY A CA 1
ATOM 2641 C C . GLY A 1 350 ? -14.279 -6.749 26.346 1.00 86.25 350 GLY A C 1
ATOM 2642 O O . GLY A 1 350 ? -15.310 -6.854 25.672 1.00 86.25 350 GLY A O 1
ATOM 2643 N N . ASP A 1 351 ? -14.227 -6.151 27.529 1.00 73.38 351 ASP A N 1
ATOM 2644 C CA . ASP A 1 351 ? -15.339 -5.419 28.129 1.00 73.38 351 ASP A CA 1
ATOM 2645 C C . ASP A 1 351 ? -15.322 -3.969 27.625 1.00 73.38 351 ASP A C 1
ATOM 2647 O O . ASP A 1 351 ? -14.269 -3.332 27.609 1.00 73.38 351 ASP A O 1
ATOM 2651 N N . GLU A 1 352 ? -16.479 -3.435 27.228 1.00 69.38 352 GLU A N 1
ATOM 2652 C CA . GLU A 1 352 ? -16.611 -2.028 26.822 1.00 69.38 352 GLU A CA 1
ATOM 2653 C C . GLU A 1 352 ? -16.353 -1.052 27.986 1.00 69.38 352 GLU A C 1
ATOM 2655 O O . GLU A 1 352 ? -16.153 0.141 27.769 1.00 69.38 352 GLU A O 1
ATOM 2660 N N . THR A 1 353 ? -16.322 -1.550 29.226 1.00 67.75 353 THR A N 1
ATOM 2661 C CA . THR A 1 353 ? -16.037 -0.777 30.442 1.00 67.75 353 THR A CA 1
ATOM 2662 C C . THR A 1 353 ? -14.553 -0.738 30.837 1.00 67.75 353 THR A C 1
ATOM 2664 O O . THR A 1 353 ? -14.224 -0.210 31.900 1.00 67.75 353 THR A O 1
ATOM 2667 N N . GLY A 1 354 ? -13.650 -1.244 29.986 1.00 68.56 354 GLY A N 1
ATOM 2668 C CA . GLY A 1 354 ? -12.196 -1.192 30.212 1.00 68.56 354 GLY A CA 1
ATOM 2669 C C . GLY A 1 354 ? -11.620 -2.416 30.930 1.00 68.56 354 GLY A C 1
ATOM 2670 O O . GLY A 1 354 ? -10.609 -2.316 31.624 1.00 68.56 354 GLY A O 1
ATOM 2671 N N . GLY A 1 355 ? -12.276 -3.572 30.802 1.00 77.94 355 GLY A N 1
ATOM 2672 C CA . GLY A 1 355 ? -11.716 -4.856 31.230 1.00 77.94 355 GLY A CA 1
ATOM 2673 C C . GLY A 1 355 ? -10.565 -5.325 30.332 1.00 77.94 355 GLY A C 1
ATOM 2674 O O . GLY A 1 355 ? -10.352 -4.795 29.246 1.00 77.94 355 GLY A O 1
ATOM 2675 N N . GLU A 1 356 ? -9.829 -6.345 30.780 1.00 87.88 356 GLU A N 1
ATOM 2676 C CA . GLU A 1 356 ? -8.685 -6.908 30.047 1.00 87.88 356 GLU A CA 1
ATOM 2677 C C . GLU A 1 356 ? -9.090 -7.401 28.644 1.00 87.88 356 GLU A C 1
ATOM 2679 O O . GLU A 1 356 ? -9.977 -8.249 28.500 1.00 87.88 356 GLU A O 1
ATOM 2684 N N . THR A 1 357 ? -8.417 -6.890 27.608 1.00 94.00 357 THR A N 1
ATOM 2685 C CA . THR A 1 357 ? -8.576 -7.363 26.229 1.00 94.00 357 THR A CA 1
ATOM 2686 C C . THR A 1 357 ? -7.760 -8.639 26.012 1.00 94.00 357 THR A C 1
ATOM 2688 O O . THR A 1 357 ? -6.538 -8.651 26.150 1.00 94.00 357 THR A O 1
ATOM 2691 N N . ILE A 1 358 ? -8.426 -9.723 25.615 1.00 95.44 358 ILE A N 1
ATOM 2692 C CA . ILE A 1 358 ? -7.813 -11.031 25.370 1.00 95.44 358 ILE A CA 1
ATOM 2693 C C . ILE A 1 358 ? -7.833 -11.324 23.871 1.00 95.44 358 ILE A C 1
ATOM 2695 O O . ILE A 1 358 ? -8.903 -11.387 23.268 1.00 95.44 358 ILE A O 1
ATOM 2699 N N . VAL A 1 359 ? -6.661 -11.586 23.288 1.00 97.94 359 VAL A N 1
ATOM 2700 C CA . VAL A 1 359 ? -6.495 -11.984 21.879 1.00 97.94 359 VAL A CA 1
ATOM 2701 C C . VAL A 1 359 ? -6.114 -13.462 21.798 1.00 97.94 359 VAL A C 1
ATOM 2703 O O . VAL A 1 359 ? -5.187 -13.913 22.475 1.00 97.94 359 VAL A O 1
ATOM 2706 N N . ARG A 1 360 ? -6.816 -14.238 20.965 1.00 98.06 360 ARG A N 1
ATOM 2707 C CA . ARG A 1 360 ? -6.553 -15.669 20.757 1.00 98.06 360 ARG A CA 1
ATOM 2708 C C . ARG A 1 360 ? -6.605 -16.032 19.275 1.00 98.06 360 ARG A C 1
ATOM 2710 O O . ARG A 1 360 ? -7.592 -15.717 18.619 1.00 98.06 360 ARG A O 1
ATOM 2717 N N . PRO A 1 361 ? -5.599 -16.736 18.735 1.00 97.94 361 PRO A N 1
ATOM 2718 C CA . PRO A 1 361 ? -5.696 -17.270 17.385 1.00 97.94 361 PRO A CA 1
ATOM 2719 C C . PRO A 1 361 ? -6.757 -18.377 17.323 1.00 97.94 361 PRO A C 1
ATOM 2721 O O . PRO A 1 361 ? -6.787 -19.253 18.188 1.00 97.94 361 PRO A O 1
ATOM 2724 N N . LEU A 1 362 ? -7.593 -18.359 16.287 1.00 97.75 362 LEU A N 1
ATOM 2725 C CA . LEU A 1 362 ? -8.633 -19.368 16.048 1.00 97.75 362 LEU A CA 1
ATOM 2726 C C . LEU A 1 362 ? -8.207 -20.445 15.053 1.00 97.75 362 LEU A C 1
ATOM 2728 O O . LEU A 1 362 ? -8.647 -21.589 15.151 1.00 97.75 362 LEU A O 1
ATOM 2732 N N . THR A 1 363 ? -7.371 -20.082 14.086 1.00 94.75 363 THR A N 1
ATOM 2733 C CA . THR A 1 363 ? -6.968 -20.960 12.983 1.00 94.75 363 THR A CA 1
ATOM 2734 C C . THR A 1 363 ? -5.456 -21.136 12.933 1.00 94.75 363 THR A C 1
ATOM 2736 O O . THR A 1 363 ? -4.707 -20.431 13.613 1.00 94.75 363 THR A O 1
ATOM 2739 N N . ASP A 1 364 ? -4.981 -22.097 12.143 1.00 96.62 364 ASP A N 1
ATOM 2740 C CA . ASP A 1 364 ? -3.593 -22.094 11.679 1.00 96.62 364 ASP A CA 1
ATOM 2741 C C . ASP A 1 364 ? -3.394 -21.017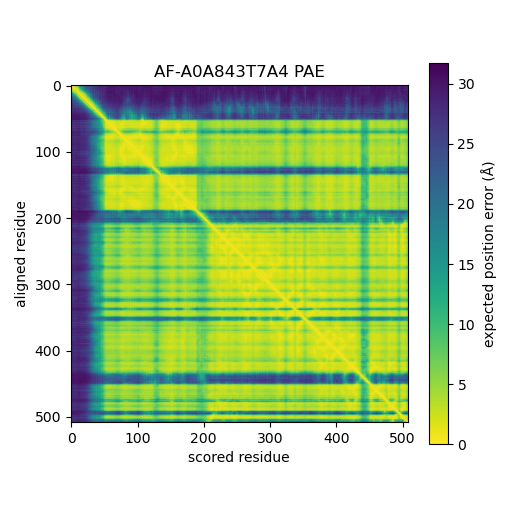 10.605 1.00 96.62 364 ASP A C 1
ATOM 2743 O O . ASP A 1 364 ? -4.350 -20.473 10.053 1.00 96.62 364 ASP A O 1
ATOM 2747 N N . ARG A 1 365 ? -2.134 -20.711 10.287 1.00 95.31 365 ARG A N 1
ATOM 2748 C CA . ARG A 1 365 ? -1.805 -19.790 9.195 1.00 95.31 365 ARG A CA 1
ATOM 2749 C C . ARG A 1 365 ? -2.246 -20.369 7.842 1.00 95.31 365 ARG A C 1
ATOM 2751 O O . ARG A 1 365 ? -1.903 -21.505 7.511 1.00 95.31 365 ARG A O 1
ATOM 2758 N N . VAL A 1 366 ? -2.939 -19.570 7.039 1.00 96.88 366 VAL A N 1
ATOM 2759 C CA . VAL A 1 366 ? -3.468 -19.966 5.729 1.00 96.88 366 VAL A CA 1
ATOM 2760 C C . VAL A 1 366 ? -2.791 -19.148 4.638 1.00 96.88 366 VAL A C 1
ATOM 2762 O O . VAL A 1 366 ? -2.848 -17.923 4.647 1.00 96.88 366 VAL A O 1
ATOM 2765 N N . ALA A 1 367 ? -2.139 -19.822 3.691 1.00 95.62 367 ALA A N 1
ATOM 2766 C CA . ALA A 1 367 ? -1.606 -19.178 2.495 1.00 95.62 367 ALA A CA 1
ATOM 2767 C C . ALA A 1 367 ? -2.743 -18.803 1.536 1.00 95.62 367 ALA A C 1
ATOM 2769 O O . ALA A 1 367 ? -3.636 -19.615 1.307 1.00 95.62 367 ALA A O 1
ATOM 2770 N N . ALA A 1 368 ? -2.676 -17.620 0.934 1.00 95.69 368 ALA A N 1
ATOM 2771 C CA . ALA A 1 368 ? -3.685 -17.112 0.016 1.00 95.69 368 ALA A CA 1
ATOM 2772 C C . ALA A 1 368 ? -3.064 -16.533 -1.263 1.00 95.69 368 ALA A C 1
ATOM 2774 O O . ALA A 1 368 ? -1.870 -16.247 -1.315 1.00 95.69 368 ALA A O 1
ATOM 2775 N N . CYS A 1 369 ? -3.896 -16.388 -2.296 1.00 93.69 369 CYS A N 1
ATOM 2776 C CA . CYS A 1 369 ? -3.652 -15.610 -3.516 1.00 93.69 369 CYS A CA 1
ATOM 2777 C C . CYS A 1 369 ? -2.190 -15.626 -4.040 1.00 93.69 369 CYS A C 1
ATOM 2779 O O . CYS A 1 369 ? -1.495 -14.610 -3.975 1.00 93.69 369 CYS A O 1
ATOM 2781 N N . PRO A 1 370 ? -1.697 -16.739 -4.613 1.00 87.38 370 PRO A N 1
ATOM 2782 C CA . PRO A 1 370 ? -0.275 -16.925 -4.949 1.00 87.38 370 PRO A CA 1
ATOM 2783 C C . PRO A 1 370 ? 0.295 -15.972 -6.019 1.00 87.38 370 PRO A C 1
ATOM 2785 O O . PRO A 1 370 ? 1.491 -16.021 -6.292 1.00 87.38 370 PRO A O 1
ATOM 2788 N N . ARG A 1 371 ? -0.538 -15.133 -6.647 1.00 85.88 371 ARG A N 1
ATOM 2789 C CA . ARG A 1 371 ? -0.167 -14.195 -7.722 1.00 85.88 371 ARG A CA 1
ATOM 2790 C C . ARG A 1 371 ? -0.629 -12.761 -7.469 1.00 85.88 371 ARG A C 1
ATOM 2792 O O . ARG A 1 371 ? -0.695 -11.966 -8.399 1.00 85.88 371 ARG A O 1
ATOM 2799 N N . VAL A 1 372 ? -0.954 -12.439 -6.223 1.00 91.31 372 VAL A N 1
ATOM 2800 C CA . VAL A 1 372 ? -1.347 -11.086 -5.833 1.00 91.31 372 VAL A CA 1
ATOM 2801 C C . VAL A 1 372 ? -0.215 -10.451 -5.034 1.00 91.31 372 VAL A C 1
ATOM 2803 O O . VAL A 1 372 ? 0.371 -11.092 -4.161 1.00 91.31 372 VAL A O 1
ATOM 2806 N N . SER A 1 373 ? 0.102 -9.196 -5.334 1.00 89.44 373 SER A N 1
ATOM 2807 C CA . SER A 1 373 ? 1.020 -8.375 -4.546 1.00 89.44 373 SER A CA 1
ATOM 2808 C C . SER A 1 373 ? 0.292 -7.197 -3.907 1.00 89.44 373 SER A C 1
ATOM 2810 O O . SER A 1 373 ? -0.857 -6.899 -4.241 1.00 89.44 373 SER A O 1
ATOM 2812 N N . ILE A 1 374 ? 0.973 -6.553 -2.950 1.00 89.81 374 ILE A N 1
ATOM 2813 C CA . ILE A 1 374 ? 0.494 -5.374 -2.212 1.00 89.81 374 ILE A CA 1
ATOM 2814 C C . ILE A 1 374 ? -0.959 -5.502 -1.689 1.00 89.81 374 ILE A C 1
ATOM 2816 O O . ILE A 1 374 ? -1.753 -4.580 -1.876 1.00 89.81 374 ILE A O 1
ATOM 2820 N N . PRO A 1 375 ? -1.336 -6.632 -1.052 1.00 94.44 375 PRO A N 1
ATOM 2821 C CA . PRO A 1 375 ? -2.725 -6.892 -0.687 1.00 94.44 375 PRO A CA 1
ATOM 2822 C C . PRO A 1 375 ? -3.212 -6.003 0.461 1.00 94.44 375 PRO A C 1
ATOM 2824 O O . PRO A 1 375 ? -2.477 -5.733 1.412 1.00 94.44 375 PRO A O 1
ATOM 2827 N N . ILE A 1 376 ? -4.489 -5.632 0.413 1.00 96.19 376 ILE A N 1
ATOM 2828 C CA . ILE A 1 376 ? -5.213 -4.940 1.480 1.00 96.19 376 ILE A CA 1
ATOM 2829 C C . ILE A 1 376 ? -6.578 -5.609 1.660 1.00 96.19 376 ILE A C 1
ATOM 2831 O O . ILE A 1 376 ? -7.389 -5.633 0.733 1.00 96.19 376 ILE A O 1
ATOM 2835 N N . LEU A 1 377 ? -6.839 -6.138 2.858 1.00 97.81 377 LEU A N 1
ATOM 2836 C CA . LEU A 1 377 ? -8.150 -6.659 3.237 1.00 97.81 377 LEU A CA 1
ATOM 2837 C C . LEU A 1 377 ? -9.188 -5.537 3.254 1.00 97.81 377 LEU A C 1
ATOM 2839 O O . LEU A 1 377 ? -8.923 -4.436 3.739 1.00 97.81 377 LEU A O 1
ATOM 2843 N N . GLY A 1 378 ? -10.382 -5.857 2.762 1.00 97.88 378 GLY A N 1
ATOM 2844 C CA . GLY A 1 378 ? -11.563 -5.031 2.966 1.00 97.88 378 GLY A CA 1
ATOM 2845 C C . GLY A 1 378 ? -12.061 -5.094 4.417 1.00 97.88 378 GLY A C 1
ATOM 2846 O O . GLY A 1 378 ? -11.699 -6.019 5.156 1.00 97.88 378 GLY A O 1
ATOM 2847 N N . PRO A 1 379 ? -12.944 -4.166 4.832 1.00 97.75 379 PRO A N 1
ATOM 2848 C CA . PRO A 1 379 ? -13.418 -4.065 6.214 1.00 97.75 379 PRO A CA 1
ATOM 2849 C C . PRO A 1 379 ? -14.083 -5.342 6.739 1.00 97.75 379 PRO A C 1
ATOM 2851 O O . PRO A 1 379 ? -13.991 -5.636 7.926 1.00 97.75 379 PRO A O 1
ATOM 2854 N N . SER A 1 380 ? -14.698 -6.140 5.858 1.00 97.94 380 SER A N 1
ATOM 2855 C CA . SER A 1 380 ? -15.336 -7.419 6.200 1.00 97.94 380 SER A CA 1
ATOM 2856 C C . SER A 1 380 ? -14.358 -8.587 6.380 1.00 97.94 380 SER A C 1
ATOM 2858 O O . SER A 1 380 ? -14.760 -9.674 6.781 1.00 97.94 380 SER A O 1
ATOM 2860 N N . GLY A 1 381 ? -13.087 -8.436 5.988 1.00 98.19 381 GLY A N 1
ATOM 2861 C CA . GLY A 1 381 ? -12.099 -9.524 5.969 1.00 98.19 381 GLY A CA 1
ATOM 2862 C C . GLY A 1 381 ? -12.384 -10.648 4.961 1.00 98.19 381 GLY A C 1
ATOM 2863 O O . GLY A 1 381 ? -11.628 -11.618 4.896 1.00 98.19 381 GLY A O 1
ATOM 2864 N N . ARG A 1 382 ? -13.458 -10.545 4.169 1.00 98.44 382 ARG A N 1
ATOM 2865 C CA . ARG A 1 382 ? -13.865 -11.550 3.166 1.00 98.44 382 ARG A CA 1
ATOM 2866 C C . ARG A 1 382 ? -13.437 -11.195 1.754 1.00 98.44 382 ARG A C 1
ATOM 2868 O O . ARG A 1 382 ? -13.595 -12.004 0.847 1.00 98.44 382 ARG A O 1
ATOM 2875 N N . GLU A 1 383 ? -12.893 -10.005 1.573 1.00 98.38 383 GLU A N 1
ATOM 2876 C CA . GLU A 1 383 ? -12.365 -9.534 0.307 1.00 98.38 383 GLU A CA 1
ATOM 2877 C C . GLU A 1 383 ? -10.979 -8.943 0.523 1.00 98.38 383 GLU A C 1
ATOM 2879 O O . GLU A 1 383 ? -10.648 -8.470 1.614 1.00 98.38 383 GLU A O 1
ATOM 2884 N N . LEU A 1 384 ? -10.172 -8.966 -0.527 1.00 97.25 384 LEU A N 1
ATOM 2885 C CA . LEU A 1 384 ? -8.909 -8.249 -0.587 1.00 97.25 384 LEU A CA 1
ATOM 2886 C C . LEU A 1 384 ? -8.769 -7.572 -1.936 1.00 97.25 384 LEU A C 1
ATOM 2888 O O . LEU A 1 384 ? -9.113 -8.138 -2.972 1.00 97.25 384 LEU A O 1
ATOM 2892 N N . ALA A 1 385 ? -8.219 -6.373 -1.912 1.00 96.75 385 ALA A N 1
ATOM 2893 C CA . ALA A 1 385 ? -7.721 -5.717 -3.096 1.00 96.75 385 ALA A CA 1
ATOM 2894 C C . ALA A 1 385 ? -6.217 -5.952 -3.192 1.00 96.75 385 ALA A C 1
ATOM 2896 O O . ALA A 1 385 ? -5.523 -6.000 -2.177 1.00 96.75 385 ALA A O 1
ATOM 2897 N N . GLY A 1 386 ? -5.703 -6.102 -4.400 1.00 94.44 386 GLY A N 1
ATOM 2898 C CA . GLY A 1 386 ? -4.273 -6.231 -4.629 1.00 94.44 386 GLY A CA 1
ATOM 2899 C C . GLY A 1 386 ? -3.956 -6.257 -6.109 1.00 94.44 386 GLY A C 1
ATOM 2900 O O . GLY A 1 386 ? -4.843 -6.406 -6.953 1.00 94.44 386 GLY A O 1
ATOM 2901 N N . ARG A 1 387 ? -2.678 -6.109 -6.434 1.00 91.75 387 ARG A N 1
ATOM 2902 C CA . ARG A 1 387 ? -2.234 -6.137 -7.821 1.00 91.75 387 ARG A CA 1
ATOM 2903 C C . ARG A 1 387 ? -2.078 -7.574 -8.287 1.00 91.75 387 ARG A C 1
ATOM 2905 O O . ARG A 1 387 ? -1.334 -8.345 -7.687 1.00 91.75 387 ARG A O 1
ATOM 2912 N N . ASP A 1 388 ? -2.754 -7.917 -9.371 1.00 90.00 388 ASP A N 1
ATOM 2913 C CA . ASP A 1 388 ? -2.573 -9.190 -10.049 1.00 90.00 388 ASP A CA 1
ATOM 2914 C C . ASP A 1 388 ? -1.272 -9.178 -10.857 1.00 90.00 388 ASP A C 1
ATOM 2916 O O . ASP A 1 388 ? -1.103 -8.388 -11.784 1.00 90.00 388 ASP A O 1
ATOM 2920 N N . GLU A 1 389 ? -0.341 -10.073 -10.542 1.00 85.31 389 GLU A N 1
ATOM 2921 C CA . GLU A 1 389 ? 0.971 -10.097 -11.196 1.00 85.31 389 GLU A CA 1
ATOM 2922 C C . GLU A 1 389 ? 0.910 -10.530 -12.670 1.00 85.31 389 GLU A C 1
ATOM 2924 O O . GLU A 1 389 ? 1.857 -10.270 -13.416 1.00 85.31 389 GLU A O 1
ATOM 2929 N N . SER A 1 390 ? -0.188 -11.167 -13.102 1.00 82.50 390 SER A N 1
ATOM 2930 C CA . SER A 1 390 ? -0.345 -11.664 -14.476 1.00 82.50 390 SER A CA 1
ATOM 2931 C C . SER A 1 390 ? -0.878 -10.606 -15.445 1.00 82.50 390 SER A C 1
ATOM 2933 O O . SER A 1 390 ? -0.365 -10.454 -16.549 1.00 82.50 390 SER A O 1
ATOM 293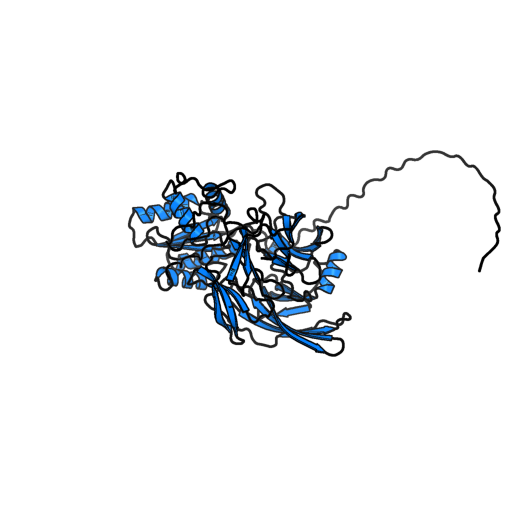5 N N . SER A 1 391 ? -1.881 -9.843 -15.022 1.00 83.44 391 SER A N 1
ATOM 2936 C CA . SER A 1 391 ? -2.494 -8.757 -15.797 1.00 83.44 391 SER A CA 1
ATOM 2937 C C . SER A 1 391 ? -1.888 -7.392 -15.484 1.00 83.44 391 SER A C 1
ATOM 2939 O O . SER A 1 391 ? -2.079 -6.448 -16.248 1.00 83.44 391 SER A O 1
ATOM 2941 N N . ALA A 1 392 ? -1.128 -7.303 -14.390 1.00 84.94 392 ALA A N 1
ATOM 2942 C CA . ALA A 1 392 ? -0.590 -6.084 -13.809 1.00 84.94 392 ALA A CA 1
ATOM 2943 C C . ALA A 1 392 ? -1.647 -5.112 -13.273 1.00 84.94 392 ALA A C 1
ATOM 2945 O O . ALA A 1 392 ? -1.253 -4.073 -12.762 1.00 84.94 392 ALA A O 1
ATOM 2946 N N . THR A 1 393 ? -2.944 -5.404 -13.356 1.00 86.56 393 THR A N 1
ATOM 2947 C CA . THR A 1 393 ? -3.988 -4.502 -12.863 1.00 86.56 393 THR A CA 1
ATOM 2948 C C . THR A 1 393 ? -4.301 -4.762 -11.396 1.00 86.56 393 THR A C 1
ATOM 2950 O O . THR A 1 393 ? -4.057 -5.845 -10.853 1.00 86.56 393 THR A O 1
ATOM 2953 N N . THR A 1 394 ? -4.827 -3.744 -10.729 1.00 90.25 394 THR A N 1
ATOM 2954 C CA . THR A 1 394 ? -5.373 -3.870 -9.385 1.00 90.25 394 THR A CA 1
ATOM 2955 C C . THR A 1 394 ? -6.762 -4.475 -9.461 1.00 90.25 394 THR A C 1
ATOM 2957 O O . THR A 1 394 ? -7.620 -4.019 -10.215 1.00 90.25 394 THR A O 1
ATOM 2960 N N . LYS A 1 395 ? -6.981 -5.515 -8.664 1.00 94.12 395 LYS A N 1
ATOM 2961 C CA . LYS A 1 395 ? -8.219 -6.284 -8.643 1.00 94.12 395 LYS A CA 1
ATOM 2962 C C . LYS A 1 395 ? -8.731 -6.447 -7.229 1.00 94.12 395 LYS A C 1
ATOM 2964 O O . LYS A 1 395 ? -7.962 -6.391 -6.269 1.00 94.12 395 LYS A O 1
ATOM 2969 N N . ILE A 1 396 ? -10.027 -6.703 -7.128 1.00 96.75 396 ILE A N 1
ATOM 2970 C CA . ILE A 1 396 ? -10.700 -7.120 -5.905 1.00 96.75 396 ILE A CA 1
ATOM 2971 C C . ILE A 1 396 ? -10.994 -8.611 -6.018 1.00 96.75 396 ILE A C 1
ATOM 2973 O O . ILE A 1 396 ? -11.534 -9.074 -7.024 1.00 96.75 396 ILE A O 1
ATOM 2977 N N . TYR A 1 397 ? -10.665 -9.355 -4.969 1.00 98.19 397 TYR A N 1
ATOM 2978 C CA . TYR A 1 397 ? -10.911 -10.783 -4.856 1.00 98.19 397 TYR A CA 1
ATOM 2979 C C . TYR A 1 397 ? -11.771 -11.086 -3.640 1.00 98.19 397 TYR A C 1
ATOM 2981 O O . TYR A 1 397 ? -11.530 -10.542 -2.563 1.00 98.19 397 TYR A O 1
ATOM 2989 N N . SER A 1 398 ? -12.688 -12.039 -3.773 1.00 98.25 398 SER A N 1
ATOM 2990 C CA . SER A 1 398 ? -13.273 -12.717 -2.622 1.00 98.25 398 SER A CA 1
ATOM 2991 C C . SER A 1 398 ? -12.257 -13.710 -2.060 1.00 98.25 398 SER A C 1
ATOM 2993 O O . SER A 1 398 ? -11.679 -14.495 -2.818 1.00 98.25 398 SER A O 1
ATOM 2995 N N . LEU A 1 399 ? -12.067 -13.694 -0.743 1.00 98.25 399 LEU A N 1
ATOM 2996 C CA . LEU A 1 399 ? -11.129 -14.529 0.000 1.00 98.25 399 LEU A CA 1
ATOM 2997 C C . LEU A 1 399 ? -11.882 -15.583 0.817 1.00 98.25 399 LEU A C 1
ATOM 2999 O O . LEU A 1 399 ? -12.542 -15.278 1.814 1.00 98.25 399 LEU A O 1
ATOM 3003 N N . SER A 1 400 ? -11.733 -16.847 0.427 1.00 97.75 400 SER A N 1
ATOM 3004 C CA . SER A 1 400 ? -12.298 -17.971 1.178 1.00 97.75 400 SER A CA 1
ATOM 3005 C C . SER A 1 400 ? -11.526 -18.262 2.473 1.00 97.75 400 SER A C 1
ATOM 3007 O O . SER A 1 400 ? -10.375 -17.867 2.651 1.00 97.75 400 SER A O 1
ATOM 3009 N N . GLU A 1 401 ? -12.130 -19.045 3.368 1.00 96.88 401 GLU A N 1
ATOM 3010 C CA . GLU A 1 401 ? -11.476 -19.558 4.585 1.00 96.88 401 GLU A CA 1
ATOM 3011 C C . GLU A 1 401 ? -10.272 -20.469 4.296 1.00 96.88 401 GLU A C 1
ATOM 3013 O O . GLU A 1 401 ? -9.411 -20.650 5.151 1.00 96.88 401 GLU A O 1
ATOM 3018 N N . ARG A 1 402 ? -10.186 -21.026 3.081 1.00 97.00 402 ARG A N 1
ATOM 3019 C CA . ARG A 1 402 ? -9.072 -21.879 2.640 1.00 97.00 402 ARG A CA 1
ATOM 3020 C C . ARG A 1 402 ? -7.975 -21.111 1.900 1.00 97.00 402 ARG A C 1
ATOM 3022 O O . ARG A 1 402 ? -7.011 -21.726 1.457 1.00 97.00 402 ARG A O 1
ATOM 3029 N N . GLY A 1 403 ? -8.120 -19.793 1.746 1.00 96.69 403 GLY A N 1
ATOM 3030 C CA . GLY A 1 403 ? -7.173 -18.945 1.016 1.00 96.69 403 GLY A CA 1
ATOM 3031 C C . GLY A 1 403 ? -7.297 -18.992 -0.505 1.00 96.69 403 GLY A C 1
ATOM 3032 O O . GLY A 1 403 ? -6.489 -18.384 -1.208 1.00 96.69 403 GLY A O 1
ATOM 3033 N N . GLU A 1 404 ? -8.323 -19.662 -1.029 1.00 97.19 404 GLU A N 1
ATOM 3034 C CA . GLU A 1 404 ? -8.708 -19.545 -2.436 1.00 97.19 404 GLU A CA 1
ATOM 3035 C C . GLU A 1 404 ? -9.231 -18.130 -2.704 1.00 97.19 404 GLU A C 1
ATOM 3037 O O . GLU A 1 404 ? -10.004 -17.595 -1.899 1.00 97.19 404 GLU A O 1
ATOM 3042 N N . CYS A 1 405 ? -8.802 -17.552 -3.828 1.00 96.75 405 CYS A N 1
ATOM 3043 C CA . CYS A 1 405 ? -9.136 -16.195 -4.242 1.00 96.75 405 CYS A CA 1
ATOM 3044 C C . CYS A 1 405 ? -9.854 -16.240 -5.588 1.00 96.75 405 CYS A C 1
ATOM 3046 O O . CYS A 1 405 ? -9.330 -16.802 -6.552 1.00 96.75 405 CYS A O 1
ATOM 3048 N N . GLN A 1 406 ? -11.041 -15.646 -5.647 1.00 97.69 406 GLN A N 1
ATOM 3049 C CA . GLN A 1 406 ? -11.828 -15.513 -6.869 1.00 97.69 406 GLN A CA 1
ATOM 3050 C C . GLN A 1 406 ? -11.973 -14.031 -7.195 1.00 97.69 406 GLN A C 1
ATOM 3052 O O . GLN A 1 406 ? -12.307 -13.238 -6.320 1.00 97.69 406 GLN A O 1
ATOM 3057 N N . GLU A 1 407 ? -11.685 -13.660 -8.441 1.00 96.62 407 GLU A N 1
ATOM 3058 C CA . GLU A 1 407 ? -11.835 -12.285 -8.918 1.00 96.62 407 GLU A CA 1
ATOM 3059 C C . GLU A 1 407 ? -13.302 -11.842 -8.816 1.00 96.62 407 GLU A C 1
ATOM 3061 O O . GLU A 1 407 ? -14.206 -12.555 -9.257 1.00 96.62 407 GLU A O 1
ATOM 3066 N N . VAL A 1 408 ? -13.514 -10.669 -8.221 1.00 96.38 408 VAL A N 1
ATOM 3067 C CA . VAL A 1 408 ? -14.814 -9.993 -8.086 1.00 96.38 408 VAL A CA 1
ATOM 3068 C C . VAL A 1 408 ? -14.887 -8.807 -9.041 1.00 96.38 408 VAL A C 1
ATOM 3070 O O . VAL A 1 408 ? -15.904 -8.603 -9.697 1.00 96.38 408 VAL A O 1
ATOM 3073 N N . SER A 1 409 ? -13.809 -8.025 -9.121 1.00 93.19 409 SER A N 1
ATOM 3074 C CA . SER A 1 409 ? -13.708 -6.836 -9.966 1.00 93.19 409 SER A CA 1
ATOM 3075 C C . SER A 1 409 ? -12.256 -6.604 -10.394 1.00 93.19 409 SER A C 1
ATOM 3077 O O . SER A 1 409 ? -11.320 -6.935 -9.662 1.00 93.19 409 SER A O 1
ATOM 3079 N N . ASP A 1 410 ? -12.085 -6.018 -11.576 1.00 89.31 410 ASP A N 1
ATOM 3080 C CA . ASP A 1 410 ? -10.816 -5.540 -12.117 1.00 89.31 410 ASP A CA 1
ATOM 3081 C C . ASP A 1 410 ? -10.928 -4.027 -12.327 1.00 89.31 410 ASP A C 1
ATOM 3083 O O . ASP A 1 410 ? -11.758 -3.572 -13.117 1.00 89.31 410 ASP A O 1
ATOM 3087 N N . LEU A 1 411 ? -10.100 -3.243 -11.628 1.00 85.94 411 LEU A N 1
ATOM 3088 C CA . LEU A 1 411 ? -10.092 -1.783 -11.771 1.00 85.94 411 LEU A CA 1
ATOM 3089 C C . LEU A 1 411 ? -9.515 -1.369 -13.135 1.00 85.94 411 LEU A C 1
ATOM 3091 O O . LEU A 1 411 ? -9.617 -0.212 -13.533 1.00 85.94 411 LEU A O 1
ATOM 3095 N N . GLY A 1 412 ? -8.861 -2.291 -13.847 1.00 80.44 412 GLY A N 1
ATOM 3096 C CA . GLY A 1 412 ? -8.269 -2.060 -15.160 1.00 80.44 412 GLY A CA 1
ATOM 3097 C C . GLY A 1 412 ? -6.989 -1.226 -15.132 1.00 80.44 412 GLY A C 1
ATOM 3098 O O . GLY A 1 412 ? -6.316 -1.140 -16.152 1.00 80.44 412 GLY A O 1
ATOM 3099 N N . VAL A 1 413 ? -6.624 -0.650 -13.984 1.00 79.75 413 VAL A N 1
ATOM 3100 C CA . VAL A 1 413 ? -5.443 0.199 -13.780 1.00 79.75 413 VAL A CA 1
ATOM 3101 C C . VAL A 1 413 ? -4.375 -0.480 -12.938 1.00 79.75 413 VAL A C 1
ATOM 3103 O O . VAL A 1 413 ? -4.665 -1.254 -12.029 1.00 79.75 413 VAL A O 1
ATOM 3106 N N . GLN A 1 414 ? -3.120 -0.128 -13.208 1.00 83.56 414 GLN A N 1
ATOM 3107 C CA . GLN A 1 414 ? -2.029 -0.300 -12.255 1.00 83.56 414 GLN A CA 1
ATOM 3108 C C . GLN A 1 414 ? -2.148 0.765 -11.171 1.00 83.56 414 GLN A C 1
ATOM 3110 O O . GLN A 1 414 ? -2.077 1.956 -11.471 1.00 83.56 414 GLN A O 1
ATOM 3115 N N . THR A 1 415 ? -2.291 0.347 -9.919 1.00 84.44 415 THR A N 1
ATOM 3116 C CA . THR A 1 415 ? -2.339 1.275 -8.786 1.00 84.44 415 THR A CA 1
ATOM 3117 C C . THR A 1 415 ? -1.252 0.937 -7.782 1.00 84.44 415 THR A C 1
ATOM 3119 O O . THR A 1 415 ? -0.766 -0.197 -7.733 1.00 84.44 415 THR A O 1
ATOM 3122 N N . GLY A 1 416 ? -0.914 1.910 -6.933 1.00 82.75 416 GLY A N 1
ATOM 3123 C CA . GLY A 1 416 ? -0.280 1.608 -5.650 1.00 82.75 416 GLY A CA 1
ATOM 3124 C C . GLY A 1 416 ? -1.219 0.784 -4.755 1.00 82.75 416 GLY A C 1
ATOM 3125 O O . GLY A 1 416 ? -2.172 0.155 -5.227 1.00 82.75 416 GLY A O 1
ATOM 3126 N N . LYS A 1 417 ? -1.004 0.794 -3.436 1.00 85.25 417 LYS A N 1
ATOM 3127 C CA . LYS A 1 417 ? -2.008 0.196 -2.542 1.00 85.25 417 LYS A CA 1
ATOM 3128 C C . LYS A 1 417 ? -3.294 1.003 -2.586 1.00 85.25 417 LYS A C 1
ATOM 3130 O O . LYS A 1 417 ? -3.296 2.195 -2.897 1.00 85.25 417 LYS A O 1
ATOM 3135 N N . VAL A 1 418 ? -4.364 0.317 -2.226 1.00 92.69 418 VAL A N 1
ATOM 3136 C CA . VAL A 1 418 ? -5.690 0.900 -2.136 1.00 92.69 418 VAL A CA 1
ATOM 3137 C C . VAL A 1 418 ? -6.122 1.041 -0.681 1.00 92.69 418 VAL A C 1
ATOM 3139 O O . VAL A 1 418 ? -5.632 0.317 0.190 1.00 92.69 418 VAL A O 1
ATOM 3142 N N . ALA A 1 419 ? -7.082 1.920 -0.436 1.00 95.56 419 ALA A N 1
ATOM 3143 C CA . ALA A 1 419 ? -7.830 1.993 0.807 1.00 95.56 419 ALA A CA 1
ATOM 3144 C C . ALA A 1 419 ? -9.304 1.707 0.551 1.00 95.56 419 ALA A C 1
ATOM 3146 O O . ALA A 1 419 ? -9.833 2.030 -0.507 1.00 95.56 419 ALA A O 1
ATOM 3147 N N . TRP A 1 420 ? -9.959 1.099 1.530 1.00 97.12 420 TRP A N 1
ATOM 3148 C CA . TRP A 1 420 ? -11.384 0.799 1.481 1.00 97.12 420 TRP A CA 1
ATOM 3149 C C . TRP A 1 420 ? -12.154 1.841 2.279 1.00 97.12 420 TRP A C 1
ATOM 3151 O O . TRP A 1 420 ? -11.713 2.213 3.370 1.00 97.12 420 TRP A O 1
ATOM 3161 N N . SER A 1 421 ? -13.319 2.257 1.784 1.00 96.69 421 SER A N 1
ATOM 3162 C CA . SER A 1 421 ? -14.272 2.981 2.625 1.00 96.69 421 SER A CA 1
ATOM 3163 C C . SER A 1 421 ? -14.705 2.097 3.804 1.00 96.69 421 SER A C 1
ATOM 3165 O O . SER A 1 421 ? -14.646 0.867 3.702 1.00 96.69 421 SER A O 1
ATOM 3167 N N . PRO A 1 422 ? -15.160 2.671 4.933 1.00 95.38 422 PRO A N 1
ATOM 3168 C CA . PRO A 1 422 ? -15.549 1.888 6.110 1.00 95.38 422 PRO A CA 1
ATOM 3169 C C . PRO A 1 422 ? -16.638 0.835 5.847 1.00 95.38 422 PRO A C 1
ATOM 3171 O O . PRO A 1 422 ? -16.636 -0.224 6.471 1.00 95.38 422 PRO A O 1
ATOM 3174 N N . ASP A 1 423 ? -17.551 1.109 4.914 1.00 95.50 423 ASP A N 1
ATOM 3175 C CA . ASP A 1 423 ? -18.604 0.185 4.474 1.00 95.50 423 ASP A CA 1
ATOM 3176 C C . ASP A 1 423 ? -18.150 -0.778 3.361 1.00 95.50 423 ASP A C 1
ATOM 3178 O O . ASP A 1 423 ? -18.864 -1.719 3.016 1.00 95.50 423 ASP A O 1
ATOM 3182 N N . GLY A 1 424 ? -16.954 -0.566 2.809 1.00 96.56 424 GLY A N 1
ATOM 3183 C CA . GLY A 1 424 ? -16.396 -1.327 1.703 1.00 96.56 424 GLY A CA 1
ATOM 3184 C C . GLY A 1 424 ? -17.053 -1.056 0.350 1.00 96.56 424 GLY A C 1
ATOM 3185 O O . GLY A 1 424 ? -16.747 -1.797 -0.581 1.00 96.56 424 GLY A O 1
ATOM 3186 N N . GLY A 1 425 ? -17.932 -0.055 0.222 1.00 95.88 425 GLY A N 1
ATOM 3187 C CA . GLY A 1 425 ? -18.601 0.314 -1.033 1.00 95.88 425 GLY A CA 1
ATOM 3188 C C . GLY A 1 425 ? -17.701 1.061 -2.024 1.00 95.88 425 GLY A C 1
ATOM 3189 O O . GLY A 1 425 ? -17.962 1.056 -3.229 1.00 95.88 425 GLY A O 1
ATOM 3190 N N . GLN A 1 426 ? -16.607 1.650 -1.540 1.00 95.62 426 GLN A N 1
ATOM 3191 C CA . GLN A 1 426 ? -15.651 2.402 -2.343 1.00 95.62 426 GLN A CA 1
ATOM 3192 C C . GLN A 1 426 ? -14.211 1.969 -2.081 1.00 95.62 426 GLN A C 1
ATOM 3194 O O . GLN A 1 426 ? -13.860 1.449 -1.016 1.00 95.62 426 GLN A O 1
ATOM 3199 N N . VAL A 1 427 ? -13.362 2.233 -3.072 1.00 95.25 427 VAL A N 1
ATOM 3200 C CA . VAL A 1 427 ? -11.921 2.014 -3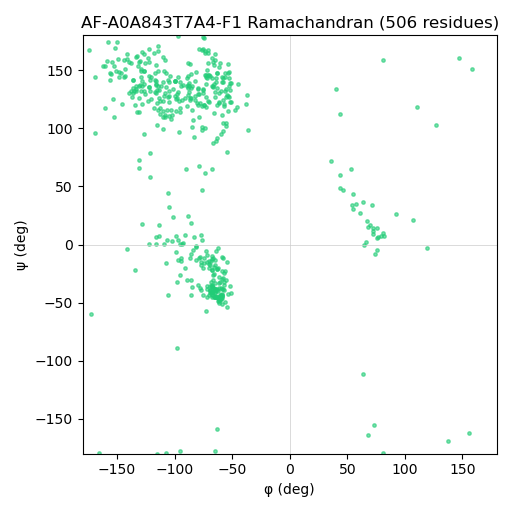.001 1.00 95.25 427 VAL A CA 1
ATOM 3201 C C . VAL A 1 427 ? -11.189 3.269 -3.464 1.00 95.25 427 VAL A C 1
ATOM 3203 O O . VAL A 1 427 ? -11.429 3.744 -4.567 1.00 95.25 427 VAL A O 1
ATOM 3206 N N . ALA A 1 428 ? -10.276 3.789 -2.649 1.00 94.62 428 ALA A N 1
ATOM 3207 C CA . ALA A 1 428 ? -9.400 4.898 -3.011 1.00 94.62 428 ALA A CA 1
ATOM 3208 C C . ALA A 1 428 ? -8.016 4.382 -3.410 1.00 94.62 428 ALA A C 1
ATOM 3210 O O . ALA A 1 428 ? -7.492 3.466 -2.774 1.00 94.62 428 ALA A O 1
ATOM 3211 N N . PHE A 1 429 ? -7.394 4.967 -4.430 1.00 91.69 429 PHE A N 1
ATOM 3212 C CA . PHE A 1 429 ? -6.059 4.561 -4.871 1.00 91.69 429 PHE A CA 1
ATOM 3213 C C . PHE A 1 429 ? -5.284 5.698 -5.532 1.00 91.69 429 PHE A C 1
ATOM 3215 O O . PHE A 1 429 ? -5.864 6.610 -6.111 1.00 91.69 429 PHE A O 1
ATOM 3222 N N . ALA A 1 430 ? -3.955 5.623 -5.463 1.00 88.62 430 ALA A N 1
ATOM 3223 C CA . ALA A 1 430 ? -3.072 6.555 -6.154 1.00 88.62 430 ALA A CA 1
ATOM 3224 C C . ALA A 1 430 ? -2.669 6.014 -7.533 1.00 88.62 430 ALA A C 1
ATOM 3226 O O . ALA A 1 430 ? -2.312 4.835 -7.671 1.00 88.62 430 ALA A O 1
ATOM 3227 N N . VAL A 1 431 ? -2.673 6.894 -8.535 1.00 83.06 431 VAL A N 1
ATOM 3228 C CA . VAL A 1 431 ? -2.121 6.633 -9.872 1.00 83.06 431 VAL A CA 1
ATOM 3229 C C . VAL A 1 431 ? -0.888 7.521 -10.073 1.00 83.06 431 VAL A C 1
ATOM 3231 O O . VAL A 1 431 ? -1.013 8.748 -10.061 1.00 83.06 431 VAL A O 1
ATOM 3234 N N . PRO A 1 432 ? 0.315 6.944 -10.258 1.00 77.19 432 PRO A N 1
ATOM 3235 C CA . PRO A 1 432 ? 1.510 7.726 -10.559 1.00 77.19 432 PRO A CA 1
ATOM 3236 C C . PRO A 1 432 ? 1.431 8.417 -11.927 1.00 77.19 432 PRO A C 1
ATOM 3238 O O . PRO A 1 432 ? 0.805 7.916 -12.866 1.00 77.19 432 PRO A O 1
ATOM 3241 N N . ARG A 1 433 ? 2.161 9.529 -12.085 1.00 76.12 433 ARG A N 1
ATOM 3242 C CA . ARG A 1 433 ? 2.325 10.202 -13.388 1.00 76.12 433 ARG A CA 1
ATOM 3243 C C . ARG A 1 433 ? 2.842 9.224 -14.444 1.00 76.12 433 ARG A C 1
ATOM 3245 O O . ARG A 1 433 ? 3.845 8.547 -14.232 1.00 76.12 433 ARG A O 1
ATOM 3252 N N . GLY A 1 434 ? 2.148 9.172 -15.581 1.00 68.56 434 GLY A N 1
ATOM 3253 C CA . GLY A 1 434 ? 2.490 8.309 -16.714 1.00 68.56 434 GLY A CA 1
ATOM 3254 C C . GLY A 1 434 ? 2.127 6.827 -16.549 1.00 68.56 434 GLY A C 1
ATOM 3255 O O . GLY A 1 434 ? 2.493 6.036 -17.409 1.00 68.56 434 GLY A O 1
ATOM 3256 N N . ALA A 1 435 ? 1.419 6.414 -15.491 1.00 65.94 435 ALA A N 1
ATOM 3257 C CA . ALA A 1 435 ? 1.101 4.999 -15.251 1.00 65.94 435 ALA A CA 1
ATOM 3258 C C . ALA A 1 435 ? -0.116 4.452 -16.039 1.00 65.94 435 ALA A C 1
ATOM 3260 O O . ALA A 1 435 ? -0.432 3.268 -15.928 1.00 65.94 435 ALA A O 1
ATOM 3261 N N . VAL A 1 436 ? -0.802 5.270 -16.849 1.00 61.59 436 VAL A N 1
ATOM 3262 C CA . VAL A 1 436 ? -2.029 4.866 -17.568 1.00 61.59 436 VAL A CA 1
ATOM 3263 C C . VAL A 1 436 ? -1.712 4.465 -19.014 1.00 61.59 436 VAL A C 1
ATOM 3265 O O . VAL A 1 436 ? -1.078 5.223 -19.748 1.00 61.59 436 VAL A O 1
ATOM 3268 N N . ARG A 1 437 ? -2.183 3.292 -19.466 1.00 55.53 437 ARG A N 1
ATOM 3269 C CA . ARG A 1 437 ? -2.142 2.879 -20.886 1.00 55.53 437 ARG A CA 1
ATOM 3270 C C . ARG A 1 437 ? -3.516 2.966 -21.531 1.00 55.53 437 ARG A C 1
ATOM 3272 O O . ARG A 1 437 ? -4.503 2.598 -20.914 1.00 55.53 437 ARG A O 1
ATOM 3279 N N . ASP A 1 438 ? -3.617 3.380 -22.779 1.00 47.28 438 ASP A N 1
ATOM 3280 C CA . ASP A 1 438 ? -4.829 3.146 -23.554 1.00 47.28 438 ASP A CA 1
ATOM 3281 C C . ASP A 1 438 ? -4.890 1.705 -24.072 1.00 47.28 438 ASP A C 1
ATOM 3283 O O . ASP A 1 438 ? -3.927 0.930 -24.030 1.00 47.28 438 ASP A O 1
ATOM 3287 N N . GLY A 1 439 ? -6.061 1.335 -24.580 1.00 39.03 439 GLY A N 1
ATOM 3288 C CA . GLY A 1 439 ? -6.297 0.031 -25.183 1.00 39.03 439 GLY A CA 1
ATOM 3289 C C . GLY A 1 439 ? -5.503 -0.338 -26.413 1.00 39.03 439 GLY A C 1
ATOM 3290 O O . GLY A 1 439 ? -5.623 -1.466 -26.885 1.00 39.03 439 GLY A O 1
ATOM 3291 N N . SER A 1 440 ? -4.676 0.568 -26.915 1.00 38.91 440 SER A N 1
ATOM 3292 C CA . SER A 1 440 ? -3.769 0.293 -28.018 1.00 38.91 440 SER A CA 1
ATOM 3293 C C . SER A 1 440 ? -2.366 -0.100 -27.546 1.00 38.91 440 SER A C 1
ATOM 3295 O O . SER A 1 440 ? -1.498 -0.365 -28.373 1.00 38.91 440 SER A O 1
ATOM 3297 N N . GLY A 1 441 ? -2.126 -0.161 -26.228 1.00 38.81 441 GLY A N 1
ATOM 3298 C CA . GLY A 1 441 ? -0.784 -0.341 -25.674 1.00 38.81 441 GLY A CA 1
ATOM 3299 C C . GLY A 1 441 ? 0.066 0.932 -25.739 1.00 38.81 441 GLY A C 1
ATOM 3300 O O . GLY A 1 441 ? 1.237 0.894 -25.359 1.00 38.81 441 GLY A O 1
ATOM 3301 N N . THR A 1 442 ? -0.522 2.050 -26.170 1.00 37.09 442 THR A N 1
ATOM 3302 C CA . THR A 1 442 ? 0.071 3.384 -26.077 1.00 37.09 442 THR A CA 1
ATOM 3303 C C . THR A 1 442 ? -0.174 3.907 -24.661 1.00 37.09 442 THR A C 1
ATOM 3305 O O . THR A 1 442 ? -1.167 3.555 -24.028 1.00 37.09 442 THR A O 1
ATOM 3308 N N . LEU A 1 443 ? 0.729 4.719 -24.106 1.00 42.72 443 LEU A N 1
ATOM 3309 C CA . LEU A 1 443 ? 0.407 5.502 -22.907 1.00 42.72 443 LEU A CA 1
ATOM 3310 C C . LEU A 1 443 ? -0.888 6.280 -23.196 1.00 42.72 443 LEU A C 1
ATOM 3312 O O . LEU A 1 443 ? -0.998 6.844 -24.286 1.00 42.72 443 LEU A O 1
ATOM 3316 N N . TRP A 1 444 ? -1.847 6.332 -22.268 1.00 40.97 444 TRP A N 1
ATOM 3317 C CA . TRP A 1 444 ? -2.949 7.294 -22.372 1.00 40.97 444 TRP A CA 1
ATOM 3318 C C . TRP A 1 444 ? -2.313 8.686 -22.265 1.00 40.97 444 TRP A C 1
ATOM 3320 O O . TRP A 1 444 ? -2.140 9.234 -21.183 1.00 40.97 444 TRP A O 1
ATOM 3330 N N . VAL A 1 445 ? -1.909 9.249 -23.402 1.00 41.00 445 VAL A N 1
ATOM 3331 C CA . VAL A 1 445 ? -1.666 10.680 -23.563 1.00 41.00 445 VAL A CA 1
ATOM 3332 C C . VAL A 1 445 ? -3.003 11.255 -24.001 1.00 41.00 445 VAL A C 1
ATOM 3334 O O . VAL A 1 445 ? -3.195 11.670 -25.146 1.00 41.00 445 VAL A O 1
ATOM 3337 N N . GLY A 1 446 ? -3.987 11.179 -23.102 1.00 37.81 446 GLY A N 1
ATOM 3338 C CA . GLY A 1 446 ? -5.188 11.987 -23.247 1.00 37.81 446 GLY A CA 1
ATOM 3339 C C . GLY A 1 446 ? -4.773 13.446 -23.394 1.00 37.81 446 GLY A C 1
ATOM 3340 O O . GLY A 1 446 ? -3.689 13.838 -22.963 1.00 37.81 446 GLY A O 1
ATOM 3341 N N . ARG A 1 447 ? -5.617 14.270 -24.019 1.00 41.47 447 ARG A N 1
ATOM 3342 C CA . ARG A 1 447 ? -5.335 15.710 -24.143 1.00 41.47 447 ARG A CA 1
ATOM 3343 C C . ARG A 1 447 ? -5.147 16.410 -22.791 1.00 41.47 447 ARG A C 1
ATOM 3345 O O . ARG A 1 447 ? -4.628 17.516 -22.804 1.00 41.47 447 ARG A O 1
ATOM 3352 N N . ASP A 1 448 ? -5.476 15.756 -21.681 1.00 48.56 448 ASP A N 1
ATOM 3353 C CA . ASP A 1 448 ? -5.261 16.236 -20.321 1.00 48.56 448 ASP A CA 1
ATOM 3354 C C . ASP A 1 448 ? -4.133 15.410 -19.669 1.00 48.56 448 ASP A C 1
ATOM 3356 O O . ASP A 1 448 ? -4.274 14.210 -19.434 1.00 48.56 448 ASP A O 1
ATOM 3360 N N . ALA A 1 449 ? -2.974 16.046 -19.450 1.00 48.72 449 ALA A N 1
ATOM 3361 C CA . ALA A 1 449 ? -1.726 15.432 -18.963 1.00 48.72 449 ALA A CA 1
ATOM 3362 C C . ALA A 1 449 ? -1.793 14.915 -17.519 1.00 48.72 449 ALA A C 1
ATOM 3364 O O . ALA A 1 449 ? -0.877 14.224 -17.071 1.00 48.72 449 ALA A O 1
ATOM 3365 N N . ASP A 1 450 ? -2.847 15.275 -16.790 1.00 57.84 450 ASP A N 1
ATOM 3366 C CA . ASP A 1 450 ? -2.867 15.273 -15.329 1.00 57.84 450 ASP A CA 1
ATOM 3367 C C . ASP A 1 450 ? -3.679 14.108 -14.763 1.00 57.84 450 ASP A C 1
ATOM 3369 O O . ASP A 1 450 ? -4.448 14.256 -13.824 1.00 57.84 450 ASP A O 1
ATOM 3373 N N . LEU A 1 451 ? -3.492 12.905 -15.314 1.00 69.00 451 LEU A N 1
ATOM 3374 C CA . LEU A 1 451 ? -4.117 11.689 -14.772 1.00 69.00 451 LEU A CA 1
ATOM 3375 C C . LEU A 1 451 ? -3.418 11.158 -13.506 1.00 69.00 451 LEU A C 1
ATOM 3377 O O . LEU A 1 451 ? -3.721 10.051 -13.059 1.00 69.00 451 LEU A O 1
ATOM 3381 N N . ALA A 1 452 ? -2.472 11.900 -12.931 1.00 79.88 452 ALA A N 1
ATOM 3382 C CA . ALA A 1 452 ? -1.890 11.548 -11.645 1.00 79.88 452 ALA A CA 1
ATOM 3383 C C . ALA A 1 452 ? -2.700 12.152 -10.509 1.00 79.88 452 ALA A C 1
ATOM 3385 O O . ALA A 1 452 ? -3.052 13.322 -10.562 1.00 79.88 452 ALA A O 1
ATOM 3386 N N . GLY A 1 453 ? -2.917 11.370 -9.462 1.00 86.44 453 GLY A N 1
ATOM 3387 C CA . GLY A 1 453 ? -3.643 11.824 -8.289 1.00 86.44 453 GLY A CA 1
ATOM 3388 C C . GLY A 1 453 ? -4.262 10.666 -7.532 1.00 86.44 453 GLY A C 1
ATOM 3389 O O . GLY A 1 453 ? -3.865 9.504 -7.697 1.00 86.44 453 GLY A O 1
ATOM 3390 N N . ILE A 1 454 ? -5.233 11.004 -6.693 1.00 89.94 454 ILE A N 1
ATOM 3391 C CA . ILE A 1 454 ? -6.032 10.061 -5.923 1.00 89.94 454 ILE A CA 1
ATOM 3392 C C . ILE A 1 454 ? -7.362 9.852 -6.632 1.00 89.94 454 ILE A C 1
ATOM 3394 O O . ILE A 1 454 ? -8.067 10.806 -6.931 1.00 89.94 454 ILE A O 1
ATOM 3398 N N . TYR A 1 455 ? -7.719 8.598 -6.865 1.00 90.56 455 TYR A N 1
ATOM 3399 C CA . TYR A 1 455 ? -8.965 8.208 -7.506 1.00 90.56 455 TYR A CA 1
ATOM 3400 C C . TYR A 1 455 ? -9.858 7.451 -6.538 1.00 90.56 455 TYR A C 1
ATOM 3402 O O . TYR A 1 455 ? -9.369 6.721 -5.674 1.00 90.56 455 TYR A O 1
ATOM 3410 N N . LEU A 1 456 ? -11.163 7.592 -6.733 1.00 91.44 456 LEU A N 1
ATOM 3411 C CA . LEU A 1 456 ? -12.217 6.846 -6.067 1.00 91.44 456 LEU A CA 1
ATOM 3412 C C . LEU A 1 456 ? -12.868 5.889 -7.054 1.00 91.44 456 LEU A C 1
ATOM 3414 O O . LEU A 1 456 ? -13.292 6.310 -8.118 1.00 91.44 456 LEU A O 1
ATOM 3418 N N . TYR A 1 457 ? -12.963 4.615 -6.693 1.00 91.31 457 TYR A N 1
ATOM 3419 C CA . TYR A 1 457 ? -13.726 3.598 -7.404 1.00 91.31 457 TYR A CA 1
ATOM 3420 C C . TYR A 1 457 ? -14.986 3.247 -6.616 1.00 91.31 457 TYR A C 1
ATOM 3422 O O . TYR A 1 457 ? -14.898 2.715 -5.507 1.00 91.31 457 TYR A O 1
ATOM 3430 N N . GLU A 1 458 ? -16.151 3.528 -7.194 1.00 90.81 458 GLU A N 1
ATOM 3431 C CA . GLU A 1 458 ? -17.456 3.113 -6.684 1.00 90.81 458 GLU A CA 1
ATOM 3432 C C . GLU A 1 458 ? -17.760 1.698 -7.189 1.00 90.81 458 GLU A C 1
ATOM 3434 O O . GLU A 1 458 ? -17.892 1.457 -8.391 1.00 90.81 458 GLU A O 1
ATOM 3439 N N . ARG A 1 459 ? -17.870 0.736 -6.271 1.00 90.38 459 ARG A N 1
ATOM 3440 C CA . ARG A 1 459 ? -17.908 -0.684 -6.641 1.00 90.38 459 ARG A CA 1
ATOM 3441 C C . ARG A 1 459 ? -19.184 -1.099 -7.362 1.00 90.38 459 ARG A C 1
ATOM 3443 O O . ARG A 1 459 ? -19.111 -1.907 -8.284 1.00 90.38 459 ARG A O 1
ATOM 3450 N N . ASP A 1 460 ? -20.326 -0.563 -6.942 1.00 89.81 460 ASP A N 1
ATOM 3451 C CA . ASP A 1 460 ? -21.636 -0.976 -7.458 1.00 89.81 460 ASP A CA 1
ATOM 3452 C C . ASP A 1 460 ? -21.863 -0.494 -8.895 1.00 89.81 460 ASP A C 1
ATOM 3454 O O . ASP A 1 460 ? -22.417 -1.218 -9.723 1.00 89.81 460 ASP A O 1
ATOM 3458 N N . SER A 1 461 ? -21.414 0.724 -9.205 1.00 86.31 461 SER A N 1
ATOM 3459 C CA . SER A 1 461 ? -21.542 1.320 -10.538 1.00 86.31 461 SER A CA 1
ATOM 3460 C C . SER A 1 461 ? -20.338 1.033 -11.443 1.00 86.31 461 SER A C 1
ATOM 3462 O O . SER A 1 461 ? -20.443 1.141 -12.666 1.00 86.31 461 SER A O 1
ATOM 3464 N N . GLY A 1 462 ? -19.189 0.685 -10.855 1.00 84.00 462 GLY A N 1
ATOM 3465 C CA . GLY A 1 462 ? -17.907 0.586 -11.545 1.00 84.00 462 GLY A CA 1
ATOM 3466 C C . GLY A 1 462 ? -17.304 1.943 -11.920 1.00 84.00 462 GLY A C 1
ATOM 3467 O O . GLY A 1 462 ? -16.372 1.993 -12.726 1.00 84.00 462 GLY A O 1
ATOM 3468 N N . ARG A 1 463 ? -17.847 3.042 -11.389 1.00 83.62 463 ARG A N 1
ATOM 3469 C CA . ARG A 1 463 ? -17.396 4.398 -11.695 1.00 83.62 463 ARG A CA 1
ATOM 3470 C C . ARG A 1 463 ? -16.064 4.704 -11.027 1.00 83.62 463 ARG A C 1
ATOM 3472 O O . ARG A 1 463 ? -15.787 4.225 -9.932 1.00 83.62 463 ARG A O 1
ATOM 3479 N N . VAL A 1 464 ? -15.252 5.505 -11.710 1.00 84.38 464 VAL A N 1
ATOM 3480 C CA . VAL A 1 464 ? -13.969 5.995 -11.214 1.00 84.38 464 VAL A CA 1
ATOM 3481 C C . VAL A 1 464 ? -13.957 7.517 -11.310 1.00 84.38 464 VAL A C 1
ATOM 3483 O O . VAL A 1 464 ? -14.236 8.046 -12.380 1.00 84.38 464 VAL A O 1
ATOM 3486 N N . ASP A 1 465 ? -13.608 8.205 -10.230 1.00 84.06 465 ASP A N 1
ATOM 3487 C CA . ASP A 1 465 ? -13.568 9.668 -10.168 1.00 84.06 465 ASP A CA 1
ATOM 3488 C C . ASP A 1 465 ? -12.203 10.133 -9.639 1.00 84.06 465 ASP A C 1
ATOM 3490 O O . ASP A 1 465 ? -11.676 9.564 -8.680 1.00 84.06 465 ASP A O 1
ATOM 3494 N N . LEU A 1 466 ? -11.615 11.159 -10.262 1.00 85.75 466 LEU A N 1
ATOM 3495 C CA . LEU A 1 466 ? -10.429 11.840 -9.730 1.00 85.75 466 LEU A CA 1
ATOM 3496 C C . LEU A 1 466 ? -10.850 12.742 -8.566 1.00 85.75 466 LEU A C 1
ATOM 3498 O O . LEU A 1 466 ? -11.762 13.554 -8.712 1.00 85.75 466 LEU A O 1
ATOM 3502 N N . VAL A 1 467 ? -10.160 12.634 -7.433 1.00 88.00 467 VAL A N 1
ATOM 3503 C CA . VAL A 1 467 ? -10.327 13.545 -6.298 1.00 88.00 467 VAL A CA 1
ATOM 3504 C C . VAL A 1 467 ? -9.697 14.887 -6.657 1.00 88.00 467 VAL A C 1
ATOM 3506 O O . VAL A 1 467 ? -8.487 14.962 -6.895 1.00 88.00 467 VAL A O 1
ATOM 3509 N N . ASP A 1 468 ? -10.502 15.947 -6.682 1.00 85.19 468 ASP A N 1
ATOM 3510 C CA . ASP A 1 468 ? -10.017 17.291 -6.995 1.00 85.19 468 ASP A CA 1
ATOM 3511 C C . ASP A 1 468 ? -8.896 17.741 -6.033 1.00 85.19 468 ASP A C 1
ATOM 3513 O O . ASP A 1 468 ? -8.868 17.400 -4.846 1.00 85.19 468 ASP A O 1
ATOM 3517 N N . GLY A 1 469 ? -7.918 18.474 -6.568 1.00 82.69 469 GLY A N 1
ATOM 3518 C CA . GLY A 1 469 ? -6.766 18.962 -5.806 1.00 82.69 469 GLY A CA 1
ATOM 3519 C C . GLY A 1 469 ? -5.801 17.878 -5.305 1.00 82.69 469 GLY A C 1
ATOM 3520 O O . GLY A 1 469 ? -5.049 18.136 -4.361 1.00 82.69 469 GLY A O 1
ATOM 3521 N N . SER A 1 470 ? -5.815 16.679 -5.904 1.00 87.75 470 SER A N 1
ATOM 3522 C CA . SER A 1 470 ? -4.937 15.558 -5.527 1.00 87.75 470 SER A CA 1
ATOM 3523 C C . SER A 1 470 ? -3.738 15.326 -6.460 1.00 87.75 470 SER A C 1
ATOM 3525 O O . SER A 1 470 ? -2.948 14.409 -6.234 1.00 87.75 470 SER A O 1
ATOM 3527 N N . ASN A 1 471 ? -3.543 16.172 -7.477 1.00 83.38 471 ASN A N 1
ATOM 3528 C CA . ASN A 1 471 ? -2.468 16.034 -8.479 1.00 83.38 471 ASN A CA 1
ATOM 3529 C C . ASN A 1 471 ? -1.044 16.190 -7.894 1.00 83.38 471 ASN A C 1
ATOM 3531 O O . ASN A 1 471 ? -0.049 15.804 -8.519 1.00 83.38 471 ASN A O 1
ATOM 3535 N N . ASP A 1 472 ? -0.937 16.777 -6.698 1.00 80.75 472 ASP A N 1
ATOM 3536 C CA . ASP A 1 472 ? 0.286 16.967 -5.909 1.00 80.75 472 ASP A CA 1
ATOM 3537 C C . ASP A 1 472 ? 0.485 15.889 -4.822 1.00 80.75 472 ASP A C 1
ATOM 3539 O O . ASP A 1 472 ? 1.449 15.957 -4.046 1.00 80.75 472 ASP A O 1
ATOM 3543 N N . ALA A 1 473 ? -0.394 14.881 -4.765 1.00 83.81 473 ALA A N 1
ATOM 3544 C CA . ALA A 1 473 ? -0.262 13.764 -3.841 1.00 83.81 473 ALA A CA 1
ATOM 3545 C C . ALA A 1 473 ? 1.079 13.039 -4.043 1.00 83.81 473 ALA A C 1
ATOM 3547 O O . ALA A 1 473 ? 1.560 12.817 -5.161 1.00 83.81 473 ALA A O 1
ATOM 3548 N N . GLN A 1 474 ? 1.702 12.651 -2.933 1.00 78.88 474 GLN A N 1
ATOM 3549 C CA . GLN A 1 474 ? 2.920 11.865 -2.940 1.00 78.88 474 GLN A CA 1
ATOM 3550 C C . GLN A 1 474 ? 2.643 10.519 -3.610 1.00 78.88 474 GLN A C 1
ATOM 3552 O O . GLN A 1 474 ? 1.827 9.725 -3.154 1.00 78.88 474 GLN A O 1
ATOM 3557 N N . ARG A 1 475 ? 3.404 10.246 -4.668 1.00 74.50 475 ARG A N 1
ATOM 3558 C CA . ARG A 1 475 ? 3.169 9.152 -5.625 1.00 74.50 475 ARG A CA 1
ATOM 3559 C C . ARG A 1 475 ? 3.158 7.758 -4.988 1.00 74.50 475 ARG A C 1
ATOM 3561 O O . ARG A 1 475 ? 2.484 6.861 -5.479 1.00 74.50 475 ARG A O 1
ATOM 3568 N N . LEU A 1 476 ? 3.918 7.592 -3.906 1.00 74.62 476 LEU A N 1
ATOM 3569 C CA . LEU A 1 476 ? 4.075 6.331 -3.177 1.00 74.62 476 LEU A CA 1
ATOM 3570 C C . LEU A 1 476 ? 3.177 6.219 -1.950 1.00 74.62 476 LEU A C 1
ATOM 3572 O O . LEU A 1 476 ? 3.091 5.143 -1.365 1.00 74.62 476 LEU A O 1
ATOM 3576 N N . ALA A 1 477 ? 2.577 7.327 -1.524 1.00 75.31 477 ALA A N 1
ATOM 3577 C CA . ALA A 1 477 ? 1.787 7.364 -0.313 1.00 75.31 477 ALA A CA 1
ATOM 3578 C C . ALA A 1 477 ? 0.340 6.995 -0.624 1.00 75.31 477 ALA A C 1
ATOM 3580 O O . ALA A 1 477 ? -0.246 7.456 -1.603 1.00 75.31 477 ALA A O 1
ATOM 3581 N N . PHE A 1 478 ? -0.230 6.139 0.211 1.00 85.19 478 PHE A N 1
ATOM 3582 C CA . PHE A 1 478 ? -1.565 5.597 -0.020 1.00 85.19 478 PHE A CA 1
ATOM 3583 C C . PHE A 1 478 ? -2.616 6.561 0.516 1.00 85.19 478 PHE A C 1
ATOM 3585 O O . PHE A 1 478 ? -2.427 7.045 1.622 1.00 85.19 478 PHE A O 1
ATOM 3592 N N . PRO A 1 479 ? -3.716 6.844 -0.196 1.00 93.62 479 PRO A N 1
ATOM 3593 C CA . PRO A 1 479 ? -4.839 7.532 0.428 1.00 93.62 479 PRO A CA 1
ATOM 3594 C C . PRO A 1 479 ? -5.447 6.645 1.525 1.00 93.62 479 PRO A C 1
ATOM 3596 O O . PRO A 1 479 ? -5.290 5.425 1.484 1.00 93.62 479 PRO A O 1
ATOM 3599 N N . ASP A 1 480 ? -6.175 7.232 2.472 1.00 95.94 480 ASP A N 1
ATOM 3600 C CA . ASP A 1 480 ? -7.025 6.471 3.392 1.00 95.94 480 ASP A CA 1
ATOM 3601 C C . ASP A 1 480 ? -8.320 7.213 3.718 1.00 95.94 480 ASP A C 1
ATOM 3603 O O . ASP A 1 480 ? -8.362 8.445 3.720 1.00 95.94 480 ASP A O 1
ATOM 3607 N N . PHE A 1 481 ? -9.380 6.466 4.012 1.00 96.25 481 PHE A N 1
ATOM 3608 C CA . PHE A 1 481 ? -10.669 7.042 4.392 1.00 96.25 481 PHE A CA 1
ATOM 3609 C C . PHE A 1 481 ? -10.670 7.413 5.868 1.00 96.25 481 PHE A C 1
ATOM 3611 O O . PHE A 1 481 ? -10.387 6.569 6.713 1.00 96.25 481 PHE A O 1
ATOM 3618 N N . VAL A 1 482 ? -11.029 8.652 6.205 1.00 95.38 482 VAL A N 1
ATOM 3619 C CA . VAL A 1 482 ? -11.272 9.072 7.601 1.00 95.38 482 VAL A CA 1
ATOM 3620 C C . VAL A 1 482 ? -12.740 8.851 7.988 1.00 95.38 482 VAL A C 1
ATOM 3622 O O . VAL A 1 482 ? -13.047 8.550 9.142 1.00 95.38 482 VAL A O 1
ATOM 3625 N N . SER A 1 483 ? -13.640 8.952 7.013 1.00 92.88 483 SER A N 1
ATOM 3626 C CA . SER A 1 483 ? -15.072 8.641 7.094 1.00 92.88 483 SER A CA 1
ATOM 3627 C C . SER A 1 483 ? -15.555 8.163 5.715 1.00 92.88 483 SER A C 1
ATOM 3629 O O . SER A 1 483 ? -14.773 8.215 4.766 1.00 92.88 483 SER A O 1
ATOM 3631 N N . PRO A 1 484 ? -16.812 7.699 5.559 1.00 91.19 484 PRO A N 1
ATOM 3632 C CA . PRO A 1 484 ? -17.342 7.311 4.245 1.00 91.19 484 PRO A CA 1
ATOM 3633 C C . PRO A 1 484 ? -17.265 8.415 3.181 1.00 91.19 484 PRO A C 1
ATOM 3635 O O . PRO A 1 484 ? -17.257 8.122 1.997 1.00 91.19 484 PRO A O 1
ATOM 3638 N N . ASP A 1 485 ? -17.196 9.673 3.604 1.00 90.81 485 ASP A N 1
ATOM 3639 C CA . ASP A 1 485 ? -17.192 10.859 2.756 1.00 90.81 485 ASP A CA 1
ATOM 3640 C C . ASP A 1 485 ? -15.894 11.671 2.851 1.00 90.81 485 ASP A C 1
ATOM 3642 O O . ASP A 1 485 ? -15.828 12.753 2.282 1.00 90.81 485 ASP A O 1
ATOM 3646 N N . SER A 1 486 ? -14.848 11.216 3.546 1.00 93.69 486 SER A N 1
ATOM 3647 C CA . SER A 1 486 ? -13.594 11.976 3.625 1.00 93.69 486 SER A CA 1
ATOM 3648 C C . SER A 1 486 ? -12.358 11.112 3.450 1.00 93.69 486 SER A C 1
ATOM 3650 O O . SER A 1 486 ? -12.266 9.991 3.955 1.00 93.69 486 SER A O 1
ATOM 3652 N N . LEU A 1 487 ? -11.382 11.676 2.744 1.00 95.38 487 LEU A N 1
ATOM 3653 C CA . LEU A 1 487 ? -10.117 11.043 2.408 1.00 95.38 487 LEU A CA 1
ATOM 3654 C C . LEU A 1 487 ? -8.959 11.872 2.933 1.00 95.38 487 LEU A C 1
ATOM 3656 O O . LEU A 1 487 ? -8.976 13.099 2.888 1.00 95.38 487 LEU A O 1
ATOM 3660 N N . VAL A 1 488 ? -7.906 11.195 3.358 1.00 95.75 488 VAL A N 1
ATOM 3661 C CA . VAL A 1 488 ? -6.612 11.811 3.604 1.00 95.75 488 VAL A CA 1
ATOM 3662 C C . VAL A 1 488 ? -5.565 11.253 2.651 1.00 95.75 488 VAL A C 1
ATOM 3664 O O . VAL A 1 488 ? -5.532 10.056 2.379 1.00 95.75 488 VAL A O 1
ATOM 3667 N N . PHE A 1 489 ? -4.683 12.117 2.159 1.00 94.31 489 PHE A N 1
ATOM 3668 C CA . PHE A 1 489 ? -3.501 11.728 1.398 1.00 94.31 489 PHE A CA 1
ATOM 3669 C C . PHE A 1 489 ? -2.288 12.577 1.784 1.00 94.31 489 PHE A C 1
ATOM 3671 O O . PHE A 1 489 ? -2.414 13.669 2.335 1.00 94.31 489 PHE A O 1
ATOM 3678 N N . LEU A 1 490 ? -1.088 12.056 1.543 1.00 92.25 490 LEU A N 1
ATOM 3679 C CA . LEU A 1 490 ? 0.170 12.745 1.835 1.00 92.25 490 LEU A CA 1
ATOM 3680 C C . LEU A 1 490 ? 0.588 13.588 0.627 1.00 92.25 490 LEU A C 1
ATOM 3682 O O . LEU A 1 490 ? 0.507 13.111 -0.500 1.00 92.25 490 LEU A O 1
ATOM 3686 N N . LEU A 1 491 ? 1.047 14.818 0.846 1.00 89.25 491 LEU A N 1
ATOM 3687 C CA . LEU A 1 491 ? 1.528 15.715 -0.211 1.00 89.25 491 LEU A CA 1
ATOM 3688 C C . LEU A 1 491 ? 3.026 15.526 -0.486 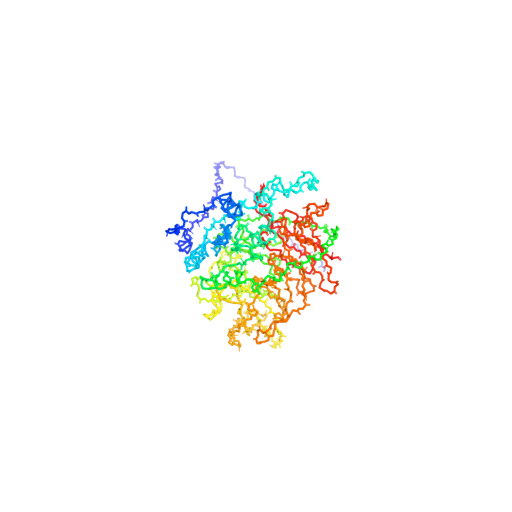1.00 89.25 491 LEU A C 1
ATOM 3690 O O . LEU A 1 491 ? 3.815 15.327 0.446 1.00 89.25 491 LEU A O 1
ATOM 3694 N N . SER A 1 492 ? 3.424 15.632 -1.761 1.00 70.88 492 SER A N 1
ATOM 3695 C CA . SER A 1 492 ? 4.828 15.524 -2.181 1.00 70.88 492 SER A CA 1
ATOM 3696 C C . SER A 1 492 ? 5.694 16.654 -1.583 1.00 70.88 492 SER A C 1
ATOM 3698 O O . SER A 1 492 ? 5.305 17.824 -1.625 1.00 70.88 492 SER A O 1
ATOM 3700 N N . PRO A 1 493 ? 6.894 16.356 -1.045 1.00 58.34 493 PRO A N 1
ATOM 3701 C CA . PRO A 1 493 ? 7.760 17.342 -0.392 1.00 58.34 493 PRO A CA 1
ATOM 3702 C C . PRO A 1 493 ? 8.512 18.287 -1.348 1.00 58.34 493 PRO A C 1
ATOM 3704 O O . PRO A 1 493 ? 9.314 19.092 -0.877 1.00 58.34 493 PRO A O 1
ATOM 3707 N N . GLU A 1 494 ? 8.288 18.225 -2.665 1.00 56.34 494 GLU A N 1
ATOM 3708 C CA . GLU A 1 494 ? 9.077 18.949 -3.686 1.00 56.34 494 GLU A CA 1
ATOM 3709 C C . GLU A 1 494 ? 9.089 20.485 -3.527 1.00 56.34 494 GLU A C 1
ATOM 3711 O O . GLU A 1 494 ? 9.930 21.155 -4.123 1.00 56.34 494 GLU A O 1
ATOM 3716 N N . SER A 1 495 ? 8.247 21.069 -2.665 1.00 45.50 495 SER A N 1
ATOM 3717 C CA . SER A 1 495 ? 8.334 22.501 -2.334 1.00 45.50 495 SER A CA 1
ATOM 3718 C C . SER A 1 495 ? 8.080 22.893 -0.868 1.00 45.50 495 SER A C 1
ATOM 3720 O O . SER A 1 495 ? 8.236 24.071 -0.531 1.00 45.50 495 SER A O 1
ATOM 3722 N N . ARG A 1 496 ? 7.717 21.962 0.035 1.00 54.97 496 ARG A N 1
ATOM 3723 C CA . ARG A 1 496 ? 7.370 22.244 1.450 1.00 54.97 496 ARG A CA 1
ATOM 3724 C C . ARG A 1 496 ? 7.677 21.060 2.377 1.00 54.97 496 ARG A C 1
ATOM 3726 O O . ARG A 1 496 ? 7.963 19.954 1.933 1.00 54.97 496 ARG A O 1
ATOM 3733 N N . ARG A 1 497 ? 7.601 21.303 3.695 1.00 74.19 497 ARG A N 1
ATOM 3734 C CA . ARG A 1 497 ? 7.489 20.233 4.705 1.00 74.19 497 ARG A CA 1
ATOM 3735 C C . ARG A 1 497 ? 6.341 19.299 4.298 1.00 74.19 497 ARG A C 1
ATOM 3737 O O . ARG A 1 497 ? 5.307 19.796 3.859 1.00 74.19 497 ARG A O 1
ATOM 3744 N N . SER A 1 498 ? 6.525 17.989 4.457 1.00 86.19 498 SER A N 1
ATOM 3745 C CA . SER A 1 498 ? 5.464 17.005 4.238 1.00 86.19 498 SER A CA 1
ATOM 3746 C C . SER A 1 498 ? 4.209 17.366 5.036 1.00 86.19 498 SER A C 1
ATOM 3748 O O . SER A 1 498 ? 4.296 17.875 6.160 1.00 86.19 498 SER A O 1
ATOM 3750 N N . ALA A 1 499 ? 3.045 17.117 4.443 1.00 92.44 499 ALA A N 1
ATOM 3751 C CA . ALA A 1 499 ? 1.760 17.390 5.067 1.00 92.44 499 ALA A CA 1
ATOM 3752 C C . ALA A 1 499 ? 0.709 16.376 4.614 1.00 92.44 499 ALA A C 1
ATOM 3754 O O . ALA A 1 499 ? 0.709 15.959 3.458 1.00 92.44 499 ALA A O 1
ATOM 3755 N N . PHE A 1 500 ? -0.193 16.007 5.519 1.00 94.50 500 PHE A N 1
ATOM 3756 C CA . PHE A 1 500 ? -1.394 15.255 5.172 1.00 94.50 500 PHE A CA 1
ATOM 3757 C C . PHE A 1 500 ? -2.499 16.228 4.774 1.00 94.50 500 PHE A C 1
ATOM 3759 O O . PHE A 1 500 ? -2.839 17.108 5.561 1.00 94.50 500 PHE A O 1
ATOM 3766 N N . ARG A 1 501 ? -3.072 16.069 3.584 1.00 94.69 501 ARG A N 1
ATOM 3767 C CA . ARG A 1 501 ? -4.264 16.793 3.145 1.00 94.69 501 ARG A CA 1
ATOM 3768 C C . ARG A 1 501 ? -5.488 15.936 3.411 1.00 94.69 501 ARG A C 1
ATOM 3770 O O . ARG A 1 501 ? -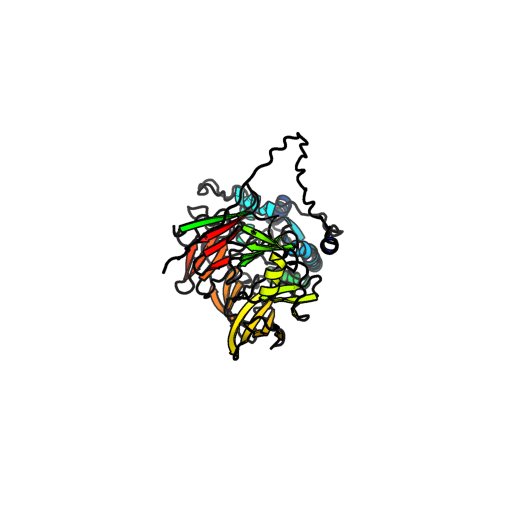5.617 14.853 2.852 1.00 94.69 501 ARG A O 1
ATOM 3777 N N . LEU A 1 502 ? -6.371 16.429 4.269 1.00 95.38 502 LEU A N 1
ATOM 3778 C CA . LEU A 1 502 ? -7.713 15.898 4.468 1.00 95.38 502 LEU A CA 1
ATOM 3779 C C . LEU A 1 502 ? -8.664 16.630 3.527 1.00 95.38 502 LEU A C 1
ATOM 3781 O O . LEU A 1 502 ? -8.723 17.859 3.557 1.00 95.38 502 LEU A O 1
ATOM 3785 N N . VAL A 1 503 ? -9.409 15.878 2.731 1.00 93.56 503 VAL A N 1
ATOM 3786 C CA . VAL A 1 503 ? -10.486 16.374 1.876 1.00 93.56 503 VAL A CA 1
ATOM 3787 C C . VAL A 1 503 ? -11.801 15.768 2.345 1.00 93.56 503 VAL A C 1
ATOM 3789 O O . VAL A 1 503 ? -11.854 14.589 2.702 1.00 93.56 503 VAL A O 1
ATOM 3792 N N . CYS A 1 504 ? -12.858 16.570 2.378 1.00 89.75 504 CYS A N 1
ATOM 3793 C CA . CYS A 1 504 ? -14.195 16.083 2.691 1.00 89.75 504 CYS A CA 1
ATOM 3794 C C . CYS A 1 504 ? -15.101 16.098 1.489 1.00 89.75 504 CYS A C 1
ATOM 3796 O O . CYS A 1 504 ? -14.940 16.873 0.545 1.00 89.75 504 CYS A O 1
ATOM 3798 N N . CYS A 1 505 ? -16.140 15.308 1.699 1.00 83.25 505 CYS A N 1
ATOM 3799 C CA . CYS A 1 505 ? -17.399 15.325 1.024 1.00 83.25 505 CYS A CA 1
ATOM 3800 C C . CYS A 1 505 ? -17.197 14.793 -0.391 1.00 83.25 505 CYS A C 1
ATOM 3802 O O . CYS A 1 505 ? -17.883 15.165 -1.333 1.00 83.25 505 CYS A O 1
ATOM 3804 N N . VAL A 1 506 ? -16.258 13.841 -0.480 1.00 76.25 506 VAL A N 1
ATOM 3805 C CA . VAL A 1 506 ? -15.909 13.060 -1.656 1.00 76.25 506 VAL A CA 1
ATOM 3806 C C . VAL A 1 506 ? -17.015 12.037 -1.912 1.00 76.25 506 VAL A C 1
ATOM 3808 O O . VAL A 1 506 ? -16.838 10.827 -1.814 1.00 76.25 506 VAL A O 1
ATOM 3811 N N . SER A 1 507 ? -18.217 12.546 -2.164 1.00 64.81 507 SER A N 1
ATOM 3812 C CA . SER A 1 507 ? -19.269 11.750 -2.767 1.00 64.81 507 SER A CA 1
ATOM 3813 C C . SER A 1 507 ? -18.998 11.698 -4.261 1.00 64.81 507 SER A C 1
ATOM 3815 O O . SER A 1 507 ? -18.657 12.727 -4.859 1.00 64.81 507 SER A O 1
ATOM 3817 N N . PRO A 1 508 ? -19.092 10.505 -4.850 1.00 55.44 508 PRO A N 1
ATOM 3818 C CA . PRO A 1 508 ? -18.853 10.353 -6.256 1.00 55.44 508 PRO A CA 1
ATOM 3819 C C . PRO A 1 508 ? -20.008 11.052 -6.987 1.00 55.44 508 PRO A C 1
ATOM 3821 O O . PRO A 1 508 ? -21.192 10.817 -6.652 1.00 55.44 508 PRO A O 1
#

Solvent-accessible surface area (backbone atoms only — not comparable to full-atom values): 27407 Å² total; per-residue (Å²): 135,88,90,87,83,90,88,89,86,86,85,88,82,91,81,90,82,82,88,81,91,76,82,84,72,81,79,80,78,76,75,79,81,70,77,54,75,70,55,64,76,67,51,79,67,71,63,89,88,69,90,58,73,37,56,58,68,60,49,48,51,53,35,50,48,23,40,75,67,68,32,80,81,40,43,34,34,42,40,26,25,37,94,70,34,68,58,17,58,60,27,52,62,23,48,50,53,19,30,60,76,69,72,40,47,79,34,38,26,55,43,67,58,56,50,55,51,44,41,74,74,55,46,88,90,50,44,71,55,89,85,68,53,66,85,42,72,64,48,45,51,50,51,52,42,34,51,27,36,48,64,35,43,63,14,13,34,42,39,33,45,34,43,38,75,41,64,53,37,49,64,48,46,43,41,28,69,56,45,33,53,53,52,51,44,43,74,70,52,82,44,59,54,74,68,64,44,24,65,84,80,55,69,78,47,94,38,62,77,50,76,49,76,35,73,53,78,70,62,63,39,46,57,55,36,45,32,40,97,61,58,28,33,30,36,25,33,91,64,37,22,32,40,36,34,67,86,82,51,52,74,33,47,34,46,69,40,46,62,62,35,46,32,72,79,31,57,34,33,35,21,45,31,77,93,58,61,6,31,30,30,33,55,33,66,63,42,52,55,27,20,78,67,77,41,11,67,76,58,76,60,74,39,69,42,67,84,51,49,44,40,57,62,29,40,9,44,68,46,76,46,82,53,89,77,25,39,40,34,32,35,32,40,33,26,40,43,60,82,52,38,32,31,37,36,29,42,35,41,34,35,81,87,74,50,79,68,46,73,42,78,74,55,70,82,34,59,27,47,97,54,52,35,72,65,33,47,27,39,52,38,43,32,34,37,24,32,31,68,52,63,47,24,26,27,34,25,41,43,47,99,76,24,53,63,44,83,74,48,69,72,39,40,53,50,36,48,63,23,50,23,76,85,50,57,33,38,33,30,24,32,37,74,67,37,51,41,30,66,83,74,42,66,56,77,50,83,63,51,66,74,22,25,37,32,41,35,37,63,90,80,67,47,48,36,41,48,64,93,22,67,59,43,24,57,63,31,38,36,28,43,72,43,83,37,23,40,35,34,38,38,48,53,92,86,48,80,31,28,40,38,37,37,33,51,58,58,130

Sequence (508 aa):
MRPATLKRIGGGGLLVLAAAGAAWSAVDSAADEGANPVAAGLTSDPIRGVDGSTPFNDAIDRILRCRTAGREDCVGVVYVWSPSMPLSREGIVEIGRATEQLRIDLAVVEASEIEARAEALFPSDGAPTPERRLKSPEDALTSEMIAAGATVHQPSILVHRSGSLVGSAILGYKTADAYRAMVEERLRGDTAAPMRPTGSLPVVNDSVEWTKDYSVSGRPGAYFRSVAGRQALAYEAGGTVYLLNLRDGETSVAPGFVDFVPTPDGRLFVTPGANRRGLEFYDADEVFEAAAGGRGRRIDPIYVDRQLRDQYPSVGILETEALGAGRRTVYRVLTSWFDRIVFRDYEVQGDETGGETIVRPLTDRVAACPRVSIPILGPSGRELAGRDESSATTKIYSLSERGECQEVSDLGVQTGKVAWSPDGGQVAFAVPRGAVRDGSGTLWVGRDADLAGIYLYERDSGRVDLVDGSNDAQRLAFPDFVSPDSLVFLLSPESRRSAFRLVCCVSP

Mean predicted aligned error: 9.68 Å

Secondary structure (DSSP, 8-state):
------------------------------------TTGGGSS----TT---PPPHHHHHHHHHHHHHHT-TT-EEEEEEE-TT-HHHHHHHHHHHHHHHHHT-EEEEEEHHHHHHHHHHHS-TTS---TT-S--SHHHHHHHHHHHHTTTTSSSEEEEEETTEE-SSPEES---HHHHHHHHHHHHHTTT------PPPP---B----EEEEEE-SS---S-EEEETTTTEEEEEETTEEEEEETTT--EEE-SSSS--EE-TTSSEEEEEPGGG--EEEEEHHHHHHHHHTT-GGG---SEEETT---S--EEEEEEEEEETTEEEEEEEEEE-SSSSEEEEEEEEEEETTSPPPEEEE-S--EEE-TTEEEEEE-TTSSEEEEEETTT-SEEEEEE-TTS-EEEEEE--S--S-EEE-TTSSEEEEEE-TT--B-TTSSB---S-----EEEEEETTTTEEEEBTT-TTB-TTSPPEEEETTEEEEEBPTTSSS-EEEEEE----

Radius of gyration: 26.41 Å; Cα contacts (8 Å, |Δi|>4): 1170; chains: 1; bounding box: 66×74×90 Å